Protein 9Q1V (pdb70)

InterPro domains:
  IPR000259 Fimbrial-type adhesion domain [PF00419] (182-300)
  IPR008966 Adhesion domain superfamily [SSF49401] (22-179)
  IPR008966 Adhesion domain superfamily [SSF49401] (181-300)
  IPR015243 FimH, mannose-binding domain [PF09160] (24-168)
  IPR015243 FimH, mannose-binding domain [cd10466] (22-179)
  IPR036937 Fimbrial-type adhesion domain superfamily [G3DSA:2.60.40.1090] (22-180)
  IPR036937 Fimbrial-type adhesion domain superfamily [G3DSA:2.60.40.1090] (181-300)
  IPR050263 Bacterial Fimbrial Adherence [PTHR33420] (1-300)

Foldseek 3Di:
DQVVVLVVLQVLLVVLLVCLVVVVDALVVLVVSLVVSLVSCVVSVHDVVSNVVSNVSSVVSSVVSVVD/DWKAFLVGHTFDDDDAATEFEFAWDWDFDVQKIWTHFQLNTMWDADPCLVPWKKKKKWAAPKAWDFPCHPWWHWKQAPNDIATHSHPHIGGIDIHRGRDIGRGRITDMTGADDAWDWDWAAFFTFTIKIKMKIDIDPDGDMDIHIYGYTYRHTDIHTNHNDDDD/DQVVVLVVLVVLLVVLLVCLVVVVDALVVLVVSLVVSLVSCVVVVHDVVSNVVSNVSSVVSSVVSVVD/DWKAFPVGHTFDDDPAATEFEFAFDWDFDVQKIWTHFQQNTMWDADPCLVPKKKKKKWAAPKAWDFPCHVWWHWKQFPNDIATPNHPGIDGIDIHRGRDIGGRGITGMTGADDAWDWDKAAAFTFTIKIKMKMDIDPDGDMDIHIYGYHYRHIDIGTRHRDDDDD

Secondary structure (DSSP, 8-state):
-HHHHHHHHHHHHHHHHHHHHHTSB-HHHHHHHHHHHHHHHHHHT--HHHHHHHHHHHHHHHHHHHH-/-EEEETTS-EE-BSSSPEEEEE----EEETTEEEEEEGGGTEEEE-S-TTT--EEEEEPTT-EE-GGGTT--EEEEETTEEEEES--SPPPPEEE-SSS-EE--EEEEE---SSS-EEEE-TT-EEEEEEEEEEESS-S--EEEEEEEEESS-EEEE-SS----/-HHHHHHHHHHHHHHHHHHHHHTSB-HHHHHHHHHHHHHHHHHTT--HHHHHHHHHHHHHHHHHHHH-/-EEEETTSPEEPBSSS-EEEEE----EEETTEEEEEEGGGTEEEE-S-TTT--EEEEEPTT-EE-GGGTT--EEEEETTEEEEES-SSPPPPEEE-SSS-EE--EEEEE---SSS-EEEE-TT-EEEEEEEEEEESS-S--EEEEEEEEESS-EEEE-SS-----

B-factor: mean 22.06, std 8.25, range [7.98, 74.86]

Sequence (465 aa):
GMAEKEAALTAAADGTVAALAAGNIGVDYARYRRKALVAYAKKEGLPQAVIDAVTARLDAAIAAAEAAFACKTANGTAIPIGGGSANVYVNLAPAVNVGQNKVVDLSTQIFCHNDYPETITDYVTLQRGSAYGGVLSSFSGTVKYNGSSYPFPTTSETPRVVYNSRTDKPWPVALYLTPVSSAGGVAIKAGSLIAVLILRQTNNYNSDDFQFVWNIYANNDVVVPTGGHHHHGMAEKEAALTAAADGTVAALAAGNIGVDYARYRRKALVAYAKKEGLPQAVIDAVTARLDAAIAAAEAAFACKTANGTAIPIGGGSANVYVNLAPAVNVGQNKVVDLSTQIFCHNDYPETITDYVTLQRGSAYGGVLSSFSGTVKYNGSSYPFPTTSETPRVVYNSRTDKPWPVALYLTPVSSAGGVAIKAGSLIAVLILRQTNNYNSDDFQFVWNIYANNNDVVVPTGGHHHHH

Organism: Escherichia coli (strain K12) (NCBI:txid83333)

Structure (mmCIF, N/CA/C/O backbone):
data_9Q1V
#
_entry.id   9Q1V
#
_cell.length_a   50.967
_cell.length_b   52.387
_cell.length_c   72.865
_cell.angle_alpha   90.000
_cell.angle_beta   101.795
_cell.angle_gamma   90.000
#
_symmetry.space_group_name_H-M   'P 1 21 1'
#
loop_
_entity.id
_entity.type
_entity.pdbx_description
1 polymer 'FimH minibinder F7'
2 polymer 'Type 1 fimbrin D-mannose specific adhesin'
3 water water
#
loop_
_atom_site.group_PDB
_atom_site.id
_atom_site.type_symbol
_atom_site.label_atom_id
_atom_site.label_alt_id
_atom_site.label_comp_id
_atom_site.label_asym_id
_atom_site.label_entity_id
_atom_site.label_seq_id
_atom_site.pdbx_PDB_ins_code
_atom_site.Cartn_x
_atom_site.Cartn_y
_atom_site.Cartn_z
_atom_site.occupancy
_atom_site.B_iso_or_equiv
_atom_site.auth_seq_id
_atom_site.auth_comp_id
_atom_site.auth_asym_id
_atom_site.auth_atom_id
_atom_site.pdbx_PDB_model_num
ATOM 1 N N . GLY A 1 1 ? 36.11676 12.13211 5.12384 1.000 33.41373 1 GLY A N 1
ATOM 2 C CA . GLY A 1 1 ? 37.01466 11.07983 4.68900 1.000 33.83189 1 GLY A CA 1
ATOM 3 C C . GLY A 1 1 ? 36.98895 9.84611 5.56352 1.000 34.94839 1 GLY A C 1
ATOM 4 O O . GLY A 1 1 ? 36.04733 9.62569 6.32822 1.000 38.13619 1 GLY A O 1
ATOM 5 N N . MET A 1 2 ? 38.04059 9.03533 5.45184 1.000 34.43830 2 MET A N 1
ATOM 6 C CA . MET A 1 2 ? 38.10534 7.78428 6.19799 1.000 33.77990 2 MET A CA 1
ATOM 7 C C . MET A 1 2 ? 38.41040 8.03486 7.67134 1.000 36.62357 2 MET A C 1
ATOM 8 O O . MET A 1 2 ? 37.75098 7.47305 8.55050 1.000 33.76504 2 MET A O 1
ATOM 13 N N . ALA A 1 3 ? 39.40252 8.88774 7.95728 1.000 34.23208 3 ALA A N 1
ATOM 14 C CA . ALA A 1 3 ? 39.80772 9.14581 9.33784 1.000 33.93343 3 ALA A CA 1
ATOM 15 C C . ALA A 1 3 ? 38.66085 9.68941 10.18269 1.000 31.27520 3 ALA A C 1
ATOM 16 O O . ALA A 1 3 ? 38.61343 9.44556 11.39437 1.000 27.98118 3 ALA A O 1
ATOM 18 N N . GLU A 1 4 ? 37.73997 10.43674 9.57317 1.000 31.53689 4 GLU A N 1
ATOM 19 C CA . GLU A 1 4 ? 36.57573 10.90514 10.31258 1.000 32.52988 4 GLU A CA 1
ATOM 20 C C . GLU A 1 4 ? 35.67831 9.73604 10.69710 1.000 31.56207 4 GLU A C 1
ATOM 21 O O . GLU A 1 4 ? 35.09936 9.71738 11.78966 1.000 28.77498 4 GLU A O 1
ATOM 27 N N . LYS A 1 5 ? 35.56629 8.74243 9.81450 1.000 28.64583 5 LYS A N 1
ATOM 28 C CA . LYS A 1 5 ? 34.82346 7.53457 10.14590 1.000 26.88048 5 LYS A CA 1
ATOM 29 C C . LYS A 1 5 ? 35.58460 6.66814 11.14317 1.000 24.25568 5 LYS A C 1
ATOM 30 O O . LYS A 1 5 ? 34.96435 5.97540 11.95208 1.000 21.44831 5 LYS A O 1
ATOM 36 N N . GLU A 1 6 ? 36.92069 6.68036 11.09750 1.000 25.04789 6 GLU A N 1
ATOM 37 C CA . GLU A 1 6 ? 37.69107 5.95285 12.09997 1.000 24.61847 6 GLU A CA 1
ATOM 38 C C . GLU A 1 6 ? 37.53400 6.58317 13.47579 1.000 20.89117 6 GLU A C 1
ATOM 39 O O . GLU A 1 6 ? 37.46075 5.87666 14.48759 1.000 19.55755 6 GLU A O 1
ATOM 45 N N . ALA A 1 7 ? 37.50254 7.91155 13.53516 1.000 21.72587 7 ALA A N 1
ATOM 46 C CA . ALA A 1 7 ? 37.31342 8.57489 14.81511 1.000 20.67443 7 ALA A CA 1
ATOM 47 C C . ALA A 1 7 ? 35.92125 8.29463 15.36417 1.000 23.93624 7 ALA A C 1
ATOM 48 O O . ALA A 1 7 ? 35.73857 8.17726 16.58054 1.000 18.31432 7 ALA A O 1
ATOM 50 N N . ALA A 1 8 ? 34.93183 8.15908 14.48039 1.000 18.03825 8 ALA A N 1
ATOM 51 C CA . ALA A 1 8 ? 33.58848 7.82477 14.93501 1.000 18.61314 8 ALA A CA 1
ATOM 52 C C . ALA A 1 8 ? 33.52159 6.38896 15.43582 1.000 17.77789 8 ALA A C 1
ATOM 53 O O . ALA A 1 8 ? 32.83562 6.10346 16.42520 1.000 16.44624 8 ALA A O 1
ATOM 55 N N . LEU A 1 9 ? 34.23320 5.47275 14.77207 1.000 15.44284 9 LEU A N 1
ATOM 56 C CA . LEU A 1 9 ? 34.27352 4.09135 15.23546 1.000 16.34497 9 LEU A CA 1
ATOM 57 C C . LEU A 1 9 ? 34.94039 3.99485 16.60126 1.000 18.57187 9 LEU A C 1
ATOM 58 O O . LEU A 1 9 ? 34.45745 3.28255 17.48926 1.000 15.80116 9 LEU A O 1
ATOM 63 N N . THR A 1 10 ? 36.05114 4.70628 16.78547 1.000 16.79502 10 THR A N 1
ATOM 64 C CA . THR A 1 10 ? 36.76150 4.64462 18.05589 1.000 18.34133 10 THR A CA 1
ATOM 65 C C . THR A 1 10 ? 35.93745 5.26457 19.17508 1.000 18.76967 10 THR A C 1
ATOM 66 O O . THR A 1 10 ? 35.89059 4.72721 20.28663 1.000 18.05908 10 THR A O 1
ATOM 70 N N . ALA A 1 11 ? 35.27269 6.38805 18.89775 1.000 19.19405 11 ALA A N 1
ATOM 71 C CA . ALA A 1 11 ? 34.46259 7.03387 19.92279 1.000 19.47773 11 ALA A CA 1
ATOM 72 C C . ALA A 1 11 ? 33.29914 6.14833 20.34403 1.000 18.96719 11 ALA A C 1
ATOM 73 O O . ALA A 1 11 ? 32.97481 6.06125 21.53375 1.000 20.62310 11 ALA A O 1
ATOM 75 N N . ALA A 1 12 ? 32.65467 5.48560 19.38353 1.000 18.81556 12 ALA A N 1
ATOM 76 C CA . ALA A 1 12 ? 31.53549 4.61421 19.72383 1.000 18.42139 12 ALA A CA 1
ATOM 77 C C . ALA A 1 12 ? 32.01366 3.38564 20.48370 1.000 17.71317 12 ALA A C 1
ATOM 78 O O . ALA A 1 12 ? 31.33303 2.90689 21.40027 1.000 16.31402 12 ALA A O 1
ATOM 80 N N . ALA A 1 13 ? 33.18289 2.86100 20.11924 1.000 15.61836 13 ALA A N 1
ATOM 81 C CA . ALA A 1 13 ? 33.74691 1.74588 20.86703 1.000 16.21191 13 ALA A CA 1
ATOM 82 C C . ALA A 1 13 ? 34.07842 2.16230 22.29838 1.000 16.29647 13 ALA A C 1
ATOM 83 O O . ALA A 1 13 ? 33.77638 1.43704 23.25298 1.000 17.93299 13 ALA A O 1
ATOM 85 N N . ASP A 1 14 ? 34.68504 3.34235 22.46562 1.000 17.11567 14 ASP A N 1
ATOM 86 C CA . ASP A 1 14 ? 35.01571 3.83101 23.80059 1.000 17.18628 14 ASP A CA 1
ATOM 87 C C . ASP A 1 14 ? 33.76178 4.08485 24.62569 1.000 16.29525 14 ASP A C 1
ATOM 88 O O . ASP A 1 14 ? 33.74089 3.82552 25.83375 1.000 16.17679 14 ASP A O 1
ATOM 93 N N . GLY A 1 15 ? 32.71222 4.61513 24.00030 1.000 16.34849 15 GLY A N 1
ATOM 94 C CA . GLY A 1 15 ? 31.47114 4.81793 24.72511 1.000 16.31901 15 GLY A CA 1
ATOM 95 C C . GLY A 1 15 ? 30.81232 3.52091 25.13951 1.000 15.75224 15 GLY A C 1
ATOM 96 O O . GLY A 1 15 ? 30.14384 3.46095 26.17590 1.000 15.50760 15 GLY A O 1
ATOM 97 N N . THR A 1 16 ? 30.97737 2.47175 24.33930 1.000 13.99980 16 THR A N 1
ATOM 98 C CA . THR A 1 16 ? 30.42055 1.17397 24.70298 1.000 14.42611 16 THR A CA 1
ATOM 99 C C . THR A 1 16 ? 31.15689 0.58083 25.89482 1.000 15.67478 16 THR A C 1
ATOM 100 O O . THR A 1 16 ? 30.53121 0.04324 26.81750 1.000 13.38305 16 THR A O 1
ATOM 104 N N . VAL A 1 17 ? 32.48761 0.66033 25.88114 1.000 14.81908 17 VAL A N 1
ATOM 105 C CA . VAL A 1 17 ? 33.28802 0.24540 27.03214 1.000 12.94475 17 VAL A CA 1
ATOM 106 C C . VAL A 1 17 ? 32.90192 1.04441 28.26510 1.000 14.03916 17 VAL A C 1
ATOM 107 O O . VAL A 1 17 ? 32.70727 0.48834 29.35098 1.000 15.23558 17 VAL A O 1
ATOM 111 N N . ALA A 1 18 ? 32.81133 2.36566 28.12132 1.000 13.82187 18 ALA A N 1
ATOM 112 C CA . ALA A 1 18 ? 32.47517 3.21439 29.25732 1.000 14.89218 18 ALA A CA 1
ATOM 113 C C . ALA A 1 18 ? 31.09106 2.87858 29.80416 1.000 17.06862 18 ALA A C 1
ATOM 114 O O . ALA A 1 18 ? 30.90672 2.75653 31.02051 1.000 15.79080 18 ALA A O 1
ATOM 116 N N . ALA A 1 19 ? 30.10517 2.71368 28.91613 1.000 14.50685 19 ALA A N 1
ATOM 117 C CA . ALA A 1 19 ? 28.75325 2.38909 29.36230 1.000 16.48135 19 ALA A CA 1
ATOM 118 C C . ALA A 1 19 ? 28.69667 1.01972 30.01909 1.000 16.32858 19 ALA A C 1
ATOM 119 O O . ALA A 1 19 ? 27.93106 0.81814 30.96839 1.000 17.23321 19 ALA A O 1
ATOM 121 N N . LEU A 1 20 ? 29.48325 0.06596 29.52357 1.000 15.88872 20 LEU A N 1
ATOM 122 C CA . LEU A 1 20 ? 29.49167 -1.26063 30.12718 1.000 16.75407 20 LEU A CA 1
ATOM 123 C C . LEU A 1 20 ? 30.14853 -1.23117 31.50212 1.000 17.08643 20 LEU A C 1
ATOM 124 O O . LEU A 1 20 ? 29.65145 -1.85247 32.44680 1.000 18.61987 20 LEU A O 1
ATOM 129 N N . ALA A 1 21 ? 31.26247 -0.50742 31.63445 1.000 17.04210 21 ALA A N 1
ATOM 130 C CA . ALA A 1 21 ? 31.90564 -0.36083 32.93668 1.000 18.14464 21 ALA A CA 1
ATOM 131 C C . ALA A 1 21 ? 31.01057 0.36458 33.93089 1.000 19.02725 21 ALA A C 1
ATOM 132 O O . ALA A 1 21 ? 31.04197 0.05904 35.12841 1.000 19.94356 21 ALA A O 1
ATOM 134 N N . ALA A 1 22 ? 30.21154 1.32516 33.46593 1.000 18.47264 22 ALA A N 1
ATOM 135 C CA . ALA A 1 22 ? 29.28429 2.01494 34.35357 1.000 19.57348 22 ALA A CA 1
ATOM 136 C C . ALA A 1 22 ? 28.07998 1.16268 34.70942 1.000 20.27023 22 ALA A C 1
ATOM 137 O O . ALA A 1 22 ? 27.37680 1.48145 35.67388 1.000 23.69372 22 ALA A O 1
ATOM 139 N N . GLY A 1 23 ? 27.83864 0.08370 33.97317 1.000 18.48211 23 GLY A N 1
ATOM 140 C CA . GLY A 1 23 ? 26.63812 -0.69578 34.16929 1.000 18.91672 23 GLY A CA 1
ATOM 141 C C . GLY A 1 23 ? 25.41245 -0.14972 33.47668 1.000 18.97419 23 GLY A C 1
ATOM 142 O O . GLY A 1 23 ? 24.29334 -0.51497 33.84691 1.000 16.45822 23 GLY A O 1
ATOM 143 N N . ASN A 1 24 ? 25.58118 0.71421 32.47925 1.000 18.25466 24 ASN A N 1
ATOM 144 C CA . ASN A 1 24 ? 24.45333 1.28348 31.74949 1.000 17.55004 24 ASN A CA 1
ATOM 145 C C . ASN A 1 24 ? 24.08811 0.49853 30.49369 1.000 21.22252 24 ASN A C 1
ATOM 146 O O . ASN A 1 24 ? 23.10441 0.84828 29.82916 1.000 16.68659 24 ASN A O 1
ATOM 151 N N . ILE A 1 25 ? 24.85703 -0.53066 30.13359 1.000 15.49452 25 ILE A N 1
ATOM 152 C CA . ILE A 1 25 ? 24.40598 -1.53510 29.17821 1.000 16.25574 25 ILE A CA 1
ATOM 153 C C . ILE A 1 25 ? 24.76898 -2.90808 29.72436 1.000 16.27389 25 ILE A C 1
ATOM 154 O O . ILE A 1 25 ? 25.68862 -3.05306 30.53435 1.000 16.14626 25 ILE A O 1
ATOM 159 N N . GLY A 1 26 ? 24.03184 -3.92013 29.28415 1.000 16.01117 26 GLY A N 1
ATOM 160 C CA . GLY A 1 26 ? 24.38295 -5.28925 29.59458 1.000 17.81825 26 GLY A CA 1
ATOM 161 C C . GLY A 1 26 ? 25.35398 -5.86395 28.58106 1.000 17.53187 26 GLY A C 1
ATOM 162 O O . GLY A 1 26 ? 25.56872 -5.29861 27.50963 1.000 18.21980 26 GLY A O 1
ATOM 163 N N . VAL A 1 27 ? 25.94979 -7.00790 28.93615 1.000 17.90095 27 VAL A N 1
ATOM 164 C CA . VAL A 1 27 ? 26.93898 -7.62635 28.05282 1.000 18.92913 27 VAL A CA 1
ATOM 165 C C . VAL A 1 27 ? 26.29665 -8.07876 26.74715 1.000 19.40195 27 VAL A C 1
ATOM 166 O O . VAL A 1 27 ? 26.94520 -8.07187 25.69322 1.000 17.32742 27 VAL A O 1
ATOM 170 N N . ASP A 1 28 ? 25.02065 -8.47499 26.78151 1.000 17.23624 28 ASP A N 1
ATOM 171 C CA . ASP A 1 28 ? 24.36950 -8.89884 25.54391 1.000 18.27880 28 ASP A CA 1
ATOM 172 C C . ASP A 1 28 ? 24.21957 -7.73283 24.57068 1.000 16.49422 28 ASP A C 1
ATOM 173 O O . ASP A 1 28 ? 24.38453 -7.90220 23.35455 1.000 17.70190 28 ASP A O 1
ATOM 178 N N . TYR A 1 29 ? 23.93087 -6.53473 25.08484 1.000 15.65673 29 TYR A N 1
ATOM 179 C CA . TYR A 1 29 ? 23.87723 -5.36027 24.22211 1.000 16.08118 29 TYR A CA 1
ATOM 180 C C . TYR A 1 29 ? 25.27340 -4.92921 23.78817 1.000 14.95830 29 TYR A C 1
ATOM 181 O O . TYR A 1 29 ? 25.45249 -4.46481 22.65412 1.000 15.77935 29 TYR A O 1
ATOM 190 N N . ALA A 1 30 ? 26.27221 -5.08074 24.66510 1.000 14.49105 30 ALA A N 1
ATOM 191 C CA . ALA A 1 30 ? 27.64805 -4.80890 24.25993 1.000 15.57694 30 ALA A CA 1
ATOM 192 C C . ALA A 1 30 ? 28.06493 -5.70180 23.09628 1.000 14.72820 30 ALA A C 1
ATOM 193 O O . ALA A 1 30 ? 28.70623 -5.23712 22.15174 1.000 15.74581 30 ALA A O 1
ATOM 195 N N . ARG A 1 31 ? 27.69913 -6.98583 23.14066 1.000 14.14197 31 ARG A N 1
ATOM 196 C CA . ARG A 1 31 ? 28.01680 -7.88572 22.03412 1.000 15.97523 31 ARG A CA 1
ATOM 197 C C . ARG A 1 31 ? 27.25385 -7.51644 20.76665 1.000 15.93930 31 ARG A C 1
ATOM 198 O O . ARG A 1 31 ? 27.77792 -7.65908 19.65329 1.000 14.31662 31 ARG A O 1
ATOM 206 N N . TYR A 1 32 ? 26.00600 -7.07533 20.91194 1.000 13.61033 32 TYR A N 1
ATOM 207 C CA . TYR A 1 32 ? 25.27598 -6.55778 19.76161 1.000 14.86056 32 TYR A CA 1
ATOM 208 C C . TYR A 1 32 ? 25.97879 -5.34327 19.17393 1.000 14.57875 32 TYR A C 1
ATOM 209 O O . TYR A 1 32 ? 26.13248 -5.23735 17.95101 1.000 14.87732 32 TYR A O 1
ATOM 218 N N . ARG A 1 33 ? 26.43081 -4.42360 20.03390 1.000 14.09245 33 ARG A N 1
ATOM 219 C CA . ARG A 1 33 ? 27.10539 -3.22168 19.55666 1.000 14.64291 33 ARG A CA 1
ATOM 220 C C . ARG A 1 33 ? 28.41791 -3.57104 18.86977 1.000 15.19664 33 ARG A C 1
ATOM 221 O O . ARG A 1 33 ? 28.72633 -3.04826 17.79248 1.000 14.67614 33 ARG A O 1
ATOM 229 N N . ARG A 1 34 ? 29.20480 -4.45561 19.48763 1.000 14.20945 34 ARG A N 1
ATOM 230 C CA . ARG A 1 34 ? 30.46095 -4.90258 18.88998 1.000 14.54372 34 ARG A CA 1
ATOM 231 C C . ARG A 1 34 ? 30.23657 -5.48265 17.49803 1.000 15.43529 34 ARG A C 1
ATOM 232 O O . ARG A 1 34 ? 30.97383 -5.17328 16.55472 1.000 16.60522 34 ARG A O 1
ATOM 240 N N . LYS A 1 35 ? 29.21359 -6.32768 17.34852 1.000 13.32748 35 LYS A N 1
ATOM 241 C CA . LYS A 1 35 ? 28.94398 -6.91712 16.04265 1.000 15.81908 35 LYS A CA 1
ATOM 242 C C . LYS A 1 35 ? 28.52350 -5.85081 15.03663 1.000 14.90711 35 LYS A C 1
ATOM 243 O O . LYS A 1 35 ? 28.98480 -5.85271 13.88922 1.000 13.18517 35 LYS A O 1
ATOM 249 N N . ALA A 1 36 ? 27.66958 -4.91557 15.46213 1.000 13.16830 36 ALA A N 1
ATOM 250 C CA . ALA A 1 36 ? 27.21534 -3.84251 14.58516 1.000 13.77076 36 ALA A CA 1
ATOM 251 C C . ALA A 1 36 ? 28.33385 -2.86501 14.24289 1.000 14.80398 36 ALA A C 1
ATOM 252 O O . ALA A 1 36 ? 28.37160 -2.33146 13.12700 1.000 14.23727 36 ALA A O 1
ATOM 254 N N . LEU A 1 37 ? 29.24174 -2.60223 15.18108 1.000 13.78127 37 LEU A N 1
ATOM 255 C CA . LEU A 1 37 ? 30.35412 -1.70802 14.88452 1.000 14.07367 37 LEU A CA 1
ATOM 256 C C . LEU A 1 37 ? 31.34837 -2.35062 13.93083 1.000 12.77441 37 LEU A C 1
ATOM 257 O O . LEU A 1 37 ? 31.97710 -1.65011 13.13204 1.000 13.26574 37 LEU A O 1
ATOM 262 N N . VAL A 1 38 ? 31.51247 -3.67199 14.00486 1.000 12.61509 38 VAL A N 1
ATOM 263 C CA . VAL A 1 38 ? 32.34613 -4.36778 13.03015 1.000 13.91093 38 VAL A CA 1
ATOM 264 C C . VAL A 1 38 ? 31.72020 -4.28363 11.64711 1.000 13.87930 38 VAL A C 1
ATOM 265 O O . VAL A 1 38 ? 32.41849 -4.11466 10.63903 1.000 13.54030 38 VAL A O 1
ATOM 269 N N . ALA A 1 39 ? 30.39495 -4.38906 11.57508 1.000 11.27058 39 ALA A N 1
ATOM 270 C CA . ALA A 1 39 ? 29.72271 -4.27734 10.28464 1.000 14.61068 39 ALA A CA 1
ATOM 271 C C . ALA A 1 39 ? 29.86679 -2.87345 9.72375 1.000 12.07891 39 ALA A C 1
ATOM 272 O O . ALA A 1 39 ? 30.09199 -2.70081 8.51621 1.000 13.86416 39 ALA A O 1
ATOM 274 N N . TYR A 1 40 ? 29.75780 -1.86076 10.59064 1.000 12.18918 40 TYR A N 1
ATOM 275 C CA . TYR A 1 40 ? 29.99120 -0.48197 10.16920 1.000 12.90198 40 TYR A CA 1
ATOM 276 C C . TYR A 1 40 ? 31.39487 -0.31490 9.60737 1.000 14.17337 40 TYR A C 1
ATOM 277 O O . TYR A 1 40 ? 31.58561 0.29795 8.55288 1.000 15.22190 40 TYR A O 1
ATOM 286 N N . ALA A 1 41 ? 32.39590 -0.83413 10.31898 1.000 13.58872 41 ALA A N 1
ATOM 287 C CA . ALA A 1 41 ? 33.77262 -0.67459 9.86535 1.000 14.96904 41 ALA A CA 1
ATOM 288 C C . ALA A 1 41 ? 33.98983 -1.34429 8.51402 1.000 15.07467 41 ALA A C 1
ATOM 289 O O . ALA A 1 41 ? 34.62417 -0.77320 7.61776 1.000 16.86243 41 ALA A O 1
ATOM 291 N N . LYS A 1 42 ? 33.46837 -2.55756 8.34918 1.000 11.94637 42 LYS A N 1
ATOM 292 C CA . LYS A 1 42 ? 33.65662 -3.28226 7.09928 1.000 16.95449 42 LYS A CA 1
ATOM 293 C C . LYS A 1 42 ? 32.93205 -2.60488 5.94385 1.000 15.77657 42 LYS A C 1
ATOM 294 O O . LYS A 1 42 ? 33.47410 -2.50188 4.83491 1.000 14.80225 42 LYS A O 1
ATOM 300 N N . LYS A 1 43 ? 31.70695 -2.14158 6.17758 1.000 13.41707 43 LYS A N 1
ATOM 301 C CA . LYS A 1 43 ? 30.93657 -1.51384 5.11770 1.000 15.91414 43 LYS A CA 1
ATOM 302 C C . LYS A 1 43 ? 31.37889 -0.08829 4.82315 1.000 15.36872 43 LYS A C 1
ATOM 303 O O . LYS A 1 43 ? 30.99727 0.45334 3.78225 1.000 17.01255 43 LYS A O 1
ATOM 309 N N . GLU A 1 44 ? 32.16533 0.52910 5.69893 1.000 15.67489 44 GLU A N 1
ATOM 310 C CA . GLU A 1 44 ? 32.74634 1.83410 5.42215 1.000 18.03291 44 GLU A CA 1
ATOM 311 C C . GLU A 1 44 ? 34.21145 1.75721 5.01833 1.000 19.09069 44 GLU A C 1
ATOM 312 O O . GLU A 1 44 ? 34.82385 2.80108 4.76699 1.000 20.67252 44 GLU A O 1
ATOM 318 N N . GLY A 1 45 ? 34.78761 0.55918 4.95503 1.000 18.03563 45 GLY A N 1
ATOM 319 C CA . GLY A 1 45 ? 36.14003 0.40753 4.44682 1.000 19.78279 45 GLY A CA 1
ATOM 320 C C . GLY A 1 45 ? 37.24476 0.78120 5.40280 1.000 22.19850 45 GLY A C 1
ATOM 321 O O . GLY A 1 45 ? 38.34480 1.12901 4.96237 1.000 22.46776 45 GLY A O 1
ATOM 322 N N . LEU A 1 46 ? 36.99612 0.69355 6.69988 1.000 18.97646 46 LEU A N 1
ATOM 323 C CA . LEU A 1 46 ? 37.97870 1.11709 7.68504 1.000 21.50545 46 LEU A CA 1
ATOM 324 C C . LEU A 1 46 ? 39.12950 0.11530 7.77247 1.000 19.89320 46 LEU A C 1
ATOM 325 O O . LEU A 1 46 ? 38.94627 -1.07817 7.51363 1.000 17.70751 46 LEU A O 1
ATOM 330 N N . PRO A 1 47 ? 40.33067 0.57543 8.14066 1.000 21.48186 47 PRO A N 1
ATOM 331 C CA . PRO A 1 47 ? 41.47762 -0.33772 8.19971 1.000 21.23797 47 PRO A CA 1
ATOM 332 C C . PRO A 1 47 ? 41.24808 -1.45543 9.20327 1.000 22.76976 47 PRO A C 1
ATOM 333 O O . PRO A 1 47 ? 40.73785 -1.23587 10.30508 1.000 24.14627 47 PRO A O 1
ATOM 337 N N . GLN A 1 48 ? 41.64740 -2.66391 8.80363 1.000 22.39125 48 GLN A N 1
ATOM 338 C CA . GLN A 1 48 ? 41.46575 -3.84110 9.64525 1.000 26.07978 48 GLN A CA 1
ATOM 339 C C . GLN A 1 48 ? 42.09511 -3.65739 11.02034 1.000 26.36605 48 GLN A C 1
ATOM 340 O O . GLN A 1 48 ? 41.52748 -4.09098 12.02908 1.000 27.22506 48 GLN A O 1
ATOM 346 N N . ALA A 1 49 ? 43.26915 -3.02094 11.08013 1.000 25.34290 49 ALA A N 1
ATOM 347 C CA . ALA A 1 49 ? 43.97846 -2.88279 12.34972 1.000 25.72798 49 ALA A CA 1
ATOM 348 C C . ALA A 1 49 ? 43.16980 -2.07386 13.35329 1.000 27.02534 49 ALA A C 1
ATOM 349 O O . ALA A 1 49 ? 43.20445 -2.35116 14.55940 1.000 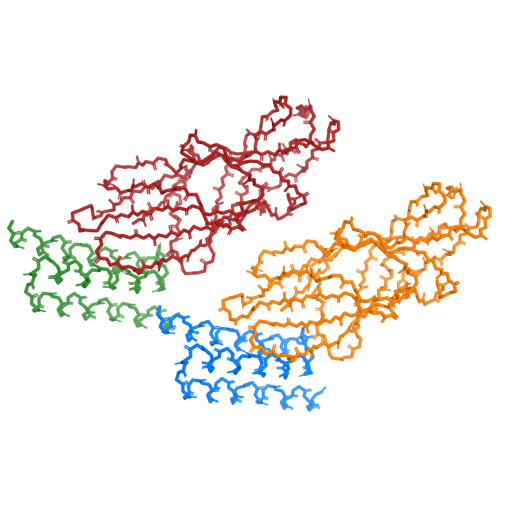25.03930 49 ALA A O 1
ATOM 351 N N . VAL A 1 50 ? 42.43384 -1.06838 12.87729 1.000 27.45026 50 VAL A N 1
ATOM 352 C CA . VAL A 1 50 ? 41.56449 -0.31442 13.77410 1.000 26.87064 50 VAL A CA 1
ATOM 353 C C . VAL A 1 50 ? 40.41596 -1.19083 14.25965 1.000 25.77861 50 VAL A C 1
ATOM 354 O O . VAL A 1 50 ? 40.04548 -1.14789 15.43807 1.000 24.81161 50 VAL A O 1
ATOM 358 N N . ILE A 1 51 ? 39.84282 -2.00627 13.36556 1.000 25.21199 51 ILE A N 1
ATOM 359 C CA . ILE A 1 51 ? 38.80248 -2.94878 13.77248 1.000 26.23975 51 ILE A CA 1
ATOM 360 C C . ILE A 1 51 ? 39.34593 -3.92599 14.80564 1.000 25.43115 51 ILE A C 1
ATOM 361 O O . ILE A 1 51 ? 38.64498 -4.30974 15.75257 1.000 24.82564 51 ILE A O 1
ATOM 366 N N . ASP A 1 52 ? 40.60121 -4.34909 14.63435 1.000 25.79562 52 ASP A N 1
ATOM 367 C CA . ASP A 1 52 ? 41.20271 -5.30629 15.55705 1.000 26.34186 52 ASP A CA 1
ATOM 368 C C . ASP A 1 52 ? 41.39009 -4.69961 16.94053 1.000 25.36416 52 ASP A C 1
ATOM 369 O O . ASP A 1 52 ? 41.08756 -5.34171 17.95511 1.000 24.56407 52 ASP A O 1
ATOM 374 N N . ALA A 1 53 ? 41.89134 -3.46597 17.00819 1.000 23.99329 53 ALA A N 1
ATOM 375 C CA . ALA A 1 53 ? 42.11466 -2.84270 18.30918 1.000 23.09043 53 ALA A CA 1
ATOM 376 C C . ALA A 1 53 ? 40.79571 -2.53505 19.00627 1.000 21.96481 53 ALA A C 1
ATOM 377 O O . ALA A 1 53 ? 40.67135 -2.70923 20.22481 1.000 20.42921 53 ALA A O 1
ATOM 379 N N . VAL A 1 54 ? 39.80885 -2.06092 18.24941 1.000 23.16281 54 VAL A N 1
ATOM 380 C CA . VAL A 1 54 ? 38.48835 -1.78960 18.80764 1.000 21.40828 54 VAL A CA 1
ATOM 381 C C . VAL A 1 54 ? 37.85875 -3.07271 19.33302 1.000 24.89912 54 VAL A C 1
ATOM 382 O O . VAL A 1 54 ? 37.30703 -3.10781 20.44053 1.000 19.99961 54 VAL A O 1
ATOM 386 N N . THR A 1 55 ? 37.94577 -4.14916 18.55245 1.000 21.50321 55 THR A N 1
ATOM 387 C CA . THR A 1 55 ? 37.41145 -5.43598 18.98347 1.000 22.69895 55 THR A CA 1
ATOM 388 C C . THR A 1 55 ? 38.11521 -5.94750 20.23649 1.000 20.95364 55 THR A C 1
ATOM 389 O O . THR A 1 55 ? 37.47436 -6.52954 21.12118 1.000 20.66788 55 THR A O 1
ATOM 393 N N . ALA A 1 56 ? 39.43305 -5.73934 20.33075 1.000 19.82127 56 ALA A N 1
ATOM 394 C CA . ALA A 1 56 ? 40.18903 -6.26689 21.45998 1.000 19.10888 56 ALA A CA 1
ATOM 395 C C . ALA A 1 56 ? 39.83239 -5.54429 22.75064 1.000 17.45466 56 ALA A C 1
ATOM 396 O O . ALA A 1 56 ? 39.71093 -6.17824 23.80347 1.000 17.17699 56 ALA A O 1
ATOM 398 N N . ARG A 1 57 ? 39.66348 -4.21811 22.68817 1.000 16.83739 57 ARG A N 1
ATOM 399 C CA . ARG A 1 57 ? 39.23565 -3.46705 23.86573 1.000 17.71336 57 ARG A CA 1
ATOM 400 C C . ARG A 1 57 ? 37.82075 -3.85037 24.28037 1.000 18.07064 57 ARG A C 1
ATOM 401 O O . ARG A 1 57 ? 37.52092 -3.94198 25.47481 1.000 14.81326 57 ARG A O 1
ATOM 409 N N . LEU A 1 58 ? 36.93078 -4.06071 23.30519 1.000 16.72548 58 LEU A N 1
ATOM 410 C CA . LEU A 1 58 ? 35.54943 -4.41123 23.62520 1.000 16.74672 58 LEU A CA 1
ATOM 411 C C . LEU A 1 58 ? 35.45825 -5.81357 24.20965 1.000 18.38209 58 LEU A C 1
ATOM 412 O O . LEU A 1 58 ? 34.69629 -6.05074 25.15444 1.000 20.67444 58 LEU A O 1
ATOM 417 N N . ASP A 1 59 ? 36.23558 -6.75315 23.66475 1.000 18.40721 59 ASP A N 1
ATOM 418 C CA . ASP A 1 59 ? 36.22508 -8.11840 24.18067 1.000 21.24501 59 ASP A CA 1
ATOM 419 C C . ASP A 1 59 ? 36.74674 -8.17971 25.61285 1.000 20.96805 59 ASP A C 1
ATOM 420 O O . ASP A 1 59 ? 36.24162 -8.95960 26.42772 1.000 26.56059 59 ASP A O 1
ATOM 425 N N . ALA A 1 60 ? 37.76291 -7.37136 25.93657 1.000 20.36445 60 ALA A N 1
ATOM 426 C CA . ALA A 1 60 ? 38.25937 -7.31356 27.31198 1.000 20.43241 60 ALA A CA 1
ATOM 427 C C . ALA A 1 60 ? 37.21702 -6.73677 28.25610 1.000 21.26426 60 ALA A C 1
ATOM 428 O O . ALA A 1 60 ? 37.09857 -7.17589 29.40778 1.000 21.37869 60 ALA A O 1
ATOM 430 N N . ALA A 1 61 ? 36.47470 -5.72772 27.79956 1.000 19.86848 61 ALA A N 1
ATOM 431 C CA . ALA A 1 61 ? 35.42862 -5.14907 28.63393 1.000 19.88200 61 ALA A CA 1
ATOM 432 C C . ALA A 1 61 ? 34.30990 -6.14834 28.87693 1.000 21.49135 61 ALA A C 1
ATOM 433 O O . ALA A 1 61 ? 33.79608 -6.25389 29.99765 1.000 22.11609 61 ALA A O 1
ATOM 435 N N . ILE A 1 62 ? 33.91959 -6.88931 27.83731 1.000 22.07805 62 ILE A N 1
ATOM 436 C CA . ILE A 1 62 ? 32.85807 -7.88266 27.97307 1.000 22.87845 62 ILE A CA 1
ATOM 437 C C . ILE A 1 62 ? 33.28557 -8.98975 28.92639 1.000 25.61975 62 ILE A C 1
ATOM 438 O O . ILE A 1 62 ? 32.48473 -9.47233 29.73670 1.000 25.85151 62 ILE A O 1
ATOM 443 N N . ALA A 1 63 ? 34.56051 -9.39174 28.86565 1.000 24.94251 63 ALA A N 1
ATOM 444 C CA . ALA A 1 63 ? 35.04923 -10.44556 29.75289 1.000 26.35480 63 ALA A CA 1
ATOM 445 C C . ALA A 1 63 ? 34.99874 -10.01551 31.21675 1.000 26.50626 63 ALA A C 1
ATOM 446 O O . ALA A 1 63 ? 34.61080 -10.80272 32.08964 1.000 28.96989 63 ALA A O 1
ATOM 448 N N . ALA A 1 64 ? 35.38557 -8.77224 31.50560 1.000 25.50828 64 ALA A N 1
ATOM 449 C CA . ALA A 1 64 ? 35.35286 -8.28910 32.88098 1.000 25.47368 64 ALA A CA 1
ATOM 450 C C . ALA A 1 64 ? 33.93126 -8.22507 33.41412 1.000 27.25520 64 ALA A C 1
ATOM 451 O O . ALA A 1 64 ? 33.66851 -8.63851 34.54911 1.000 29.06168 64 ALA A O 1
ATOM 453 N N . ALA A 1 65 ? 33.00250 -7.69578 32.61606 1.000 25.71183 65 ALA A N 1
ATOM 454 C CA . ALA A 1 65 ? 31.61993 -7.59520 33.06848 1.000 26.88437 65 ALA A CA 1
ATOM 455 C C . ALA A 1 65 ? 31.01335 -8.97406 33.29952 1.000 30.54804 65 ALA A C 1
ATOM 456 O O . ALA A 1 65 ? 30.23054 -9.16296 34.23655 1.000 33.34358 65 ALA A O 1
ATOM 458 N N . GLU A 1 66 ? 31.36445 -9.94844 32.45732 1.000 29.22519 66 GLU A N 1
ATOM 459 C CA . GLU A 1 66 ? 30.96288 -11.33248 32.69895 1.000 33.06105 66 GLU A CA 1
ATOM 460 C C . GLU A 1 66 ? 31.40528 -11.79949 34.07906 1.000 34.43043 66 GLU A C 1
ATOM 461 O O . GLU A 1 66 ? 30.60872 -12.35270 34.84877 1.000 35.16258 66 GLU A O 1
ATOM 467 N N . ALA A 1 67 ? 32.68526 -11.59278 34.39887 1.000 34.06123 67 ALA A N 1
ATOM 468 C CA . ALA A 1 67 ? 33.23427 -12.04060 35.67441 1.000 35.27031 67 ALA A CA 1
ATOM 469 C C . ALA A 1 67 ? 32.44193 -11.47739 36.84336 1.000 38.48580 67 ALA A C 1
ATOM 470 O O . ALA A 1 67 ? 31.99820 -12.22014 37.72769 1.000 44.09599 67 ALA A O 1
ATOM 472 N N . ALA A 1 68 ? 32.24856 -10.16396 36.85815 1.000 41.03751 68 ALA A N 1
ATOM 473 C CA . ALA A 1 68 ? 31.52434 -9.49971 37.93065 1.000 42.15779 68 ALA A CA 1
ATOM 474 C C . ALA A 1 68 ? 30.02674 -9.75255 37.80350 1.000 43.76399 68 ALA A C 1
ATOM 475 O O . ALA A 1 68 ? 29.21263 -9.14099 38.49743 1.000 45.16604 68 ALA A O 1
ATOM 478 N N . PHE B 2 1 ? 21.79372 3.29336 21.21289 1.000 16.86986 1 PHE B N 1
ATOM 479 C CA . PHE B 2 1 ? 20.51898 3.63970 21.81026 1.000 17.96953 1 PHE B CA 1
ATOM 480 C C . PHE B 2 1 ? 20.70399 3.74609 23.31161 1.000 15.55988 1 PHE B C 1
ATOM 481 O O . PHE B 2 1 ? 21.18375 2.81177 23.94079 1.000 17.63717 1 PHE B O 1
ATOM 489 N N . ALA B 2 2 ? 20.35022 4.90161 23.87080 1.000 16.07337 2 ALA B N 1
ATOM 490 C CA . ALA B 2 2 ? 20.46362 5.15716 25.29917 1.000 17.53919 2 ALA B CA 1
ATOM 491 C C . ALA B 2 2 ? 19.28130 6.00569 25.73305 1.000 17.62394 2 ALA B C 1
ATOM 492 O O . ALA B 2 2 ? 18.81968 6.87309 24.98816 1.000 15.93494 2 ALA B O 1
ATOM 494 N N . CYS B 2 3 ? 18.79664 5.75433 26.94739 1.000 17.91276 3 CYS B N 1
ATOM 495 C CA . CYS B 2 3 ? 17.61213 6.43147 27.45256 1.000 17.85480 3 CYS B CA 1
ATOM 496 C C . CYS B 2 3 ? 17.83325 6.85632 28.89750 1.000 19.05580 3 CYS B C 1
ATOM 497 O O . CYS B 2 3 ? 18.70346 6.32990 29.59989 1.000 19.62682 3 CYS B O 1
ATOM 500 N N . LYS B 2 4 ? 17.02947 7.82867 29.32566 1.000 18.70118 4 LYS B N 1
ATOM 501 C CA . LYS B 2 4 ? 17.05492 8.36116 30.68117 1.000 20.49447 4 LYS B CA 1
ATOM 502 C C . LYS B 2 4 ? 15.63402 8.63589 31.13592 1.000 21.27047 4 LYS B C 1
ATOM 503 O O . LYS B 2 4 ? 14.74929 8.91836 30.32316 1.000 18.49972 4 LYS B O 1
ATOM 509 N N . THR B 2 5 ? 15.42418 8.56692 32.44631 1.000 21.14824 5 THR B N 1
ATOM 510 C CA . THR B 2 5 ? 14.14656 8.94789 33.02307 1.000 22.40681 5 THR B CA 1
ATOM 511 C C . THR B 2 5 ? 14.10644 10.46367 33.20190 1.000 25.37333 5 THR B C 1
ATOM 512 O O . THR B 2 5 ? 15.08165 11.17310 32.93742 1.000 25.78221 5 THR B O 1
ATOM 516 N N . ALA B 2 6 ? 12.96035 10.97392 33.65358 1.000 25.03948 6 ALA B N 1
ATOM 517 C CA . ALA B 2 6 ? 12.79305 12.42006 33.75993 1.000 26.92043 6 ALA B CA 1
ATOM 518 C C . ALA B 2 6 ? 13.71137 13.03142 34.81392 1.000 30.77444 6 ALA B C 1
ATOM 519 O O . ALA B 2 6 ? 14.05605 14.21468 34.71521 1.000 31.10275 6 ALA B O 1
ATOM 521 N N . ASN B 2 7 ? 14.12343 12.25817 35.82052 1.000 30.66561 7 ASN B N 1
ATOM 522 C CA . ASN B 2 7 ? 15.02284 12.75762 36.85484 1.000 34.27506 7 ASN B CA 1
ATOM 523 C C . ASN B 2 7 ? 16.47829 12.37748 36.59251 1.000 48.21404 7 ASN B C 1
ATOM 524 O O . ASN B 2 7 ? 17.27413 12.28303 37.53602 1.000 33.66415 7 ASN B O 1
ATOM 529 N N . GLY B 2 8 ? 16.83493 12.14850 35.32496 1.000 31.30771 8 GLY B N 1
ATOM 530 C CA . GLY B 2 8 ? 18.21054 11.93914 34.92316 1.000 28.24124 8 GLY B CA 1
ATOM 531 C C . GLY B 2 8 ? 18.75027 10.53814 35.10660 1.000 27.55598 8 GLY B C 1
ATOM 532 O O . GLY B 2 8 ? 19.90615 10.28919 34.74117 1.000 26.78880 8 GLY B O 1
ATOM 533 N N . THR B 2 9 ? 17.96537 9.61780 35.65886 1.000 26.26008 9 THR B N 1
ATOM 534 C CA . THR B 2 9 ? 18.45115 8.26680 35.90297 1.000 25.02463 9 THR B CA 1
ATOM 535 C C . THR B 2 9 ? 18.62512 7.52074 34.58713 1.000 23.34343 9 THR B C 1
ATOM 536 O O . THR B 2 9 ? 17.69339 7.43996 33.78144 1.000 22.28010 9 THR B O 1
ATOM 540 N N . ALA B 2 10 ? 19.81719 6.96736 34.37803 1.000 21.79955 10 ALA B N 1
ATOM 541 C CA . ALA B 2 10 ? 20.10010 6.21458 33.16362 1.000 21.48997 10 ALA B CA 1
ATOM 542 C C . ALA B 2 10 ? 19.36907 4.88193 33.19430 1.000 20.37717 10 ALA B C 1
ATOM 543 O O . ALA B 2 10 ? 19.40686 4.16497 34.19859 1.000 21.59425 10 ALA B O 1
ATOM 545 N N . ILE B 2 11 ? 18.69262 4.55240 32.09946 1.000 18.11443 11 ILE B N 1
ATOM 546 C CA . ILE B 2 11 ? 18.00249 3.27322 31.96042 1.000 17.68593 11 ILE B CA 1
ATOM 547 C C . ILE B 2 11 ? 18.99090 2.28092 31.36105 1.000 17.52423 11 ILE B C 1
ATOM 548 O O . ILE B 2 11 ? 19.40862 2.46664 30.20631 1.000 17.19608 11 ILE B O 1
ATOM 553 N N . PRO B 2 12 ? 19.39907 1.24229 32.08810 1.000 18.91768 12 PRO B N 1
ATOM 554 C CA . PRO B 2 12 ? 20.30608 0.25247 31.50491 1.000 18.23070 12 PRO B CA 1
ATOM 555 C C . PRO B 2 12 ? 19.65713 -0.41102 30.30253 1.000 18.83028 12 PRO B C 1
ATOM 556 O O . PRO B 2 12 ? 18.48013 -0.76219 30.33161 1.000 18.73062 12 PRO B O 1
ATOM 560 N N . ILE B 2 13 ? 20.43536 -0.56410 29.23486 1.000 17.27524 13 ILE B N 1
ATOM 561 C CA . ILE B 2 13 ? 19.96690 -1.16410 27.99101 1.000 17.80595 13 ILE B CA 1
ATOM 562 C C . ILE B 2 13 ? 20.48025 -2.59201 27.95151 1.000 17.31138 13 ILE B C 1
ATOM 563 O O . ILE B 2 13 ? 21.68601 -2.82640 27.80082 1.000 17.33107 13 ILE B O 1
ATOM 568 N N . GLY B 2 14 ? 19.57482 -3.54207 28.09295 1.000 17.10326 14 GLY B N 1
ATOM 569 C CA . GLY B 2 14 ? 19.94678 -4.93179 28.02119 1.000 20.39723 14 GLY B CA 1
ATOM 570 C C . GLY B 2 14 ? 20.41107 -5.47475 29.35271 1.000 24.92185 14 GLY B C 1
ATOM 571 O O . GLY B 2 14 ? 20.33879 -4.83059 30.40275 1.000 28.32789 14 GLY B O 1
ATOM 572 N N . GLY B 2 15 ? 20.91643 -6.69414 29.28968 1.000 24.59475 15 GLY B N 1
ATOM 573 C CA . GLY B 2 15 ? 21.27081 -7.42893 30.48969 1.000 28.71038 15 GLY B CA 1
ATOM 574 C C . GLY B 2 15 ? 20.09930 -8.27982 30.91652 1.000 37.65127 15 GLY B C 1
ATOM 575 O O . GLY B 2 15 ? 19.52781 -9.00755 30.10366 1.000 48.46090 15 GLY B O 1
ATOM 576 N N . GLY B 2 16 ? 19.73327 -8.18294 32.18572 1.000 33.67610 16 GLY B N 1
ATOM 577 C CA . GLY B 2 16 ? 18.46122 -8.69897 32.63716 1.000 31.26068 16 GLY B CA 1
ATOM 578 C C . GLY B 2 16 ? 17.37034 -7.71589 32.27304 1.000 34.04359 16 GLY B C 1
ATOM 579 O O . GLY B 2 16 ? 17.52164 -6.88297 31.37640 1.000 39.78772 16 GLY B O 1
ATOM 580 N N . SER B 2 17 ? 16.25320 -7.81105 32.98095 1.000 32.88687 17 SER B N 1
ATOM 581 C CA . SER B 2 17 ? 15.23223 -6.78266 32.85959 1.000 30.19139 17 SER B CA 1
ATOM 582 C C . SER B 2 17 ? 15.74520 -5.48634 33.47032 1.000 34.53205 17 SER B C 1
ATOM 583 O O . SER B 2 17 ? 16.42952 -5.49601 34.49650 1.000 30.32461 17 SER B O 1
ATOM 586 N N . ALA B 2 18 ? 15.42521 -4.36464 32.83599 1.000 24.43859 18 ALA B N 1
ATOM 587 C CA . ALA B 2 18 ? 15.68716 -3.06898 33.44611 1.000 23.12776 18 ALA B CA 1
ATOM 588 C C . ALA B 2 18 ? 14.43563 -2.59556 34.17454 1.000 20.78690 18 ALA B C 1
ATOM 589 O O . ALA B 2 18 ? 13.32034 -2.74843 33.67415 1.000 19.64439 18 ALA B O 1
ATOM 591 N N . ASN B 2 19 ? 14.62256 -2.03143 35.36477 1.000 20.57126 19 ASN B N 1
ATOM 592 C CA . ASN B 2 19 ? 13.52750 -1.46611 36.14275 1.000 20.43003 19 ASN B CA 1
ATOM 593 C C . ASN B 2 19 ? 13.49327 0.04298 35.91825 1.000 20.37866 19 ASN B C 1
ATOM 594 O O . ASN B 2 19 ? 14.44678 0.75086 36.26044 1.000 22.46584 19 ASN B O 1
ATOM 599 N N . VAL B 2 20 ? 12.39030 0.53168 35.36476 1.000 14.56409 20 VAL B N 1
ATOM 600 C CA . VAL B 2 20 ? 12.21531 1.93983 35.01976 1.000 15.76546 20 VAL B CA 1
ATOM 601 C C . VAL B 2 20 ? 11.15908 2.52585 35.94914 1.000 17.16083 20 VAL B C 1
ATOM 602 O O . VAL B 2 20 ? 10.00291 2.09094 35.92467 1.000 16.01471 20 VAL B O 1
ATOM 606 N N . TYR B 2 21 ? 11.54194 3.52268 36.74865 1.000 17.47607 21 TYR B N 1
ATOM 607 C CA . TYR B 2 21 ? 10.65894 4.12066 37.74819 1.000 17.97074 21 TYR B CA 1
ATOM 608 C C . TYR B 2 21 ? 10.08523 5.42818 37.21303 1.000 19.42431 21 TYR B C 1
ATOM 609 O O . TYR B 2 21 ? 10.82734 6.38612 36.97367 1.000 18.72872 21 TYR B O 1
ATOM 618 N N . VAL B 2 22 ? 8.76329 5.46434 37.03695 1.000 16.02122 22 VAL B N 1
ATOM 619 C CA . VAL B 2 22 ? 8.06870 6.57954 36.40732 1.000 15.97765 22 VAL B CA 1
ATOM 620 C C . VAL B 2 22 ? 6.87895 6.97548 37.27098 1.000 19.03131 22 VAL B C 1
ATOM 621 O O . VAL B 2 22 ? 6.36486 6.18453 38.06102 1.000 14.84036 22 VAL B O 1
ATOM 625 N N . ASN B 2 23 ? 6.43555 8.21539 37.10177 1.000 19.54354 23 ASN B N 1
ATOM 626 C CA . ASN B 2 23 ? 5.27171 8.71031 37.82217 1.000 22.17249 23 ASN B CA 1
ATOM 627 C C . ASN B 2 23 ? 4.01108 8.40251 37.02624 1.000 21.32211 23 ASN B C 1
ATOM 628 O O . ASN B 2 23 ? 3.93233 8.70451 35.83011 1.000 18.95898 23 ASN B O 1
ATOM 633 N N . LEU B 2 24 ? 3.03378 7.79466 37.69205 1.000 21.25836 24 LEU B N 1
ATOM 634 C CA . LEU B 2 24 ? 1.73165 7.53802 37.10024 1.000 21.22891 24 LEU B CA 1
ATOM 635 C C . LEU B 2 24 ? 0.81120 8.71534 37.37256 1.000 23.37653 24 LEU B C 1
ATOM 636 O O . LEU B 2 24 ? 0.77870 9.24590 38.48406 1.000 23.50548 24 LEU B O 1
ATOM 641 N N . ALA B 2 25 ? 0.05254 9.11579 36.35845 1.000 20.51996 25 ALA B N 1
ATOM 642 C CA . ALA B 2 25 ? -0.87275 10.24246 36.47612 1.000 20.22480 25 ALA B CA 1
ATOM 643 C C . ALA B 2 25 ? -2.17223 9.88400 35.77720 1.000 20.83614 25 ALA B C 1
ATOM 644 O O . ALA B 2 25 ? -2.45119 10.34915 34.66662 1.000 20.56642 25 ALA B O 1
ATOM 646 N N . PRO B 2 26 ? -3.00120 9.05905 36.40332 1.000 19.26631 26 PRO B N 1
ATOM 647 C CA . PRO B 2 26 ? -4.17994 8.53823 35.70614 1.000 19.31759 26 PRO B CA 1
ATOM 648 C C . PRO B 2 26 ? -5.18170 9.63028 35.37751 1.000 20.63944 26 PRO B C 1
ATOM 649 O O . PRO B 2 26 ? -5.33887 10.60731 36.11399 1.000 21.31185 26 PRO B O 1
ATOM 653 N N . ALA B 2 27 ? -5.87119 9.44105 34.25141 1.000 19.97447 27 ALA B N 1
ATOM 654 C CA . ALA B 2 27 ? -6.93495 10.33352 33.81107 1.000 21.34892 27 ALA B CA 1
ATOM 655 C C . ALA B 2 27 ? -8.12026 9.49119 33.36827 1.000 22.49862 27 ALA B C 1
ATOM 656 O O . ALA B 2 27 ? -7.94257 8.49340 32.66350 1.000 20.08616 27 ALA B O 1
ATOM 658 N N . VAL B 2 28 ? -9.31737 9.87853 33.79930 1.000 24.28148 28 VAL B N 1
ATOM 659 C CA . VAL B 2 28 ? -10.54958 9.19656 33.41664 1.000 24.29938 28 VAL B CA 1
ATOM 660 C C . VAL B 2 28 ? -11.11291 9.86797 32.17318 1.000 24.55615 28 VAL B C 1
ATOM 661 O O . VAL B 2 28 ? -11.27282 11.09346 32.14256 1.000 26.08250 28 VAL B O 1
ATOM 665 N N . ASN B 2 29 ? -11.40014 9.07081 31.14110 1.000 22.10024 29 ASN B N 1
ATOM 666 C CA . ASN B 2 29 ? -12.12932 9.52410 29.95999 1.000 23.38715 29 ASN B CA 1
ATOM 667 C C . ASN B 2 29 ? -13.18281 8.48116 29.60625 1.000 24.10794 29 ASN B C 1
ATOM 668 O O . ASN B 2 29 ? -13.17635 7.36202 30.12379 1.000 21.54427 29 ASN B O 1
ATOM 673 N N . VAL B 2 30 ? -14.08991 8.84777 28.69821 1.000 21.82800 30 VAL B N 1
ATOM 674 C CA . VAL B 2 30 ? -15.19429 7.95661 28.35574 1.000 18.84845 30 VAL B CA 1
ATOM 675 C C . VAL B 2 30 ? -14.64494 6.67907 27.73652 1.000 18.75827 30 VAL B C 1
ATOM 676 O O . VAL B 2 30 ? -13.99977 6.70847 26.68154 1.000 18.41371 30 VAL B O 1
ATOM 680 N N . GLY B 2 31 ? -14.90241 5.54838 28.39023 1.000 17.31269 31 GLY B N 1
ATOM 681 C CA . GLY B 2 31 ? -14.51469 4.25643 27.85795 1.000 17.60210 31 GLY B CA 1
ATOM 682 C C . GLY B 2 31 ? -13.02767 3.98564 27.79918 1.000 18.12019 31 GLY B C 1
ATOM 683 O O . GLY B 2 31 ? -12.62390 2.96156 27.23853 1.000 18.63842 31 GLY B O 1
ATOM 684 N N . GLN B 2 32 ? -12.19348 4.85632 28.36227 1.000 17.51978 32 GLN B N 1
ATOM 685 C CA . GLN B 2 32 ? -10.75037 4.63851 28.31201 1.000 19.19099 32 GLN B CA 1
ATOM 686 C C . GLN B 2 32 ? -10.07087 5.51812 29.34905 1.000 18.42136 32 GLN B C 1
ATOM 687 O O . GLN B 2 32 ? -10.26315 6.73598 29.34749 1.000 18.56187 32 GLN B O 1
ATOM 693 N N . ASN B 2 33 ? -9.26700 4.91039 30.21820 1.000 17.69958 33 ASN B N 1
ATOM 694 C CA . ASN B 2 33 ? -8.56559 5.62357 31.27914 1.000 16.83808 33 ASN B CA 1
ATOM 695 C C . ASN B 2 33 ? -7.07104 5.60618 31.00645 1.000 15.99051 33 ASN B C 1
ATOM 696 O O . ASN B 2 33 ? -6.49392 4.53542 30.80663 1.000 14.59258 33 ASN B O 1
ATOM 701 N N . LYS B 2 34 ? -6.45326 6.78457 30.99906 1.000 16.66191 34 LYS B N 1
ATOM 702 C CA . LYS B 2 34 ? -4.99707 6.86259 30.91573 1.000 17.72255 34 LYS B CA 1
ATOM 703 C C . LYS B 2 34 ? -4.36048 6.38518 32.21296 1.000 17.49963 34 LYS B C 1
ATOM 704 O O . LYS B 2 34 ? -4.79558 6.75106 33.30718 1.000 18.19980 34 LYS B O 1
ATOM 710 N N . VAL B 2 35 ? -3.32251 5.56632 32.08893 1.000 15.79767 35 VAL B N 1
ATOM 711 C CA . VAL B 2 35 ? -2.56041 5.09107 33.23841 1.000 16.01902 35 VAL B CA 1
ATOM 712 C C . VAL B 2 35 ? -1.26230 5.86716 33.40396 1.000 17.76670 35 VAL B C 1
ATOM 713 O O . VAL B 2 35 ? -0.97132 6.37520 34.48640 1.000 18.03238 35 VAL B O 1
ATOM 717 N N . VAL B 2 36 ? -0.47208 5.98259 32.34004 1.000 16.22949 36 VAL B N 1
ATOM 718 C CA . VAL B 2 36 ? 0.80385 6.69033 32.41599 1.000 17.37088 36 VAL B CA 1
ATOM 719 C C . VAL B 2 36 ? 1.22162 7.09344 31.00836 1.000 18.44929 36 VAL B C 1
ATOM 720 O O . VAL B 2 36 ? 1.14241 6.29879 30.06782 1.000 17.60197 36 VAL B O 1
ATOM 724 N N . ASP B 2 37 ? 1.66251 8.34195 30.87250 1.000 19.70965 37 ASP B N 1
ATOM 725 C CA . ASP B 2 37 ? 2.17565 8.88037 29.61496 1.000 21.02836 37 ASP B CA 1
ATOM 726 C C . ASP B 2 37 ? 3.70004 8.89157 29.69513 1.000 19.80282 37 ASP B C 1
ATOM 727 O O . ASP B 2 37 ? 4.29541 9.83122 30.22744 1.000 20.25716 37 ASP B O 1
ATOM 732 N N . LEU B 2 38 ? 4.32880 7.85339 29.13612 1.000 18.96129 38 LEU B N 1
ATOM 733 C CA . LEU B 2 38 ? 5.77530 7.68395 29.24133 1.000 18.83065 38 LEU B CA 1
ATOM 734 C C . LEU B 2 38 ? 6.55784 8.72391 28.45512 1.000 19.81983 38 LEU B C 1
ATOM 735 O O . LEU B 2 38 ? 7.76504 8.85801 28.67202 1.000 19.58786 38 LEU B O 1
ATOM 740 N N . SER B 2 39 ? 5.90707 9.46161 27.55407 1.000 20.29691 39 SER B N 1
ATOM 741 C CA . SER B 2 39 ? 6.61183 10.47187 26.77528 1.000 20.25080 39 SER B CA 1
ATOM 742 C C . SER B 2 39 ? 7.10435 11.62686 27.63438 1.000 21.66044 39 SER B C 1
ATOM 743 O O . SER B 2 39 ? 8.04810 12.31951 27.23687 1.000 21.17070 39 SER B O 1
ATOM 746 N N . THR B 2 40 ? 6.49646 11.85194 28.79373 1.000 21.06582 40 THR B N 1
ATOM 747 C CA . THR B 2 40 ? 7.00405 12.82098 29.75774 1.000 22.68035 40 THR B CA 1
ATOM 748 C C . THR B 2 40 ? 8.01531 12.21422 30.72087 1.000 22.99122 40 THR B C 1
ATOM 749 O O . THR B 2 40 ? 8.63394 12.95339 31.49213 1.000 23.73087 40 THR B O 1
ATOM 753 N N . GLN B 2 41 ? 8.21399 10.89550 30.67383 1.000 21.05161 41 GLN B N 1
ATOM 754 C CA . GLN B 2 41 ? 9.00403 10.16499 31.65783 1.000 20.19860 41 GLN B CA 1
ATOM 755 C C . GLN B 2 41 ? 10.29807 9.58195 31.11361 1.000 19.77134 41 GLN B C 1
ATOM 756 O O . GLN B 2 41 ? 11.25375 9.42109 31.87766 1.000 18.62985 41 GLN B O 1
ATOM 762 N N . ILE B 2 42 ? 10.34706 9.24032 29.82701 1.000 18.73581 42 ILE B N 1
ATOM 763 C CA . ILE B 2 42 ? 11.45726 8.49467 29.24402 1.000 17.50520 42 ILE B CA 1
ATOM 764 C C . ILE B 2 42 ? 11.93672 9.23693 28.00556 1.000 18.97177 42 ILE B C 1
ATOM 765 O O . ILE B 2 42 ? 11.13338 9.56014 27.12747 1.000 18.98640 42 ILE B O 1
ATOM 770 N N . PHE B 2 43 ? 13.23981 9.49181 27.92716 1.000 18.03948 43 PHE B N 1
ATOM 771 C CA . PHE B 2 43 ? 13.83018 10.22785 26.81481 1.000 17.55475 43 PHE B CA 1
ATOM 772 C C . PHE B 2 43 ? 15.00796 9.43979 26.26574 1.000 18.12211 43 PHE B C 1
ATOM 773 O O . PHE B 2 43 ? 15.85366 8.97190 27.03170 1.000 15.43496 43 PHE B O 1
ATOM 781 N N . CYS B 2 44 ? 15.06463 9.29670 24.94229 1.000 15.75011 44 CYS B N 1
ATOM 782 C CA . CYS B 2 44 ? 16.00918 8.39178 24.30994 1.000 17.84450 44 CYS B CA 1
ATOM 783 C C . CYS B 2 44 ? 16.72218 9.09235 23.16428 1.000 18.25934 44 CYS B C 1
ATOM 784 O O . CYS B 2 44 ? 16.21502 10.05445 22.58731 1.000 16.03901 44 CYS B O 1
ATOM 787 N N . HIS B 2 45 ? 17.90158 8.57680 22.82909 1.000 16.59438 45 HIS B N 1
ATOM 788 C CA . HIS B 2 45 ? 18.69407 9.13274 21.74329 1.000 18.70197 45 HIS B CA 1
ATOM 789 C C . HIS B 2 45 ? 19.66938 8.07368 21.25493 1.000 18.36233 45 HIS B C 1
ATOM 790 O O . HIS B 2 45 ? 19.76037 6.97395 21.80776 1.000 16.07911 45 HIS B O 1
ATOM 797 N N . ASN B 2 46 ? 20.38816 8.42269 20.19101 1.000 18.45144 46 ASN B N 1
ATOM 798 C CA . ASN B 2 46 ? 21.48376 7.62280 19.66528 1.000 19.20861 46 ASN B CA 1
ATOM 799 C C . ASN B 2 46 ? 22.77508 8.32480 20.06800 1.000 21.49777 46 ASN B C 1
ATOM 800 O O . ASN B 2 46 ? 23.01146 9.46948 19.67169 1.000 20.80553 46 ASN B O 1
ATOM 805 N N . ASP B 2 47 ? 23.58725 7.65721 20.88949 1.000 21.76059 47 ASP B N 1
ATOM 806 C CA . ASP B 2 47 ? 24.79048 8.29139 21.41296 1.000 24.80370 47 ASP B CA 1
ATOM 807 C C . ASP B 2 47 ? 25.86719 8.45507 20.35357 1.000 26.17833 47 ASP B C 1
ATOM 808 O O . ASP B 2 47 ? 26.72384 9.33463 20.49058 1.000 32.07837 47 ASP B O 1
ATOM 813 N N . TYR B 2 48 ? 25.85251 7.63060 19.30667 1.000 23.53700 48 TYR B N 1
ATOM 814 C CA . TYR B 2 48 ? 26.88678 7.65807 18.27143 1.000 23.92748 48 TYR B CA 1
ATOM 815 C C . TYR B 2 48 ? 26.24274 7.48299 16.90468 1.000 22.67424 48 TYR B C 1
ATOM 816 O O . TYR B 2 48 ? 26.43450 6.46471 16.23405 1.000 20.50208 48 TYR B O 1
ATOM 825 N N . PRO B 2 49 ? 25.48127 8.48576 16.44835 1.000 23.72319 49 PRO B N 1
ATOM 826 C CA . PRO B 2 49 ? 24.74008 8.33246 15.18691 1.000 21.54800 49 PRO B CA 1
ATOM 827 C C . PRO B 2 49 ? 25.63016 8.26938 13.96075 1.000 21.92500 49 PRO B C 1
ATOM 828 O O . PRO B 2 49 ? 25.19504 7.75332 12.92476 1.000 18.20323 49 PRO B O 1
ATOM 832 N N . GLU B 2 50 ? 26.86300 8.76509 14.04175 1.000 22.51719 50 GLU B N 1
ATOM 833 C CA . GLU B 2 50 ? 27.77063 8.67889 12.90888 1.000 21.82054 50 GLU B CA 1
ATOM 834 C C . GLU B 2 50 ? 28.13564 7.24419 12.54548 1.000 21.24222 50 GLU B C 1
ATOM 835 O O . GLU B 2 50 ? 28.67644 7.02499 11.45705 1.000 19.46648 50 GLU B O 1
ATOM 841 N N . THR B 2 51 ? 27.86352 6.26659 13.41086 1.000 17.21562 51 THR B N 1
ATOM 842 C CA . THR B 2 51 ? 28.27310 4.88844 13.15870 1.000 20.01952 51 THR B CA 1
ATOM 843 C C . THR B 2 51 ? 27.11911 3.96935 12.81255 1.000 21.89657 51 THR B C 1
ATOM 844 O O . THR B 2 51 ? 27.29520 3.02308 12.04819 1.000 40.95179 51 THR B O 1
ATOM 848 N N . ILE B 2 52 ? 25.94278 4.20511 13.37381 1.000 21.33782 52 ILE B N 1
ATOM 849 C CA . ILE B 2 52 ? 24.84976 3.26530 13.21184 1.000 20.75486 52 ILE B CA 1
ATOM 850 C C . ILE B 2 52 ? 23.56834 3.98143 13.58548 1.000 20.36043 52 ILE B C 1
ATOM 851 O O . ILE B 2 52 ? 23.54355 4.77480 14.52445 1.000 22.96776 52 ILE B O 1
ATOM 856 N N . THR B 2 53 ? 22.51333 3.71815 12.81684 1.000 17.75129 53 THR B N 1
ATOM 857 C CA . THR B 2 53 ? 21.17919 4.22802 13.09426 1.000 16.27207 53 THR B CA 1
ATOM 858 C C . THR B 2 53 ? 20.40754 3.17141 13.87459 1.000 15.60750 53 THR B C 1
ATOM 859 O O . THR B 2 53 ? 20.39826 1.99961 13.48724 1.000 14.82868 53 THR B O 1
ATOM 863 N N . ASP B 2 54 ? 19.75957 3.57940 14.96852 1.000 12.45540 54 ASP B N 1
ATOM 864 C CA . ASP B 2 54 ? 18.99566 2.65283 15.79369 1.000 14.72528 54 ASP B CA 1
ATOM 865 C C . ASP B 2 54 ? 17.52288 2.71511 15.40912 1.000 13.35554 54 ASP B C 1
ATOM 866 O O . ASP B 2 54 ? 16.94027 3.80165 15.33890 1.000 14.47212 54 ASP B O 1
ATOM 871 N N . TYR B 2 55 ? 16.93018 1.55269 15.15546 1.000 13.91725 55 TYR B N 1
ATOM 872 C CA . TYR B 2 55 ? 15.49303 1.42217 14.95072 1.000 12.86287 55 TYR B CA 1
ATOM 873 C C . TYR B 2 55 ? 14.92474 0.63457 16.11943 1.000 13.32732 55 TYR B C 1
ATOM 874 O O . TYR B 2 55 ? 15.41735 -0.45111 16.42874 1.000 13.29001 55 TYR B O 1
ATOM 883 N N . VAL B 2 56 ? 13.89384 1.17129 16.76700 1.000 13.84702 56 VAL B N 1
ATOM 884 C CA . VAL B 2 56 ? 13.34847 0.57415 17.98078 1.000 11.85503 56 VAL B CA 1
ATOM 885 C C . VAL B 2 56 ? 11.84888 0.37098 17.79192 1.000 13.43166 56 VAL B C 1
ATOM 886 O O . VAL B 2 56 ? 11.15532 1.27633 17.32162 1.000 12.39421 56 VAL B O 1
ATOM 890 N N . THR B 2 57 ? 11.36049 -0.82170 18.13280 1.000 9.66378 57 THR B N 1
ATOM 891 C CA . THR B 2 57 ? 9.93887 -1.13524 18.14376 1.000 14.92764 57 THR B CA 1
ATOM 892 C C . THR B 2 57 ? 9.53301 -1.68921 19.50524 1.000 14.92450 57 THR B C 1
ATOM 893 O O . THR B 2 57 ? 10.35258 -2.21597 20.26029 1.000 13.47213 57 THR B O 1
ATOM 897 N N . LEU B 2 58 ? 8.24273 -1.58376 19.80214 1.000 15.51196 58 LEU B N 1
ATOM 898 C CA . LEU B 2 58 ? 7.64733 -2.28825 20.92662 1.000 15.16629 58 LEU B CA 1
ATOM 899 C C . LEU B 2 58 ? 7.16682 -3.64589 20.43469 1.000 17.32957 58 LEU B C 1
ATOM 900 O O . LEU B 2 58 ? 6.41715 -3.72702 19.45135 1.000 16.95617 58 LEU B O 1
ATOM 905 N N . GLN B 2 59 ? 7.61128 -4.70566 21.09755 1.000 15.81817 59 GLN B N 1
ATOM 906 C CA . GLN B 2 59 ? 7.33835 -6.06317 20.64910 1.000 19.62211 59 GLN B CA 1
ATOM 907 C C . GLN B 2 59 ? 6.00598 -6.57508 21.18671 1.000 20.19226 59 GLN B C 1
ATOM 908 O O . GLN B 2 59 ? 5.45251 -6.05425 22.15809 1.000 16.17292 59 GLN B O 1
ATOM 914 N N . ARG B 2 60 ? 5.49217 -7.61188 20.52958 1.000 20.32343 60 ARG B N 1
ATOM 915 C CA . ARG B 2 60 ? 4.27605 -8.25483 21.00125 1.000 31.94402 60 ARG B CA 1
ATOM 916 C C . ARG B 2 60 ? 4.55072 -8.96964 22.31805 1.000 21.93234 60 ARG B C 1
ATOM 917 O O . ARG B 2 60 ? 5.68111 -9.36712 22.61081 1.000 19.94463 60 ARG B O 1
ATOM 925 N N . GLY B 2 61 ? 3.50449 -9.11505 23.12328 1.000 19.22948 61 GLY B N 1
ATOM 926 C CA . GLY B 2 61 ? 3.66456 -9.64107 24.45958 1.000 20.44600 61 GLY B CA 1
ATOM 927 C C . GLY B 2 61 ? 3.89479 -8.59770 25.52981 1.000 18.81648 61 GLY B C 1
ATOM 928 O O . GLY B 2 61 ? 4.00794 -8.95544 26.70475 1.000 20.21775 61 GLY B O 1
ATOM 929 N N . SER B 2 62 ? 3.98122 -7.32521 25.16454 1.000 17.51134 62 SER B N 1
ATOM 930 C CA . SER B 2 62 ? 4.06007 -6.26941 26.16029 1.000 16.32183 62 SER B CA 1
ATOM 931 C C . SER B 2 62 ? 2.69855 -6.10479 26.82267 1.000 15.89544 62 SER B C 1
ATOM 932 O O . SER B 2 62 ? 1.66551 -6.13881 26.15220 1.000 16.00453 62 SER B O 1
ATOM 935 N N . ALA B 2 63 ? 2.68633 -5.95215 28.14667 1.000 15.72487 63 ALA B N 1
ATOM 936 C CA . ALA B 2 63 ? 1.41253 -6.00638 28.85562 1.000 17.34059 63 ALA B CA 1
ATOM 937 C C . ALA B 2 63 ? 1.54426 -5.36777 30.23268 1.000 17.69220 63 ALA B C 1
ATOM 938 O O . ALA B 2 63 ? 2.64030 -5.05995 30.70052 1.000 12.60098 63 ALA B O 1
ATOM 940 N N . TYR B 2 64 ? 0.40112 -5.16284 30.87848 1.000 14.31894 64 TYR B N 1
ATOM 941 C CA . TYR B 2 64 ? 0.45799 -4.75670 32.27214 1.000 15.72275 64 TYR B CA 1
ATOM 942 C C . TYR B 2 64 ? 0.97940 -5.90462 33.12996 1.000 18.06342 64 TYR B C 1
ATOM 943 O O . TYR B 2 64 ? 0.93626 -7.07559 32.74903 1.000 19.50343 64 TYR B O 1
ATOM 952 N N . GLY B 2 65 ? 1.49123 -5.54937 34.30290 1.000 18.45709 65 GLY B N 1
ATOM 953 C CA . GLY B 2 65 ? 2.00052 -6.52305 35.24539 1.000 26.67240 65 GLY B CA 1
ATOM 954 C C . GLY B 2 65 ? 1.61521 -6.12706 36.65618 1.000 20.46168 65 GLY B C 1
ATOM 955 O O . GLY B 2 65 ? 0.85412 -5.18324 36.86034 1.000 19.54517 65 GLY B O 1
ATOM 956 N N . GLY B 2 66 ? 2.15264 -6.85972 37.62527 1.000 21.34551 66 GLY B N 1
ATOM 957 C CA . GLY B 2 66 ? 1.90476 -6.49964 39.01064 1.000 22.06926 66 GLY B CA 1
ATOM 958 C C . GLY B 2 66 ? 0.43762 -6.64125 39.35471 1.000 22.44496 66 GLY B C 1
ATOM 959 O O . GLY B 2 66 ? -0.20651 -7.63875 39.01937 1.000 25.94455 66 GLY B O 1
ATOM 960 N N . VAL B 2 67 ? -0.11979 -5.62494 40.02244 1.000 21.27873 67 VAL B N 1
ATOM 961 C CA . VAL B 2 67 ? -1.53872 -5.66154 40.37276 1.000 22.95858 67 VAL B CA 1
ATOM 962 C C . VAL B 2 67 ? -2.43595 -5.29584 39.20399 1.000 26.45317 67 VAL B C 1
ATOM 963 O O . VAL B 2 67 ? -3.66466 -5.34702 39.33879 1.000 21.34959 67 VAL B O 1
ATOM 967 N N . LEU B 2 68 ? -1.86145 -4.92387 38.06179 1.000 21.78642 68 LEU B N 1
ATOM 968 C CA . LEU B 2 68 ? -2.62019 -4.61480 36.85968 1.000 21.14226 68 LEU B CA 1
ATOM 969 C C . LEU B 2 68 ? -2.60572 -5.76294 35.85996 1.000 21.89643 68 LEU B C 1
ATOM 970 O O . LEU B 2 68 ? -2.99614 -5.56996 34.70641 1.000 20.96925 68 LEU B O 1
ATOM 975 N N . SER B 2 69 ? -2.20407 -6.96101 36.29490 1.000 20.64347 69 SER B N 1
ATOM 976 C CA . SER B 2 69 ? -1.91073 -8.05036 35.36758 1.000 24.42833 69 SER B CA 1
ATOM 977 C C . SER B 2 69 ? -3.12305 -8.44672 34.53914 1.000 25.36157 69 SER B C 1
ATOM 978 O O . SER B 2 69 ? -2.99158 -8.77817 33.35492 1.000 24.73785 69 SER B O 1
ATOM 981 N N . SER B 2 70 ? -4.30261 -8.44982 35.14872 1.000 25.99551 70 SER B N 1
ATOM 982 C CA . SER B 2 70 ? -5.50280 -8.99011 34.53095 1.000 32.66783 70 SER B CA 1
ATOM 983 C C . SER B 2 70 ? -6.27460 -7.94869 33.73136 1.000 25.47574 70 SER B C 1
ATOM 984 O O . SER B 2 70 ? -7.35879 -8.25270 33.22518 1.000 26.33035 70 SER B O 1
ATOM 987 N N . PHE B 2 71 ? -5.74290 -6.73674 33.60598 1.000 23.58498 71 PHE B N 1
ATOM 988 C CA . PHE B 2 71 ? -6.38985 -5.66263 32.87255 1.000 20.78292 71 PHE B CA 1
ATOM 989 C C . PHE B 2 71 ? -5.79412 -5.53589 31.47933 1.000 20.88160 71 PHE B C 1
ATOM 990 O O . PHE B 2 71 ? -4.60821 -5.79347 31.26692 1.000 18.40525 71 PHE B O 1
ATOM 998 N N . SER B 2 72 ? -6.63497 -5.14161 30.52918 1.000 17.75876 72 SER B N 1
ATOM 999 C CA . SER B 2 72 ? -6.21273 -4.83325 29.17301 1.000 17.48771 72 SER B CA 1
ATOM 1000 C C . SER B 2 72 ? -6.55397 -3.38003 28.85926 1.000 17.24016 72 SER B C 1
ATOM 1001 O O . SER B 2 72 ? -7.09839 -2.64926 29.69139 1.000 19.24137 72 SER B O 1
ATOM 1004 N N . GLY B 2 73 ? -6.22988 -2.96859 27.63836 1.000 16.04935 73 GLY B N 1
ATOM 1005 C CA . GLY B 2 73 ? -6.47111 -1.61007 27.20120 1.000 16.24055 73 GLY B CA 1
ATOM 1006 C C . GLY B 2 73 ? -5.81863 -1.28239 25.87677 1.000 17.05547 73 GLY B C 1
ATOM 1007 O O . GLY B 2 73 ? -5.87557 -2.07209 24.92710 1.000 16.52050 73 GLY B O 1
ATOM 1008 N N . THR B 2 74 ? -5.17262 -0.12006 25.81662 1.000 16.69445 74 THR B N 1
ATOM 1009 C CA . THR B 2 74 ? -4.58879 0.40755 24.59373 1.000 16.21254 74 THR B CA 1
ATOM 1010 C C . THR B 2 74 ? -3.22993 1.01950 24.90046 1.000 16.53239 74 THR B C 1
ATOM 1011 O O . THR B 2 74 ? -3.03287 1.61707 25.96024 1.000 15.26537 74 THR B O 1
ATOM 1015 N N . VAL B 2 75 ? -2.28716 0.86617 23.97659 1.000 16.48599 75 VAL B N 1
ATOM 1016 C CA . VAL B 2 75 ? -1.02050 1.58686 24.02747 1.000 17.13945 75 VAL B CA 1
ATOM 1017 C C . VAL B 2 75 ? -1.00007 2.55201 22.85220 1.000 19.06841 75 VAL B C 1
ATOM 1018 O O . VAL B 2 75 ? -1.30999 2.16511 21.72131 1.000 19.04158 75 VAL B O 1
ATOM 1022 N N . LYS B 2 76 ? -0.68205 3.81169 23.12317 1.000 19.56059 76 LYS B N 1
ATOM 1023 C CA . LYS B 2 76 ? -0.50164 4.80807 22.07753 1.000 23.11979 76 LYS B CA 1
ATOM 1024 C C . LYS B 2 76 ? 0.98307 4.89574 21.76003 1.000 24.12125 76 LYS B C 1
ATOM 1025 O O . LYS B 2 76 ? 1.78948 5.24628 22.62929 1.000 21.57187 76 LYS B O 1
ATOM 1031 N N . TYR B 2 77 ? 1.33518 4.57929 20.51694 1.000 24.53281 77 TYR B N 1
ATOM 1032 C CA . TYR B 2 77 ? 2.72041 4.47540 20.07139 1.000 24.95948 77 TYR B CA 1
ATOM 1033 C C . TYR B 2 77 ? 2.87948 5.33579 18.82652 1.000 27.33182 77 TYR B C 1
ATOM 1034 O O . TYR B 2 77 ? 2.31004 5.01659 17.77760 1.000 26.19040 77 TYR B O 1
ATOM 1043 N N . ASN B 2 78 ? 3.63689 6.42599 18.94603 1.000 27.98661 78 ASN B N 1
ATOM 1044 C CA . ASN B 2 78 ? 3.91247 7.32767 17.82572 1.000 30.09179 78 ASN B CA 1
ATOM 1045 C C . ASN B 2 78 ? 2.63079 7.76036 17.11321 1.000 34.24060 78 ASN B C 1
ATOM 1046 O O . ASN B 2 78 ? 2.51792 7.70794 15.88752 1.000 32.85369 78 ASN B O 1
ATOM 1051 N N . GLY B 2 79 ? 1.64934 8.18848 17.89734 1.000 32.43560 79 GLY B N 1
ATOM 1052 C CA . GLY B 2 79 ? 0.44986 8.75800 17.32355 1.000 30.88848 79 GLY B CA 1
ATOM 1053 C C . GLY B 2 79 ? -0.58080 7.77006 16.83282 1.000 29.34495 79 GLY B C 1
ATOM 1054 O O . GLY B 2 79 ? -1.57596 8.19090 16.23664 1.000 29.43180 79 GLY B O 1
ATOM 1055 N N . SER B 2 80 ? -0.38859 6.47424 17.05843 1.000 28.03605 80 SER B N 1
ATOM 1056 C CA . SER B 2 80 ? -1.38760 5.48253 16.68813 1.000 26.74936 80 SER B CA 1
ATOM 1057 C C . SER B 2 80 ? -1.71736 4.61715 17.89408 1.000 25.54614 80 SER B C 1
ATOM 1058 O O . SER B 2 80 ? -0.90088 4.45351 18.80188 1.000 24.85904 80 SER B O 1
ATOM 1061 N N . SER B 2 81 ? -2.91769 4.05205 17.88771 1.000 23.82516 81 SER B N 1
ATOM 1062 C CA . SER B 2 81 ? -3.37827 3.20057 18.97282 1.000 22.49615 81 SER B CA 1
ATOM 1063 C C . SER B 2 81 ? -3.28171 1.73605 18.57216 1.000 22.04933 81 SER B C 1
ATOM 1064 O O . SER B 2 81 ? -3.48471 1.38212 17.40687 1.000 19.69900 81 SER B O 1
ATOM 1067 N N . TYR B 2 82 ? -2.96964 0.88985 19.54785 1.000 18.87353 82 TYR B N 1
ATOM 1068 C CA . TYR B 2 82 ? -2.81903 -0.54158 19.34847 1.000 19.42248 82 TYR B CA 1
ATOM 1069 C C . TYR B 2 82 ? -3.36371 -1.27311 20.56469 1.000 18.03793 82 TYR B C 1
ATOM 1070 O O . TYR B 2 82 ? -3.27704 -0.76308 21.68773 1.000 17.40117 82 TYR B O 1
ATOM 1079 N N . PRO B 2 83 ? -3.91577 -2.46830 20.36889 1.000 17.22552 83 PRO B N 1
ATOM 1080 C CA . PRO B 2 83 ? -4.33012 -3.27840 21.51680 1.000 17.30140 83 PRO B CA 1
ATOM 1081 C C . PRO B 2 83 ? -3.16957 -3.50057 22.47538 1.000 16.78709 83 PRO B C 1
ATOM 1082 O O . PRO B 2 83 ? -2.01403 -3.62882 22.06424 1.000 14.79680 83 PRO B O 1
ATOM 1086 N N . PHE B 2 84 ? -3.49580 -3.52162 23.76704 1.000 16.30207 84 PHE B N 1
ATOM 1087 C CA . PHE B 2 84 ? -2.57231 -3.77081 24.87237 1.000 16.03690 84 PHE B CA 1
ATOM 1088 C C . PHE B 2 84 ? -3.24407 -4.76540 25.81940 1.000 17.43718 84 PHE B C 1
ATOM 1089 O O . PHE B 2 84 ? -4.30422 -4.45401 26.37505 1.000 20.94533 84 PHE B O 1
ATOM 1097 N N . PRO B 2 85 ? -2.69063 -5.97296 26.03096 1.000 17.41177 85 PRO B N 1
ATOM 1098 C CA . PRO B 2 85 ? -1.39738 -6.51457 25.57106 1.000 17.05456 85 PRO B CA 1
ATOM 1099 C C . PRO B 2 85 ? -1.18225 -6.47681 24.06421 1.000 17.18218 85 PRO B C 1
ATOM 1100 O O . PRO B 2 85 ? -2.11265 -6.68948 23.28990 1.000 16.75531 85 PRO B O 1
ATOM 1104 N N . THR B 2 86 ? 0.04265 -6.20744 23.61528 1.000 16.45062 86 THR B N 1
ATOM 1105 C CA . THR B 2 86 ? 0.28231 -6.09709 22.18437 1.000 16.55884 86 THR B CA 1
ATOM 1106 C C . THR B 2 86 ? 0.22765 -7.46974 21.52781 1.000 16.29868 86 THR B C 1
ATOM 1107 O O . THR B 2 86 ? 0.73413 -8.45767 22.06356 1.000 14.82456 86 THR B O 1
ATOM 1111 N N . THR B 2 87 ? -0.42290 -7.52891 20.36378 1.000 15.14374 87 THR B N 1
ATOM 1112 C CA . THR B 2 87 ? -0.53840 -8.75457 19.59427 1.000 17.03546 87 THR B CA 1
ATOM 1113 C C . THR B 2 87 ? 0.20461 -8.68733 18.26756 1.000 20.92318 87 THR B C 1
ATOM 1114 O O . THR B 2 87 ? 0.30251 -9.70815 17.57790 1.000 20.73613 87 THR B O 1
A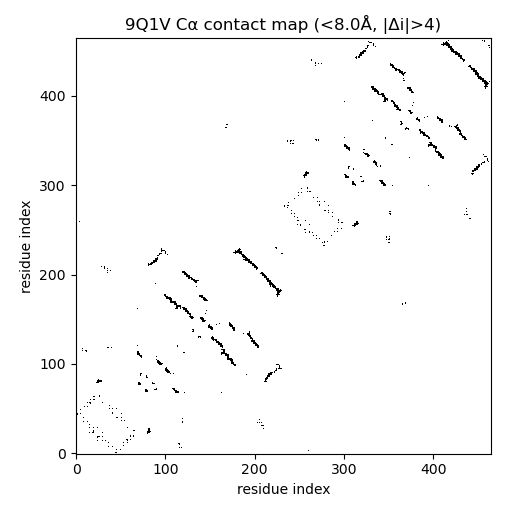TOM 1118 N N . SER B 2 88 ? 0.71962 -7.51662 17.89702 1.000 18.83527 88 SER B N 1
ATOM 1119 C CA . SER B 2 88 ? 1.62026 -7.36613 16.76259 1.000 22.19482 88 SER B CA 1
ATOM 1120 C C . SER B 2 88 ? 2.77066 -6.45162 17.16571 1.000 21.16716 88 SER B C 1
ATOM 1121 O O . SER B 2 88 ? 2.74184 -5.80330 18.21300 1.000 19.15401 88 SER B O 1
ATOM 1124 N N . GLU B 2 89 ? 3.80172 -6.40670 16.32657 1.000 21.93050 89 GLU B N 1
ATOM 1125 C CA . GLU B 2 89 ? 4.92391 -5.51236 16.56548 1.000 19.95844 89 GLU B CA 1
ATOM 1126 C C . GLU B 2 89 ? 4.58942 -4.11600 16.05388 1.000 19.33111 89 GLU B C 1
ATOM 1127 O O . GLU B 2 89 ? 4.02972 -3.96103 14.96781 1.000 19.47151 89 GLU B O 1
ATOM 1133 N N . THR B 2 90 ? 4.92545 -3.09536 16.84646 1.000 16.99580 90 THR B N 1
ATOM 1134 C CA . THR B 2 90 ? 4.61383 -1.71968 16.48311 1.000 17.25913 90 THR B CA 1
ATOM 1135 C C . THR B 2 90 ? 5.54229 -1.25765 15.36581 1.000 17.20320 90 THR B C 1
ATOM 1136 O O . THR B 2 90 ? 6.55324 -1.90110 15.08560 1.000 16.35464 90 THR B O 1
ATOM 1140 N N . PRO B 2 91 ? 5.22620 -0.13856 14.70956 1.000 16.37277 91 PRO B N 1
ATOM 1141 C CA . PRO B 2 91 ? 6.18342 0.45669 13.76989 1.000 17.76443 91 PRO B CA 1
ATOM 1142 C C . PRO B 2 91 ? 7.45233 0.87060 14.49674 1.000 17.33748 91 PRO B C 1
ATOM 1143 O O . PRO B 2 91 ? 7.51065 0.93202 15.72255 1.000 17.57369 91 PRO B O 1
ATOM 1147 N N . ARG B 2 92 ? 8.48718 1.16446 13.72981 1.000 16.61158 92 ARG B N 1
ATOM 1148 C CA . ARG B 2 92 ? 9.74369 1.52029 14.36608 1.000 16.52665 92 ARG B CA 1
ATOM 1149 C C . ARG B 2 92 ? 9.85311 3.02644 14.54674 1.000 17.26655 92 ARG B C 1
ATOM 1150 O O . ARG B 2 92 ? 9.22515 3.80870 13.82804 1.000 17.10501 92 ARG B O 1
ATOM 1158 N N . VAL B 2 93 ? 10.62578 3.41807 15.55657 1.000 14.79078 93 VAL B N 1
ATOM 1159 C CA . VAL B 2 93 ? 11.08042 4.78862 15.74964 1.000 16.02427 93 VAL B CA 1
ATOM 1160 C C . VAL B 2 93 ? 12.55557 4.81963 15.38125 1.000 14.87772 93 VAL B C 1
ATOM 1161 O O . VAL B 2 93 ? 13.28812 3.86922 15.67882 1.000 13.09724 93 VAL B O 1
ATOM 1165 N N . VAL B 2 94 ? 12.98891 5.89956 14.72898 1.000 15.78959 94 VAL B N 1
ATOM 1166 C CA . VAL B 2 94 ? 14.37109 6.04754 14.27269 1.000 14.05301 94 VAL B CA 1
ATOM 1167 C C . VAL B 2 94 ? 15.12101 6.95103 15.24316 1.000 16.12492 94 VAL B C 1
ATOM 1168 O O . VAL B 2 94 ? 14.66109 8.05545 15.55675 1.000 16.58092 94 VAL B O 1
ATOM 1172 N N . TYR B 2 95 ? 16.27462 6.48593 15.72099 1.000 13.03805 95 TYR B N 1
ATOM 1173 C CA . TYR B 2 95 ? 17.20489 7.30786 16.49102 1.000 15.93637 95 TYR B CA 1
ATOM 1174 C C . TYR B 2 95 ? 18.47567 7.47964 15.66083 1.000 16.18287 95 TYR B C 1
ATOM 1175 O O . TYR B 2 95 ? 19.23210 6.52375 15.46437 1.000 15.72345 95 TYR B O 1
ATOM 1184 N N . ASN B 2 96 ? 18.68718 8.69569 15.14597 1.000 18.27642 96 ASN B N 1
ATOM 1185 C CA . ASN B 2 96 ? 19.83330 9.01154 14.29871 1.000 20.07749 96 ASN B CA 1
ATOM 1186 C C . ASN B 2 96 ? 20.49260 10.30971 14.74305 1.000 21.92576 96 ASN B C 1
ATOM 1187 O O . ASN B 2 96 ? 21.08953 11.02375 13.93242 1.000 22.09014 96 ASN B O 1
ATOM 1192 N N . SER B 2 97 ? 20.39275 10.62790 16.02871 1.000 22.16835 97 SER B N 1
ATOM 1193 C CA . SER B 2 97 ? 20.84323 11.91759 16.52337 1.000 22.76892 97 SER B CA 1
ATOM 1194 C C . SER B 2 97 ? 21.05349 11.81905 18.02580 1.000 22.56391 97 SER B C 1
ATOM 1195 O O . SER B 2 97 ? 20.43277 10.99289 18.69755 1.000 21.44684 97 SER B O 1
ATOM 1198 N N . ARG B 2 98 ? 21.94538 12.66449 18.54367 1.000 23.66371 98 ARG B N 1
ATOM 1199 C CA . ARG B 2 98 ? 22.12535 12.76217 19.98642 1.000 25.03834 98 ARG B CA 1
ATOM 1200 C C . ARG B 2 98 ? 21.00017 13.52066 20.66207 1.000 23.19045 98 ARG B C 1
ATOM 1201 O O . ARG B 2 98 ? 20.97801 13.58221 21.89384 1.000 23.14512 98 ARG B O 1
ATOM 1209 N N . THR B 2 99 ? 20.09596 14.12104 19.89267 1.000 22.85638 99 THR B N 1
ATOM 1210 C CA . THR B 2 99 ? 18.95322 14.81388 20.46707 1.000 23.15916 99 THR B CA 1
ATOM 1211 C C . THR B 2 99 ? 18.11389 13.83341 21.26724 1.000 22.94737 99 THR B C 1
ATOM 1212 O O . THR B 2 99 ? 17.64540 12.82464 20.72985 1.000 22.48001 99 THR B O 1
ATOM 1216 N N . ASP B 2 100 ? 17.93515 14.12097 22.55021 1.000 21.68122 100 ASP B N 1
ATOM 1217 C CA . ASP B 2 100 ? 16.97294 13.37020 23.34559 1.000 22.85810 100 ASP B CA 1
ATOM 1218 C C . ASP B 2 100 ? 15.57740 13.53382 22.76266 1.000 21.16470 100 ASP B C 1
ATOM 1219 O O . ASP B 2 100 ? 15.14140 14.64915 22.47062 1.000 21.20590 100 ASP B O 1
ATOM 1224 N N . LYS B 2 101 ? 14.87533 12.41935 22.59390 1.000 19.61909 101 LYS B N 1
ATOM 1225 C CA . LYS B 2 101 ? 13.50380 12.47869 22.13371 1.000 20.88432 101 LYS B CA 1
ATOM 1226 C C . LYS B 2 101 ? 12.59151 11.80059 23.14537 1.000 19.69109 101 LYS B C 1
ATOM 1227 O O . LYS B 2 101 ? 12.96483 10.76942 23.71347 1.000 19.70250 101 LYS B O 1
ATOM 1233 N N . PRO B 2 102 ? 11.41431 12.36641 23.41409 1.000 19.92466 102 PRO B N 1
ATOM 1234 C CA . PRO B 2 102 ? 10.43882 11.67416 24.26470 1.000 19.11795 102 PRO B CA 1
ATOM 1235 C C . PRO B 2 102 ? 10.09836 10.31172 23.68622 1.000 18.80252 102 PRO B C 1
ATOM 1236 O O . PRO B 2 102 ? 9.95599 10.15454 22.47233 1.000 20.51226 102 PRO B O 1
ATOM 1240 N N . TRP B 2 103 ? 9.98804 9.31282 24.56241 1.000 18.68052 103 TRP B N 1
ATOM 1241 C CA . TRP B 2 103 ? 9.57307 8.01227 24.05652 1.000 19.05856 103 TRP B CA 1
ATOM 1242 C C . TRP B 2 103 ? 8.06300 8.05932 23.84909 1.000 24.58839 103 TRP B C 1
ATOM 1243 O O . TRP B 2 103 ? 7.30808 8.17593 24.82125 1.000 18.36396 103 TRP B O 1
ATOM 1254 N N . PRO B 2 104 ? 7.58176 7.97808 22.60843 1.000 19.74692 104 PRO B N 1
ATOM 1255 C CA . PRO B 2 104 ? 6.16139 8.27924 22.32742 1.000 19.60143 104 PRO B CA 1
ATOM 1256 C C . PRO B 2 104 ? 5.22829 7.12637 22.68219 1.000 19.63140 104 PRO B C 1
ATOM 1257 O O . PRO B 2 104 ? 4.59627 6.49934 21.83751 1.000 20.42417 104 PRO B O 1
ATOM 1261 N N . VAL B 2 105 ? 5.13538 6.81688 23.97462 1.000 18.57464 105 VAL B N 1
ATOM 1262 C CA . VAL B 2 105 ? 4.35008 5.68595 24.45512 1.000 18.20736 105 VAL B CA 1
ATOM 1263 C C . VAL B 2 105 ? 3.50154 6.15443 25.62773 1.000 17.56696 105 VAL B C 1
ATOM 1264 O O . VAL B 2 105 ? 3.99778 6.85484 26.51512 1.000 18.33904 105 VAL B O 1
ATOM 1268 N N . ALA B 2 106 ? 2.22256 5.78128 25.62317 1.000 17.83057 106 ALA B N 1
ATOM 1269 C CA . ALA B 2 106 ? 1.34655 5.97000 26.77123 1.000 16.61660 106 ALA B CA 1
ATOM 1270 C C . ALA B 2 106 ? 0.43139 4.76380 26.87907 1.000 15.88578 106 ALA B C 1
ATOM 1271 O O . ALA B 2 106 ? 0.04861 4.16824 25.86745 1.000 16.89120 106 ALA B O 1
ATOM 1273 N N . LEU B 2 107 ? 0.07167 4.41106 28.10702 1.000 15.95020 107 LEU B N 1
ATOM 1274 C CA . LEU B 2 107 ? -0.70814 3.21131 28.38161 1.000 14.50362 107 LEU B CA 1
ATOM 1275 C C . LEU B 2 107 ? -2.08826 3.59285 28.89429 1.000 14.40352 107 LEU B C 1
ATOM 1276 O O . LEU B 2 107 ? -2.21146 4.44677 29.77739 1.000 13.75632 107 LEU B O 1
ATOM 1281 N N . TYR B 2 108 ? -3.11582 2.95582 28.34004 1.000 13.30986 108 TYR B N 1
ATOM 1282 C CA . TYR B 2 108 ? -4.49441 3.19254 28.72531 1.000 13.88990 108 TYR B CA 1
ATOM 1283 C C . TYR B 2 108 ? -5.11715 1.88314 29.17254 1.000 14.17478 108 TYR B C 1
ATOM 1284 O O . TYR B 2 108 ? -4.69022 0.79870 28.77141 1.000 11.81779 108 TYR B O 1
ATOM 1293 N N . LEU B 2 109 ? -6.14595 2.00375 30.00442 1.000 12.03507 109 LEU B N 1
ATOM 1294 C CA . LEU B 2 109 ? -6.82264 0.87157 30.60507 1.000 12.97415 109 LEU B CA 1
ATOM 1295 C C . LEU B 2 109 ? -8.30616 0.94497 30.26177 1.000 14.22364 109 LEU B C 1
ATOM 1296 O O . LEU B 2 109 ? -8.91984 2.01267 30.35139 1.000 13.78501 109 LEU B O 1
ATOM 1301 N N . THR B 2 110 ? -8.86582 -0.18875 29.84718 1.000 13.29015 110 THR B N 1
ATOM 1302 C CA . THR B 2 110 ? -10.27770 -0.25676 29.48455 1.000 15.62440 110 THR B CA 1
ATOM 1303 C C . THR B 2 110 ? -11.12951 -0.37635 30.73999 1.000 16.33466 110 THR B C 1
ATOM 1304 O O . THR B 2 110 ? -10.92622 -1.31178 31.52465 1.000 14.90875 110 THR B O 1
ATOM 1308 N N . PRO B 2 111 ? -12.09146 0.52298 30.96430 1.000 17.50797 111 PRO B N 1
ATOM 1309 C CA . PRO B 2 111 ? -12.92274 0.43516 32.17115 1.000 17.58617 111 PRO B CA 1
ATOM 1310 C C . PRO B 2 111 ? -13.68660 -0.87616 32.21241 1.000 18.78202 111 PRO B C 1
ATOM 1311 O O . PRO B 2 111 ? -14.23985 -1.32647 31.20688 1.000 17.75956 111 PRO B O 1
ATOM 1315 N N . VAL B 2 112 ? -13.71215 -1.48711 33.39251 1.000 18.66416 112 VAL B N 1
ATOM 1316 C CA . VAL B 2 112 ? -14.34330 -2.78711 33.58556 1.000 18.78811 112 VAL B CA 1
ATOM 1317 C C . VAL B 2 112 ? -15.15217 -2.77644 34.87805 1.000 18.88095 112 VAL B C 1
ATOM 1318 O O . VAL B 2 112 ? -15.55633 -3.82973 35.38233 1.000 18.23750 112 VAL B O 1
ATOM 1322 N N . SER B 2 113 ? -15.38403 -1.58780 35.42543 1.000 18.91097 113 SER B N 1
ATOM 1323 C CA . SER B 2 113 ? -16.17098 -1.43490 36.64070 1.000 20.80847 113 SER B CA 1
ATOM 1324 C C . SER B 2 113 ? -16.82963 -0.06584 36.60035 1.000 21.12138 113 SER B C 1
ATOM 1325 O O . SER B 2 113 ? -16.51265 0.77081 35.75235 1.000 18.99649 113 SER B O 1
ATOM 1328 N N . SER B 2 114 ? -17.74817 0.16834 37.53885 1.000 20.56284 114 SER B N 1
ATOM 1329 C CA . SER B 2 114 ? -18.45634 1.44129 37.53218 1.000 20.85013 114 SER B CA 1
ATOM 1330 C C . SER B 2 114 ? -17.64742 2.53170 38.21179 1.000 23.03710 114 SER B C 1
ATOM 1331 O O . SER B 2 114 ? -17.59581 3.66675 37.72824 1.000 23.31545 114 SER B O 1
ATOM 1334 N N . ALA B 2 115 ? -17.00840 2.21043 39.32303 1.000 22.50203 115 ALA B N 1
ATOM 1335 C CA . ALA B 2 115 ? -16.30760 3.24431 40.07099 1.000 23.97475 115 ALA B CA 1
ATOM 1336 C C . ALA B 2 115 ? -15.02304 2.74032 40.71267 1.000 25.86354 115 ALA B C 1
ATOM 1337 O O . ALA B 2 115 ? -14.44190 3.46774 41.52796 1.000 25.10206 115 ALA B O 1
ATOM 1339 N N . GLY B 2 116 ? -14.56351 1.54161 40.38185 1.000 22.79854 116 GLY B N 1
ATOM 1340 C CA . GLY B 2 116 ? -13.43317 0.96389 41.06552 1.000 23.56134 116 GLY B CA 1
ATOM 1341 C C . GLY B 2 116 ? -12.11273 1.59703 40.67650 1.000 23.05895 116 GLY B C 1
ATOM 1342 O O . GLY B 2 116 ? -12.00274 2.45463 39.79738 1.000 21.84630 116 GLY B O 1
ATOM 1343 N N . GLY B 2 117 ? -11.08004 1.15108 41.37860 1.000 22.82306 117 GLY B N 1
ATOM 1344 C CA . GLY B 2 117 ? -9.72367 1.57895 41.12948 1.000 22.43265 117 GLY B CA 1
ATOM 1345 C C . GLY B 2 117 ? -8.78177 0.69728 41.91382 1.000 21.85507 117 GLY B C 1
ATOM 1346 O O . GLY B 2 117 ? -9.18368 0.12058 42.92684 1.000 21.20715 117 GLY B O 1
ATOM 1347 N N . VAL B 2 118 ? -7.54545 0.55190 41.45270 1.000 20.63318 118 VAL B N 1
ATOM 1348 C CA . VAL B 2 118 ? -6.55426 -0.28046 42.12030 1.000 21.20043 118 VAL B CA 1
ATOM 1349 C C . VAL B 2 118 ? -5.52388 0.63086 42.77103 1.000 20.88889 118 VAL B C 1
ATOM 1350 O O . VAL B 2 118 ? -5.03228 1.58084 42.14557 1.000 19.23341 118 VAL B O 1
ATOM 1354 N N . ALA B 2 119 ? -5.21591 0.35348 44.03300 1.000 19.12876 119 ALA B N 1
ATOM 1355 C CA . ALA B 2 119 ? -4.21292 1.12119 44.75112 1.000 21.15693 119 ALA B CA 1
ATOM 1356 C C . ALA B 2 119 ? -2.83041 0.71288 44.27293 1.000 19.80894 119 ALA B C 1
ATOM 1357 O O . ALA B 2 119 ? -2.49459 -0.47567 44.25694 1.000 18.60010 119 ALA B O 1
ATOM 1359 N N . ILE B 2 120 ? -2.03397 1.69640 43.87782 1.000 19.66920 120 ILE B N 1
ATOM 1360 C CA . ILE B 2 120 ? -0.67190 1.46692 43.41499 1.000 20.18479 120 ILE B CA 1
ATOM 1361 C C . ILE B 2 120 ? 0.27828 2.03105 44.45874 1.000 19.91460 120 ILE B C 1
ATOM 1362 O O . ILE B 2 120 ? 0.25841 3.23557 44.73624 1.000 20.21312 120 ILE B O 1
ATOM 1367 N N . LYS B 2 121 ? 1.10308 1.16795 45.04047 1.000 19.17649 121 LYS B N 1
ATOM 1368 C CA . LYS B 2 121 ? 2.16566 1.63437 45.91478 1.000 21.39853 121 LYS B CA 1
ATOM 1369 C C . LYS B 2 121 ? 3.39235 1.99582 45.09062 1.000 19.47291 121 LYS B C 1
ATOM 1370 O O . LYS B 2 121 ? 3.65834 1.39333 44.05115 1.000 20.47620 121 LYS B O 1
ATOM 1376 N N . ALA B 2 122 ? 4.14377 2.99173 45.55912 1.000 19.41139 122 ALA B N 1
ATOM 1377 C CA . ALA B 2 122 ? 5.46412 3.22663 44.98836 1.000 19.13537 122 ALA B CA 1
ATOM 1378 C C . ALA B 2 122 ? 6.28371 1.94884 45.07080 1.000 18.42289 122 ALA B C 1
ATOM 1379 O O . ALA B 2 122 ? 6.23003 1.21998 46.06655 1.000 17.21845 122 ALA B O 1
ATOM 1381 N N . GLY B 2 123 ? 7.02647 1.66795 44.00606 1.000 16.49654 123 GLY B N 1
ATOM 1382 C CA . GLY B 2 123 ? 7.72994 0.41266 43.91166 1.000 19.26116 123 GLY B CA 1
ATOM 1383 C C . GLY B 2 123 ? 6.90709 -0.73920 43.38658 1.000 18.85897 123 GLY B C 1
ATOM 1384 O O . GLY B 2 123 ? 7.39192 -1.87548 43.38722 1.000 19.82584 123 GLY B O 1
ATOM 1385 N N . SER B 2 124 ? 5.67079 -0.49943 42.96516 1.000 18.15857 124 SER B N 1
ATOM 1386 C CA . SER B 2 124 ? 4.86102 -1.56510 42.39762 1.000 17.43198 124 SER B CA 1
ATOM 1387 C C . SER B 2 124 ? 5.17240 -1.71760 40.91713 1.000 15.92859 124 SER B C 1
ATOM 1388 O O . SER B 2 124 ? 5.35264 -0.72741 40.20258 1.000 12.94417 124 SER B O 1
ATOM 1391 N N . LEU B 2 125 ? 5.23554 -2.96702 40.46568 1.000 15.57669 125 LEU B N 1
ATOM 1392 C CA . LEU B 2 125 ? 5.33810 -3.25059 39.04230 1.000 16.78199 125 LEU B CA 1
ATOM 1393 C C . LEU B 2 125 ? 4.00579 -2.94790 38.37021 1.000 16.57418 125 LEU B C 1
ATOM 1394 O O . LEU B 2 125 ? 2.94830 -3.35883 38.85796 1.000 17.85542 125 LEU B O 1
ATOM 1399 N N . ILE B 2 126 ? 4.05323 -2.21595 37.25344 1.000 17.23329 126 ILE B N 1
ATOM 1400 C CA . ILE B 2 126 ? 2.85916 -1.75989 36.55163 1.000 15.49912 126 ILE B CA 1
ATOM 1401 C C . ILE B 2 126 ? 2.74177 -2.38071 35.16637 1.000 17.15688 126 ILE B C 1
ATOM 1402 O O . ILE B 2 126 ? 1.63066 -2.67135 34.70015 1.000 14.59658 126 ILE B O 1
ATOM 1407 N N . ALA B 2 127 ? 3.86784 -2.59024 34.49007 1.000 14.76248 127 ALA B N 1
ATOM 1408 C CA . ALA B 2 127 ? 3.84313 -3.04524 33.10998 1.000 14.99838 127 ALA B CA 1
ATOM 1409 C C . ALA B 2 127 ? 5.19525 -3.64863 32.76175 1.000 14.96300 127 ALA B C 1
ATOM 1410 O O . ALA B 2 127 ? 6.21633 -3.28841 33.34813 1.000 13.37562 127 ALA B O 1
ATOM 1412 N N . VAL B 2 128 ? 5.18217 -4.58149 31.81386 1.000 12.46420 128 VAL B N 1
ATOM 1413 C CA . VAL B 2 128 ? 6.38345 -5.25157 31.33581 1.000 13.88247 128 VAL B CA 1
ATOM 1414 C C . VAL B 2 128 ? 6.43346 -5.02431 29.83461 1.000 17.18314 128 VAL B C 1
ATOM 1415 O O . VAL B 2 128 ? 5.66169 -5.63208 29.07920 1.000 14.52698 128 VAL B O 1
ATOM 1419 N N . LEU B 2 129 ? 7.32374 -4.14012 29.40631 1.000 14.83387 129 LEU B N 1
ATOM 1420 C CA . LEU B 2 129 ? 7.42817 -3.73605 28.01446 1.000 13.07882 129 LEU B CA 1
ATOM 1421 C C . LEU B 2 129 ? 8.58831 -4.48190 27.37276 1.000 14.07832 129 LEU B C 1
ATOM 1422 O O . LEU B 2 129 ? 9.65879 -4.59907 27.97121 1.000 14.20365 129 LEU B O 1
ATOM 1427 N N . ILE B 2 130 ? 8.36432 -5.01028 26.17706 1.000 12.69295 130 ILE B N 1
ATOM 1428 C CA . ILE B 2 130 ? 9.37985 -5.74788 25.43971 1.000 15.44989 130 ILE B CA 1
ATOM 1429 C C . ILE B 2 130 ? 9.74273 -4.90509 24.22871 1.000 14.10111 130 ILE B C 1
ATOM 1430 O O . ILE B 2 130 ? 8.86499 -4.51854 23.45451 1.000 13.88012 130 ILE B O 1
ATOM 1435 N N . LEU B 2 131 ? 11.02518 -4.59233 24.08161 1.000 13.62430 131 LEU B N 1
ATOM 1436 C CA . LEU B 2 131 ? 11.50098 -3.71124 23.02873 1.000 14.46132 131 LEU B CA 1
ATOM 1437 C C . LEU B 2 131 ? 12.43833 -4.47651 22.10704 1.000 13.28638 131 LEU B C 1
ATOM 1438 O O . LEU B 2 131 ? 13.01439 -5.49774 22.48655 1.000 13.36163 131 LEU B O 1
ATOM 1443 N N . ARG B 2 132 ? 12.59338 -3.97539 20.88557 1.000 12.72031 132 ARG B N 1
ATOM 1444 C CA . ARG B 2 132 ? 13.52174 -4.60083 19.95463 1.000 14.52735 132 ARG B CA 1
ATOM 1445 C C . ARG B 2 132 ? 14.25479 -3.53136 19.16667 1.000 12.91428 132 ARG B C 1
ATOM 1446 O O . ARG B 2 132 ? 13.63426 -2.59713 18.65283 1.000 10.68373 132 ARG B O 1
ATOM 1454 N N . GLN B 2 133 ? 15.57305 -3.68229 19.07828 1.000 13.54177 133 GLN B N 1
ATOM 1455 C CA . GLN B 2 133 ? 16.43595 -2.79852 18.31393 1.000 14.20896 133 GLN B CA 1
ATOM 1456 C C . GLN B 2 133 ? 16.90634 -3.50070 17.05114 1.000 13.28071 133 GLN B C 1
ATOM 1457 O O . GLN B 2 133 ? 17.24789 -4.68363 17.08445 1.000 13.45987 133 GLN B O 1
ATOM 1463 N N . THR B 2 134 ? 16.93442 -2.75801 15.94717 1.000 14.48488 134 THR B N 1
ATOM 1464 C CA . THR B 2 134 ? 17.58518 -3.17613 14.71038 1.000 13.76440 134 THR B CA 1
ATOM 1465 C C . THR B 2 134 ? 18.41470 -2.00514 14.21351 1.000 13.97959 134 THR B C 1
ATOM 1466 O O . THR B 2 134 ? 18.40393 -0.92641 14.80705 1.000 13.77724 134 THR B O 1
ATOM 1470 N N . ASN B 2 135 ? 19.12299 -2.20107 13.10130 1.000 13.71894 135 ASN B N 1
ATOM 1471 C CA . ASN B 2 135 ? 20.03032 -1.16575 12.62329 1.000 14.68372 135 ASN B CA 1
ATOM 1472 C C . ASN B 2 135 ? 20.15151 -1.24655 11.10655 1.000 15.06920 135 ASN B C 1
ATOM 1473 O O . ASN B 2 135 ? 19.57235 -2.12028 10.45990 1.000 14.28385 135 ASN B O 1
ATOM 1478 N N . ASN B 2 136 ? 20.93141 -0.32520 10.54633 1.000 17.47297 136 ASN B N 1
ATOM 1479 C CA . ASN B 2 136 ? 21.07315 -0.17765 9.10394 1.000 15.31965 136 ASN B CA 1
ATOM 1480 C C . ASN B 2 136 ? 22.39246 -0.72904 8.57141 1.000 16.32046 136 ASN B C 1
ATOM 1481 O O . ASN B 2 136 ? 22.76836 -0.42310 7.43233 1.000 14.94913 136 ASN B O 1
ATOM 1486 N N . TYR B 2 137 ? 23.11084 -1.52823 9.36297 1.000 16.39094 137 TYR B N 1
ATOM 1487 C CA . TYR B 2 137 ? 24.34115 -2.14178 8.88961 1.000 14.78059 137 TYR B CA 1
ATOM 1488 C C . TYR B 2 137 ? 24.32153 -3.66015 8.88562 1.000 15.15713 137 TYR B C 1
ATOM 1489 O O . TYR B 2 137 ? 25.10557 -4.25932 8.14579 1.000 13.64769 137 TYR B O 1
ATOM 1498 N N . ASN B 2 138 ? 23.47523 -4.30243 9.68729 1.000 13.28941 138 ASN B N 1
ATOM 1499 C CA . ASN B 2 138 ? 23.27580 -5.73812 9.56390 1.000 15.86684 138 ASN B CA 1
ATOM 1500 C C . ASN B 2 138 ? 21.81313 -6.05076 9.83619 1.000 15.28969 138 ASN B C 1
ATOM 1501 O O . ASN B 2 138 ? 20.99449 -5.15177 10.05648 1.000 15.54643 138 ASN B O 1
ATOM 1506 N N . SER B 2 139 ? 21.48450 -7.33991 9.78075 1.000 16.21974 139 SER B N 1
ATOM 1507 C CA . SER B 2 139 ? 20.13311 -7.83763 9.99742 1.000 17.59162 139 SER B CA 1
ATOM 1508 C C . SER B 2 139 ? 19.91308 -8.29761 11.42962 1.000 16.14775 139 SER B C 1
ATOM 1509 O O . SER B 2 139 ? 18.84605 -8.83353 11.75054 1.000 13.89369 139 SER B O 1
ATOM 1512 N N . ASP B 2 140 ? 20.90436 -8.11185 12.28841 1.000 15.70758 140 ASP B N 1
ATOM 1513 C CA . ASP B 2 140 ? 20.81407 -8.53642 13.67394 1.000 16.45863 140 ASP B CA 1
ATOM 1514 C C . ASP B 2 140 ? 19.75277 -7.72768 14.40922 1.000 16.20097 140 ASP B C 1
ATOM 1515 O O . ASP B 2 140 ? 19.41323 -6.60705 14.02028 1.000 14.52314 140 ASP B O 1
ATOM 1520 N N . ASP B 2 141 ? 19.20678 -8.30883 15.47402 1.000 16.58232 141 ASP B N 1
ATOM 1521 C CA . ASP B 2 141 ? 18.31853 -7.55895 16.34942 1.000 15.69010 141 ASP B CA 1
ATOM 1522 C C . ASP B 2 141 ? 18.72713 -7.78643 17.79642 1.000 16.00870 141 ASP B C 1
ATOM 1523 O O . ASP B 2 141 ? 19.50212 -8.69183 18.11392 1.000 15.39416 141 ASP B O 1
ATOM 1528 N N . PHE B 2 142 ? 18.20819 -6.93406 18.67691 1.000 14.05945 142 PHE B N 1
ATOM 1529 C CA . PHE B 2 142 ? 18.48388 -7.04500 20.10604 1.000 14.40914 142 PHE B CA 1
ATOM 1530 C C . PHE B 2 142 ? 17.19616 -6.77468 20.87241 1.000 13.44847 142 PHE B C 1
ATOM 1531 O O . PHE B 2 142 ? 16.68794 -5.65079 20.85819 1.000 12.46201 142 PHE B O 1
ATOM 1539 N N . GLN B 2 143 ? 16.68546 -7.78758 21.55534 1.000 13.35168 143 GLN B N 1
ATOM 1540 C CA . GLN B 2 143 ? 15.44400 -7.65912 22.30560 1.000 15.62817 143 GLN B CA 1
ATOM 1541 C C . GLN B 2 143 ? 15.74033 -7.49459 23.78965 1.000 15.94828 143 GLN B C 1
ATOM 1542 O O . GLN B 2 143 ? 16.58579 -8.20058 24.34478 1.000 16.21683 143 GLN B O 1
ATOM 1548 N N . PHE B 2 144 ? 15.03665 -6.56083 24.43141 1.000 15.36970 144 PHE B N 1
ATOM 1549 C CA . PHE B 2 144 ? 15.26071 -6.27169 25.84334 1.000 15.56098 144 PHE B CA 1
ATOM 1550 C C . PHE B 2 144 ? 13.94158 -5.86670 26.49638 1.000 15.42121 144 PHE B C 1
ATOM 1551 O O . PHE B 2 144 ? 12.98758 -5.47150 25.82465 1.000 13.55612 144 PHE B O 1
ATOM 1559 N N . VAL B 2 145 ? 13.90111 -5.96884 27.82253 1.000 14.71858 145 VAL B N 1
ATOM 1560 C CA . VAL B 2 145 ? 12.67076 -5.82901 28.59973 1.000 14.75334 145 VAL B CA 1
ATOM 1561 C C . VAL B 2 145 ? 12.81682 -4.65774 29.56376 1.000 15.98022 145 VAL B C 1
ATOM 1562 O O . VAL B 2 145 ? 13.85859 -4.50998 30.21513 1.000 14.89728 145 VAL B O 1
ATOM 1566 N N . TRP B 2 146 ? 11.77926 -3.82646 29.64505 1.000 12.68481 146 TRP B N 1
ATOM 1567 C CA . TRP B 2 146 ? 11.67605 -2.75015 30.62710 1.000 14.74042 146 TRP B CA 1
ATOM 1568 C C . TRP B 2 146 ? 10.52007 -3.07583 31.56351 1.000 15.12177 146 TRP B C 1
ATOM 1569 O O . TRP B 2 146 ? 9.35817 -3.07432 31.14297 1.000 12.48190 146 TRP B O 1
ATOM 1580 N N . ASN B 2 147 ? 10.83995 -3.36123 32.82169 1.000 15.48838 147 ASN B N 1
ATOM 1581 C CA . ASN B 2 147 ? 9.84260 -3.39140 33.88086 1.000 15.69323 147 ASN B CA 1
ATOM 1582 C C . ASN B 2 147 ? 9.50455 -1.96075 34.26939 1.000 14.96667 147 ASN B C 1
ATOM 1583 O O . ASN B 2 147 ? 10.37490 -1.21561 34.71540 1.000 13.49621 147 ASN B O 1
ATOM 1588 N N . ILE B 2 148 ? 8.24517 -1.57824 34.10698 1.000 13.14553 148 ILE B N 1
ATOM 1589 C CA . ILE B 2 148 ? 7.79573 -0.23653 34.44784 1.000 12.15882 148 ILE B CA 1
ATOM 1590 C C . ILE B 2 148 ? 7.30044 -0.27643 35.88315 1.000 14.83334 148 ILE B C 1
ATOM 1591 O O . ILE B 2 148 ? 6.38935 -1.04384 36.21002 1.000 12.81891 148 ILE B O 1
ATOM 1596 N N . TYR B 2 149 ? 7.91452 0.52768 36.74176 1.000 12.85120 149 TYR B N 1
ATOM 1597 C CA . TYR B 2 149 ? 7.58094 0.58341 38.15796 1.000 14.58875 149 TYR B CA 1
ATOM 1598 C C . TYR B 2 149 ? 6.97955 1.93648 38.49670 1.000 13.12309 149 TYR B C 1
ATOM 1599 O O . TYR B 2 149 ? 7.40543 2.96401 37.96413 1.000 13.62167 149 TYR B O 1
ATOM 1608 N N . ALA B 2 150 ? 5.98926 1.94045 39.38644 1.000 14.16592 150 ALA B N 1
ATOM 1609 C CA . ALA B 2 150 ? 5.41401 3.19970 39.82602 1.000 16.46491 150 ALA B CA 1
ATOM 1610 C C . ALA B 2 150 ? 6.32610 3.85906 40.84535 1.000 17.55596 150 ALA B C 1
ATOM 1611 O O . ALA B 2 150 ? 6.81969 3.20696 41.76609 1.000 16.04201 150 ALA B O 1
ATOM 1613 N N . ASN B 2 151 ? 6.55451 5.15247 40.66502 1.000 17.72951 151 ASN B N 1
ATOM 1614 C CA . ASN B 2 151 ? 7.37924 5.95747 41.54893 1.000 21.08671 151 ASN B CA 1
ATOM 1615 C C . ASN B 2 151 ? 6.56475 6.64715 42.63714 1.000 21.64226 151 ASN B C 1
ATOM 1616 O O . ASN B 2 151 ? 7.14767 7.25615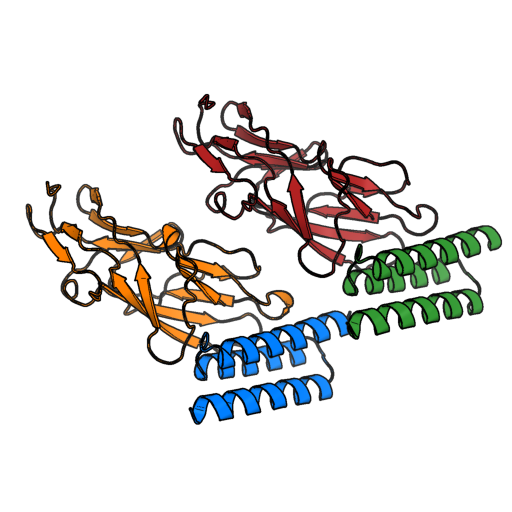 43.53968 1.000 22.38350 151 ASN B O 1
ATOM 1621 N N . ASN B 2 152 ? 5.23644 6.54914 42.57865 1.000 20.00824 152 ASN B N 1
ATOM 1622 C CA . ASN B 2 152 ? 4.34411 7.27046 43.47431 1.000 21.70260 152 ASN B CA 1
ATOM 1623 C C . ASN B 2 152 ? 3.20063 6.36586 43.91441 1.000 20.39830 152 ASN B C 1
ATOM 1624 O O . ASN B 2 152 ? 2.86898 5.38175 43.24855 1.000 19.20505 152 ASN B O 1
ATOM 1629 N N . ASP B 2 153 ? 2.61420 6.71037 45.06676 1.000 20.09454 153 ASP B N 1
ATOM 1630 C CA . ASP B 2 153 ? 1.33601 6.15374 45.49701 1.000 21.39732 153 ASP B CA 1
ATOM 1631 C C . ASP B 2 153 ? 0.20812 6.82233 44.71806 1.000 21.32488 153 ASP B C 1
ATOM 1632 O O . ASP B 2 153 ? 0.09312 8.05188 44.71344 1.000 20.54759 153 ASP B O 1
ATOM 1637 N N . VAL B 2 154 ? -0.63976 6.02181 44.07538 1.000 19.42694 154 VAL B N 1
ATOM 1638 C CA . VAL B 2 154 ? -1.74127 6.56774 43.28709 1.000 21.15578 154 VAL B CA 1
ATOM 1639 C C . VAL B 2 154 ? -2.78682 5.48226 43.10037 1.000 20.83073 154 VAL B C 1
ATOM 1640 O O . VAL B 2 154 ? -2.49115 4.29076 43.18652 1.000 21.68950 154 VAL B O 1
ATOM 1644 N N . VAL B 2 155 ? -4.02656 5.89984 42.86448 1.000 20.12680 155 VAL B N 1
ATOM 1645 C CA . VAL B 2 155 ? -5.11955 4.99965 42.52379 1.000 20.45464 155 VAL B CA 1
ATOM 1646 C C . VAL B 2 155 ? -5.31578 5.04391 41.01699 1.000 18.68175 155 VAL B C 1
ATOM 1647 O O . VAL B 2 155 ? -5.45837 6.12740 40.43212 1.000 18.04058 155 VAL B O 1
ATOM 1651 N N . VAL B 2 156 ? -5.31570 3.87857 40.38330 1.000 18.28234 156 VAL B N 1
ATOM 1652 C CA . VAL B 2 156 ? -5.57957 3.76698 38.95036 1.000 17.38655 156 VAL B CA 1
ATOM 1653 C C . VAL B 2 156 ? -7.06803 3.47310 38.78038 1.000 18.70774 156 VAL B C 1
ATOM 1654 O O . VAL B 2 156 ? -7.51668 2.38636 39.17730 1.000 18.36363 156 VAL B O 1
ATOM 1658 N N . PRO B 2 157 ? -7.84816 4.38077 38.20337 1.000 18.78625 157 PRO B N 1
ATOM 1659 C CA . PRO B 2 157 ? -9.28161 4.12504 38.06770 1.000 19.19250 157 PRO B CA 1
ATOM 1660 C C . PRO B 2 157 ? -9.53299 3.03568 37.04386 1.000 19.68140 157 PRO B C 1
ATOM 1661 O O . PRO B 2 157 ? -8.92243 3.00715 35.97139 1.000 19.26387 157 PRO B O 1
ATOM 1665 N N . THR B 2 158 ? -10.43466 2.12160 37.39157 1.000 19.81376 158 THR B N 1
ATOM 1666 C CA . THR B 2 158 ? -10.89521 1.09802 36.46558 1.000 19.68342 158 THR B CA 1
ATOM 1667 C C . THR B 2 158 ? -12.32198 1.35334 35.99466 1.000 22.45917 158 THR B C 1
ATOM 1668 O O . THR B 2 158 ? -12.92046 0.48397 35.35312 1.000 19.46197 158 THR B O 1
ATOM 1672 N N . GLY B 2 159 ? -12.87872 2.52272 36.29841 1.000 20.14260 159 GLY B N 1
ATOM 1673 C CA . GLY B 2 159 ? -14.23572 2.84036 35.89982 1.000 21.51829 159 GLY B CA 1
ATOM 1674 C C . GLY B 2 159 ? -14.39533 4.25090 35.37337 1.000 22.33366 159 GLY B C 1
ATOM 1675 O O . GLY B 2 159 ? -13.41825 4.88481 34.96276 1.000 21.63661 159 GLY B O 1
ATOM 1676 N N . GLY B 2 160 ? -15.62652 4.75701 35.38608 1.000 23.14050 160 GLY B N 1
ATOM 1677 C CA . GLY B 2 160 ? -15.89104 6.08092 34.86098 1.000 25.37872 160 GLY B CA 1
ATOM 1678 C C . GLY B 2 160 ? -15.92775 7.19107 35.89107 1.000 28.97440 160 GLY B C 1
ATOM 1679 O O . GLY B 2 160 ? -16.55776 8.22711 35.65469 1.000 34.81566 160 GLY B O 1
ATOM 1680 N N . HIS B 2 161 ? -15.24568 7.00972 37.02639 1.000 27.75396 161 HIS B N 1
ATOM 1681 C CA . HIS B 2 161 ? -15.32351 7.96217 38.12584 1.000 31.58706 161 HIS B CA 1
ATOM 1682 C C . HIS B 2 161 ? -13.94327 8.43357 38.55529 1.000 32.99646 161 HIS B C 1
ATOM 1683 O O . HIS B 2 161 ? -12.99993 7.64083 38.64101 1.000 32.13981 161 HIS B O 1
ATOM 1690 N N . HIS B 2 162 ? -13.83915 9.73958 38.80295 1.000 37.10580 162 HIS B N 1
ATOM 1691 C CA . HIS B 2 162 ? -12.69048 10.30152 39.49989 1.000 39.37900 162 HIS B CA 1
ATOM 1692 C C . HIS B 2 162 ? -12.75666 9.92428 40.97266 1.000 39.57580 162 HIS B C 1
ATOM 1693 O O . HIS B 2 162 ? -13.83949 9.85939 41.55882 1.000 37.35670 162 HIS B O 1
ATOM 1700 N N . HIS B 2 163 ? -11.59088 9.68976 41.57135 1.000 40.16314 163 HIS B N 1
ATOM 1701 C CA . HIS B 2 163 ? -11.48034 9.33152 42.97931 1.000 42.39997 163 HIS B CA 1
ATOM 1702 C C . HIS B 2 163 ? -10.96185 10.52876 43.76807 1.000 52.63988 163 HIS B C 1
ATOM 1703 O O . HIS B 2 163 ? -9.84204 10.99654 43.53393 1.000 47.28972 163 HIS B O 1
ATOM 1710 N N . HIS B 2 164 ? -11.77941 11.01352 44.69805 1.000 42.68378 164 HIS B N 1
ATOM 1711 C CA . HIS B 2 164 ? -11.45109 12.15966 45.53945 1.000 45.29451 164 HIS B CA 1
ATOM 1712 C C . HIS B 2 164 ? -11.17050 11.71370 46.96951 1.000 45.67896 164 HIS B C 1
ATOM 1713 O O . HIS B 2 164 ? -12.09686 11.51357 47.75780 1.000 40.91490 164 HIS B O 1
ATOM 1720 N N . GLY C 1 1 ? 47.52309 37.13867 -10.41748 1.000 48.69765 1 GLY C N 1
ATOM 1721 C CA . GLY C 1 1 ? 48.81788 36.48882 -10.49687 1.000 50.68764 1 GLY C CA 1
ATOM 1722 C C . GLY C 1 1 ? 49.13559 35.55962 -9.34017 1.000 51.63205 1 GLY C C 1
ATOM 1723 O O . GLY C 1 1 ? 48.41104 35.52948 -8.34091 1.000 46.18831 1 GLY C O 1
ATOM 1724 N N . MET C 1 2 ? 50.24443 34.82013 -9.46726 1.000 48.75752 2 MET C N 1
ATOM 1725 C CA . MET C 1 2 ? 50.53165 33.71109 -8.55736 1.000 46.30778 2 MET C CA 1
ATOM 1726 C C . MET C 1 2 ? 50.92042 34.19286 -7.16537 1.000 43.78061 2 MET C C 1
ATOM 1727 O O . MET C 1 2 ? 50.54127 33.57443 -6.16740 1.000 42.74833 2 MET C O 1
ATOM 1732 N N . ALA C 1 3 ? 51.68475 35.28232 -7.07482 1.000 44.71877 3 ALA C N 1
ATOM 1733 C CA . ALA C 1 3 ? 52.13920 35.74960 -5.76911 1.000 43.41178 3 ALA C CA 1
ATOM 1734 C C . ALA C 1 3 ? 50.96329 36.10294 -4.86561 1.000 41.76918 3 ALA C C 1
ATOM 1735 O O . ALA C 1 3 ? 50.96134 35.77270 -3.67347 1.000 39.30338 3 ALA C O 1
ATOM 1737 N N . GLU C 1 4 ? 49.94983 36.76593 -5.41343 1.000 42.24402 4 GLU C N 1
ATOM 1738 C CA . GLU C 1 4 ? 48.79878 37.13496 -4.59895 1.000 46.68863 4 GLU C CA 1
ATOM 1739 C C . GLU C 1 4 ? 48.00615 35.90229 -4.18372 1.000 37.08279 4 GLU C C 1
ATOM 1740 O O . GLU C 1 4 ? 47.51523 35.82186 -3.05295 1.000 33.27767 4 GLU C O 1
ATOM 1746 N N . LYS C 1 5 ? 47.89768 34.91556 -5.07411 1.000 36.78676 5 LYS C N 1
ATOM 1747 C CA . LYS C 1 5 ? 47.21131 33.68089 -4.71517 1.000 33.97822 5 LYS C CA 1
ATOM 1748 C C . LYS C 1 5 ? 48.01351 32.85781 -3.70999 1.000 32.05997 5 LYS C C 1
ATOM 1749 O O . LYS C 1 5 ? 47.42514 32.21026 -2.83844 1.000 26.95335 5 LYS C O 1
ATOM 1755 N N . GLU C 1 6 ? 49.34784 32.87192 -3.80429 1.000 32.30240 6 GLU C N 1
ATOM 1756 C CA . GLU C 1 6 ? 50.16360 32.19074 -2.80204 1.000 32.17983 6 GLU C CA 1
ATOM 1757 C C . GLU C 1 6 ? 49.98544 32.82126 -1.42854 1.000 28.46154 6 GLU C C 1
ATOM 1758 O O . GLU C 1 6 ? 49.90607 32.11446 -0.41881 1.000 25.20312 6 GLU C O 1
ATOM 1764 N N . ALA C 1 7 ? 49.92990 34.15339 -1.37080 1.000 29.59271 7 ALA C N 1
ATOM 1765 C CA . ALA C 1 7 ? 49.71258 34.83201 -0.09729 1.000 27.61489 7 ALA C CA 1
ATOM 1766 C C . ALA C 1 7 ? 48.32811 34.52899 0.46001 1.000 26.27349 7 ALA C C 1
ATOM 1767 O O . ALA C 1 7 ? 48.14806 34.42965 1.68032 1.000 23.39144 7 ALA C O 1
ATOM 1769 N N . ALA C 1 8 ? 47.33562 34.38265 -0.41781 1.000 24.87495 8 ALA C N 1
ATOM 1770 C CA . ALA C 1 8 ? 45.99971 34.03678 0.04435 1.000 24.34401 8 ALA C CA 1
ATOM 1771 C C . ALA C 1 8 ? 45.95923 32.61747 0.59510 1.000 21.95891 8 ALA C C 1
ATOM 1772 O O . ALA C 1 8 ? 45.29246 32.35694 1.60355 1.000 20.82979 8 ALA C O 1
ATOM 1774 N N . LEU C 1 9 ? 46.67772 31.68968 -0.04231 1.000 22.63690 9 LEU C N 1
ATOM 1775 C CA . LEU C 1 9 ? 46.69344 30.31025 0.43274 1.000 21.86611 9 LEU C CA 1
ATOM 1776 C C . LEU C 1 9 ? 47.35872 30.21747 1.79919 1.000 22.50502 9 LEU C C 1
ATOM 1777 O O . LEU C 1 9 ? 46.82029 29.60009 2.72597 1.000 20.74193 9 LEU C O 1
ATOM 1782 N N . THR C 1 10 ? 48.53025 30.83858 1.94312 1.000 22.52877 10 THR C N 1
ATOM 1783 C CA . THR C 1 10 ? 49.23493 30.78736 3.21818 1.000 22.26406 10 THR C CA 1
ATOM 1784 C C . THR C 1 10 ? 48.42973 31.45428 4.32534 1.000 22.93986 10 THR C C 1
ATOM 1785 O O . THR C 1 10 ? 48.37322 30.94536 5.44681 1.000 21.72317 10 THR C O 1
ATOM 1789 N N . ALA C 1 11 ? 47.77846 32.57644 4.02602 1.000 22.85177 11 ALA C N 1
ATOM 1790 C CA . ALA C 1 11 ? 47.00106 33.25774 5.05249 1.000 22.05516 11 ALA C CA 1
ATOM 1791 C C . ALA C 1 11 ? 45.77326 32.44909 5.45970 1.000 21.48735 11 ALA C C 1
ATOM 1792 O O . ALA C 1 11 ? 45.39342 32.45413 6.63527 1.000 20.13637 11 ALA C O 1
ATOM 1794 N N . ALA C 1 12 ? 45.15005 31.74580 4.51235 1.000 20.26656 12 ALA C N 1
ATOM 1795 C CA . ALA C 1 12 ? 44.02642 30.87601 4.84246 1.000 21.83264 12 ALA C CA 1
ATOM 1796 C C . ALA C 1 12 ? 44.49419 29.65615 5.62122 1.000 20.79995 12 ALA C C 1
ATOM 1797 O O . ALA C 1 12 ? 43.79922 29.17815 6.52597 1.000 19.42816 12 ALA C O 1
ATOM 1799 N N . ALA C 1 13 ? 45.67171 29.13793 5.28286 1.000 18.59275 13 ALA C N 1
ATOM 1800 C CA . ALA C 1 13 ? 46.24903 28.05147 6.06232 1.000 19.84497 13 ALA C CA 1
ATOM 1801 C C . ALA C 1 13 ? 46.53790 28.49881 7.48540 1.000 18.08419 13 ALA C C 1
ATOM 1802 O O . ALA C 1 13 ? 46.14460 27.82545 8.44722 1.000 17.25894 13 ALA C O 1
ATOM 1804 N N . ASP C 1 14 ? 47.22311 29.64143 7.63823 1.000 18.91569 14 ASP C N 1
ATOM 1805 C CA . ASP C 1 14 ? 47.55535 30.15411 8.96767 1.000 18.25069 14 ASP C CA 1
ATOM 1806 C C . ASP C 1 14 ? 46.30431 30.32936 9.81889 1.000 17.94422 14 ASP C C 1
ATOM 1807 O O . ASP C 1 14 ? 46.32414 30.07268 11.03014 1.000 14.85109 14 ASP C O 1
ATOM 1812 N N . GLY C 1 15 ? 45.20418 30.76224 9.20302 1.000 15.89297 15 GLY C N 1
ATOM 1813 C CA . GLY C 1 15 ? 43.97841 30.96025 9.95637 1.000 18.75459 15 GLY C CA 1
ATOM 1814 C C . GLY C 1 15 ? 43.27885 29.67827 10.34062 1.000 15.77756 15 GLY C C 1
ATOM 1815 O O . GLY C 1 15 ? 42.60528 29.62624 11.37609 1.000 16.83969 15 GLY C O 1
ATOM 1816 N N . THR C 1 16 ? 43.38982 28.64288 9.50641 1.000 15.53260 16 THR C N 1
ATOM 1817 C CA . THR C 1 16 ? 42.82783 27.34870 9.87216 1.000 14.16130 16 THR C CA 1
ATOM 1818 C C . THR C 1 16 ? 43.64074 26.70672 10.98716 1.000 16.53507 16 THR C C 1
ATOM 1819 O O . THR C 1 16 ? 43.08939 26.03071 11.86289 1.000 14.99438 16 THR C O 1
ATOM 1823 N N . VAL C 1 17 ? 44.95602 26.91452 10.97611 1.000 13.71806 17 VAL C N 1
ATOM 1824 C CA . VAL C 1 17 ? 45.78401 26.46756 12.08923 1.000 13.27348 17 VAL C CA 1
ATOM 1825 C C . VAL C 1 17 ? 45.40596 27.21292 13.36216 1.000 13.80019 17 VAL C C 1
ATOM 1826 O O . VAL C 1 17 ? 45.20509 26.60782 14.42053 1.000 13.83462 17 VAL C O 1
ATOM 1830 N N . ALA C 1 18 ? 45.30575 28.54001 13.27607 1.000 13.57185 18 ALA C N 1
ATOM 1831 C CA . ALA C 1 18 ? 44.98811 29.34791 14.45031 1.000 11.14524 18 ALA C CA 1
ATOM 1832 C C . ALA C 1 18 ? 43.64045 28.95461 15.04391 1.000 14.21531 18 ALA C C 1
ATOM 1833 O O . ALA C 1 18 ? 43.52134 28.74020 16.25803 1.000 13.03797 18 ALA C O 1
ATOM 1835 N N . ALA C 1 19 ? 42.61095 28.85248 14.19704 1.000 12.85749 19 ALA C N 1
ATOM 1836 C CA . ALA C 1 19 ? 41.27127 28.53574 14.68746 1.000 13.07512 19 ALA C CA 1
ATOM 1837 C C . ALA C 1 19 ? 41.23048 27.15595 15.31693 1.000 15.04326 19 ALA C C 1
ATOM 1838 O O . ALA C 1 19 ? 40.54251 26.94521 16.32122 1.000 13.27017 19 ALA C O 1
ATOM 1840 N N . LEU C 1 20 ? 41.95449 26.19840 14.73433 1.000 14.29529 20 LEU C N 1
ATOM 1841 C CA . LEU C 1 20 ? 42.02451 24.87090 15.33401 1.000 15.70542 20 LEU C CA 1
ATOM 1842 C C . LEU C 1 20 ? 42.72456 24.91776 16.68609 1.000 15.35282 20 LEU C C 1
ATOM 1843 O O . LEU C 1 20 ? 42.31008 24.23669 17.63106 1.000 15.06325 20 LEU C O 1
ATOM 1848 N N . ALA C 1 21 ? 43.78858 25.71611 16.80061 1.000 15.20212 21 ALA C N 1
ATOM 1849 C CA . ALA C 1 21 ? 44.48310 25.84015 18.07919 1.000 15.40941 21 ALA C CA 1
ATOM 1850 C C . ALA C 1 21 ? 43.58200 26.46859 19.13662 1.000 17.45827 21 ALA C C 1
ATOM 1851 O O . ALA C 1 21 ? 43.63289 26.08966 20.31033 1.000 17.76072 21 ALA C O 1
ATOM 1853 N N . ALA C 1 22 ? 42.73412 27.41232 18.73725 1.000 15.42906 22 ALA C N 1
ATOM 1854 C CA . ALA C 1 22 ? 41.85443 28.09813 19.67528 1.000 16.55852 22 ALA C CA 1
ATOM 1855 C C . ALA C 1 22 ? 40.56893 27.32931 19.95876 1.000 17.51629 22 ALA C C 1
ATOM 1856 O O . ALA C 1 22 ? 39.78796 27.75163 20.82295 1.000 16.98416 22 ALA C O 1
ATOM 1858 N N . GLY C 1 23 ? 40.33599 26.21200 19.27186 1.000 16.28207 23 GLY C N 1
ATOM 1859 C CA . GLY C 1 23 ? 39.13618 25.42963 19.48118 1.000 17.81949 23 GLY C CA 1
ATOM 1860 C C . GLY C 1 23 ? 37.92207 25.91603 18.72740 1.000 18.17625 23 GLY C C 1
ATOM 1861 O O . GLY C 1 23 ? 36.82424 25.38855 18.94220 1.000 17.36920 23 GLY C O 1
ATOM 1862 N N . ASN C 1 24 ? 38.07981 26.91086 17.85989 1.000 17.01334 24 ASN C N 1
ATOM 1863 C CA . ASN C 1 24 ? 36.96585 27.46114 17.09717 1.000 17.55908 24 ASN C CA 1
ATOM 1864 C C . ASN C 1 24 ? 36.59268 26.62181 15.88319 1.000 17.22525 24 ASN C C 1
ATOM 1865 O O . ASN C 1 24 ? 35.56292 26.89522 15.25952 1.000 15.79635 24 ASN C O 1
ATOM 1870 N N . ILE C 1 25 ? 37.40134 25.63145 15.51196 1.000 15.43859 25 ILE C N 1
ATOM 1871 C CA . ILE C 1 25 ? 36.98927 24.64314 14.52387 1.000 14.93141 25 ILE C CA 1
ATOM 1872 C C . ILE C 1 25 ? 37.37207 23.27130 15.05244 1.000 16.03193 25 ILE C C 1
ATOM 1873 O O . ILE C 1 25 ? 38.35508 23.11910 15.78570 1.000 14.07303 25 ILE C O 1
ATOM 1878 N N . GLY C 1 26 ? 36.58549 22.27134 14.67989 1.000 15.46924 26 GLY C N 1
ATOM 1879 C CA . GLY C 1 26 ? 36.91338 20.91030 15.02703 1.000 15.76139 26 GLY C CA 1
ATOM 1880 C C . GLY C 1 26 ? 37.94439 20.32382 14.08478 1.000 17.92408 26 GLY C C 1
ATOM 1881 O O . GLY C 1 26 ? 38.19154 20.84787 13.00212 1.000 16.15051 26 GLY C O 1
ATOM 1882 N N . VAL C 1 27 ? 38.56087 19.22147 14.51928 1.000 17.18590 27 VAL C N 1
ATOM 1883 C CA . VAL C 1 27 ? 39.55402 18.56146 13.68099 1.000 19.33550 27 VAL C CA 1
ATOM 1884 C C . VAL C 1 27 ? 38.91491 18.05247 12.39297 1.000 19.70818 27 VAL C C 1
ATOM 1885 O O . VAL C 1 27 ? 39.54788 18.07051 11.33051 1.000 15.82070 27 VAL C O 1
ATOM 1889 N N . ASP C 1 28 ? 37.64442 17.63275 12.44984 1.000 17.96961 28 ASP C N 1
ATOM 1890 C CA . ASP C 1 28 ? 36.97487 17.14653 11.24378 1.000 18.73339 28 ASP C CA 1
ATOM 1891 C C . ASP C 1 28 ? 36.76222 18.26205 10.23371 1.000 17.54519 28 ASP C C 1
ATOM 1892 O O . ASP C 1 28 ? 36.80481 18.01933 9.02276 1.000 18.30867 28 ASP C O 1
ATOM 1897 N N . TYR C 1 29 ? 36.53967 19.48731 10.70746 1.000 16.08258 29 TYR C N 1
ATOM 1898 C CA . TYR C 1 29 ? 36.43103 20.61981 9.79968 1.000 17.41896 29 TYR C CA 1
ATOM 1899 C C . TYR C 1 29 ? 37.79548 21.03593 9.26351 1.000 16.25110 29 TYR C C 1
ATOM 1900 O O . TYR C 1 29 ? 37.91774 21.39791 8.08881 1.000 17.03293 29 TYR C O 1
ATOM 1909 N N . ALA C 1 30 ? 38.83089 21.00674 10.10843 1.000 15.16687 30 ALA C N 1
ATOM 1910 C CA . ALA C 1 30 ? 40.17341 21.33139 9.62380 1.000 15.91050 30 ALA C CA 1
ATOM 1911 C C . ALA C 1 30 ? 40.58880 20.40681 8.48617 1.000 15.53889 30 ALA C C 1
ATOM 1912 O O . ALA C 1 30 ? 41.27872 20.83229 7.55304 1.000 16.04265 30 ALA C O 1
ATOM 1914 N N . ARG C 1 31 ? 40.18625 19.13540 8.54887 1.000 15.01410 31 ARG C N 1
ATOM 1915 C CA . ARG C 1 31 ? 40.44803 18.21942 7.44172 1.000 16.71491 31 ARG C CA 1
ATOM 1916 C C . ARG C 1 31 ? 39.73271 18.66698 6.17028 1.000 17.10705 31 ARG C C 1
ATOM 1917 O O . ARG C 1 31 ? 40.31698 18.64016 5.08404 1.000 16.61016 31 ARG C O 1
ATOM 1925 N N . TYR C 1 32 ? 38.45894 19.05897 6.28776 1.000 17.18236 32 TYR C N 1
ATOM 1926 C CA . TYR C 1 32 ? 37.71442 19.59634 5.14875 1.000 17.93548 32 TYR C CA 1
ATOM 1927 C C . TYR C 1 32 ? 38.41806 20.81149 4.55829 1.000 17.25626 32 TYR C C 1
ATOM 1928 O O . TYR C 1 32 ? 38.55838 20.93006 3.33514 1.000 17.75026 32 TYR C O 1
ATOM 1937 N N . ARG C 1 33 ? 38.88054 21.72266 5.42192 1.000 17.08442 33 ARG C N 1
ATOM 1938 C CA . ARG C 1 33 ? 39.59340 22.90657 4.95666 1.000 19.85518 33 ARG C CA 1
ATOM 1939 C C . ARG C 1 33 ? 40.90400 22.52842 4.28137 1.000 18.82890 33 ARG C C 1
ATOM 1940 O O . ARG C 1 33 ? 41.26625 23.10067 3.24678 1.000 18.46138 33 ARG C O 1
ATOM 1948 N N . ARG C 1 34 ? 41.62671 21.56539 4.85499 1.000 18.56468 34 ARG C N 1
ATOM 1949 C CA . ARG C 1 34 ? 42.87250 21.09630 4.25282 1.000 19.12507 34 ARG C CA 1
ATOM 1950 C C . ARG C 1 34 ? 42.63053 20.56713 2.84448 1.000 18.85815 34 ARG C C 1
ATOM 1951 O O . ARG C 1 34 ? 43.34117 20.92401 1.89881 1.000 20.23335 34 ARG C O 1
ATOM 1959 N N . LYS C 1 35 ? 41.61465 19.71960 2.69173 1.000 18.96161 35 LYS C N 1
ATOM 1960 C CA . LYS C 1 35 ? 41.28777 19.16156 1.38465 1.000 20.18734 35 LYS C CA 1
ATOM 1961 C C . LYS C 1 35 ? 40.89911 20.25478 0.39697 1.000 19.31125 35 LYS C C 1
ATOM 1962 O O . LYS C 1 35 ? 41.32016 20.22814 -0.76609 1.000 18.32439 35 LYS C O 1
ATOM 1968 N N . ALA C 1 36 ? 40.10496 21.23231 0.84376 1.000 18.63074 36 ALA C N 1
ATOM 1969 C CA . ALA C 1 36 ? 39.68538 22.31131 -0.04478 1.000 17.63973 36 ALA C CA 1
ATOM 1970 C C . ALA C 1 36 ? 40.84279 23.23073 -0.41548 1.000 18.98758 36 ALA C C 1
ATOM 1971 O O . ALA C 1 36 ? 40.87458 23.76583 -1.53136 1.000 17.48228 36 ALA C O 1
ATOM 1973 N N . LEU C 1 37 ? 41.78903 23.44733 0.50258 1.000 16.98553 37 LEU C N 1
ATOM 1974 C CA . LEU C 1 37 ? 42.90295 24.33587 0.20050 1.000 18.39501 37 LEU C CA 1
ATOM 1975 C C . LEU C 1 37 ? 43.89510 23.67427 -0.74576 1.000 16.83667 37 LEU C C 1
ATOM 1976 O O . LEU C 1 37 ? 44.55611 24.36448 -1.52707 1.000 18.48872 37 LEU C O 1
ATOM 1981 N N . VAL C 1 38 ? 44.01261 22.34532 -0.69025 1.000 16.30123 38 VAL C N 1
ATOM 1982 C CA . VAL C 1 38 ? 44.81299 21.62875 -1.67975 1.000 17.54030 38 VAL C CA 1
ATOM 1983 C C . VAL C 1 38 ? 44.14037 21.69382 -3.04389 1.000 17.04836 38 VAL C C 1
ATOM 1984 O O . VAL C 1 38 ? 44.81000 21.78258 -4.08223 1.000 17.81872 38 VAL C O 1
ATOM 1988 N N . ALA C 1 39 ? 42.80482 21.64683 -3.06522 1.000 17.05689 39 ALA C N 1
ATOM 1989 C CA . ALA C 1 39 ? 42.09339 21.78229 -4.32837 1.000 17.32735 39 ALA C CA 1
ATOM 1990 C C . ALA C 1 39 ? 42.26789 23.17851 -4.90470 1.000 16.87352 39 ALA C C 1
ATOM 1991 O O . ALA C 1 39 ? 42.53549 23.33194 -6.10234 1.000 18.97040 39 ALA C O 1
ATOM 1993 N N . TYR C 1 40 ? 42.13025 24.20937 -4.06872 1.000 14.70973 40 TYR C N 1
ATOM 1994 C CA . TYR C 1 40 ? 42.38036 25.57234 -4.52781 1.000 16.47225 40 TYR C CA 1
ATOM 1995 C C . TYR C 1 40 ? 43.79090 25.70514 -5.07609 1.000 19.62927 40 TYR C C 1
ATOM 1996 O O . TYR C 1 40 ? 44.00520 26.27419 -6.15354 1.000 17.67389 40 TYR C O 1
ATOM 2005 N N . ALA C 1 41 ? 44.76787 25.16502 -4.35125 1.000 17.51217 41 ALA C N 1
ATOM 2006 C CA . ALA C 1 41 ? 46.15705 25.28437 -4.78184 1.000 21.33036 41 ALA C CA 1
ATOM 2007 C C . ALA C 1 41 ? 46.38723 24.59488 -6.12113 1.000 20.56971 41 ALA C C 1
ATOM 2008 O O . ALA C 1 41 ? 47.16003 25.08649 -6.94895 1.000 22.40443 41 ALA C O 1
ATOM 2010 N N . LYS C 1 42 ? 45.73122 23.45613 -6.35527 1.000 18.27557 42 LYS C N 1
ATOM 2011 C CA . LYS C 1 42 ? 45.92665 22.74821 -7.61931 1.000 21.56005 42 LYS C CA 1
ATOM 2012 C C . LYS C 1 42 ? 45.23766 23.46791 -8.76822 1.000 21.29895 42 LYS C C 1
ATOM 2013 O O . LYS C 1 42 ? 45.84790 23.71789 -9.81496 1.000 20.89442 42 LYS C O 1
ATOM 2019 N N . LYS C 1 43 ? 43.95666 23.79342 -8.59493 1.000 19.49050 43 LYS C N 1
ATOM 2020 C CA . LYS C 1 43 ? 43.17976 24.38546 -9.67164 1.000 19.63926 43 LYS C CA 1
ATOM 2021 C C . LYS C 1 43 ? 43.61144 25.80834 -9.97909 1.000 19.95973 43 LYS C C 1
ATOM 2022 O O . LYS C 1 43 ? 43.25177 26.33543 -11.03571 1.000 19.20386 43 LYS C O 1
ATOM 2028 N N . GLU C 1 44 ? 44.35807 26.44827 -9.08311 1.000 19.72743 44 GLU C N 1
ATOM 2029 C CA . GLU C 1 44 ? 44.92944 27.75067 -9.37909 1.000 22.38094 44 GLU C CA 1
ATOM 2030 C C . GLU C 1 44 ? 46.39580 27.66549 -9.77504 1.000 21.29129 44 GLU C C 1
ATOM 2031 O O . GLU C 1 44 ? 46.99283 28.69386 -10.08996 1.000 23.37440 44 GLU C O 1
ATOM 2037 N N . GLY C 1 45 ? 46.98041 26.47230 -9.76544 1.000 19.74303 45 GLY C N 1
ATOM 2038 C CA . GLY C 1 45 ? 48.33294 26.27514 -10.26508 1.000 22.26421 45 GLY C CA 1
ATOM 2039 C C . GLY C 1 45 ? 49.43452 26.80996 -9.37817 1.000 23.99909 45 GLY C C 1
ATOM 2040 O O . GLY C 1 45 ? 50.43066 27.33701 -9.88611 1.000 22.73775 45 GLY C O 1
ATOM 2041 N N . LEU C 1 46 ? 49.28678 26.67858 -8.06603 1.000 23.18661 46 LEU C N 1
ATOM 2042 C CA . LEU C 1 46 ? 50.29090 27.18286 -7.14413 1.000 25.25470 46 LEU C CA 1
ATOM 2043 C C . LEU C 1 46 ? 51.50134 26.25250 -7.09328 1.000 25.42738 46 LEU C C 1
ATOM 2044 O O . LEU C 1 46 ? 51.39169 25.05853 -7.38274 1.000 24.78162 46 LEU C O 1
ATOM 2049 N N . PRO C 1 47 ? 52.66674 26.77731 -6.72792 1.000 26.17704 47 PRO C N 1
ATOM 2050 C CA . PRO C 1 47 ? 53.85868 25.92594 -6.64914 1.000 26.01445 47 PRO C CA 1
ATOM 2051 C C . PRO C 1 47 ? 53.66769 24.79303 -5.64949 1.000 26.70308 47 PRO C C 1
ATOM 2052 O O . PRO C 1 47 ? 53.08241 24.97158 -4.57850 1.000 25.77630 47 PRO C O 1
ATOM 2056 N N . GLN C 1 48 ? 54.15617 23.60810 -6.02582 1.000 26.48923 48 GLN C N 1
ATOM 2057 C CA . GLN C 1 48 ? 54.01307 22.43662 -5.16904 1.000 28.46014 48 GLN C CA 1
ATOM 2058 C C . GLN C 1 48 ? 54.73579 22.61799 -3.84138 1.000 28.72834 48 GLN C C 1
ATOM 2059 O O . GLN C 1 48 ? 54.29342 22.09002 -2.81459 1.000 28.93304 48 GLN C O 1
ATOM 2065 N N . ALA C 1 49 ? 55.83859 23.36599 -3.83843 1.000 27.11259 49 ALA C N 1
ATOM 2066 C CA . ALA C 1 49 ? 56.55839 23.61051 -2.59333 1.000 32.45754 49 ALA C CA 1
ATOM 2067 C C . ALA C 1 49 ? 55.71103 24.39887 -1.61289 1.000 32.91500 49 ALA C C 1
ATOM 2068 O O . ALA C 1 49 ? 55.79882 24.17916 -0.40060 1.000 27.30302 49 ALA C O 1
ATOM 2070 N N . VAL C 1 50 ? 54.87860 25.31208 -2.11424 1.000 28.75419 50 VAL C N 1
ATOM 2071 C CA . VAL C 1 50 ? 54.02587 26.08353 -1.21926 1.000 27.96496 50 VAL C CA 1
ATOM 2072 C C . VAL C 1 50 ? 52.90314 25.20588 -0.67957 1.000 29.11441 50 VAL C C 1
ATOM 2073 O O . VAL C 1 50 ? 52.54596 25.28332 0.50349 1.000 27.31425 50 VAL C O 1
ATOM 2077 N N . ILE C 1 51 ? 52.35200 24.33743 -1.53156 1.000 27.78466 51 ILE C N 1
ATOM 2078 C CA . ILE C 1 51 ? 51.35080 23.37088 -1.09276 1.000 27.55471 51 ILE C CA 1
ATOM 2079 C C . ILE C 1 51 ? 51.93145 22.45193 -0.02775 1.000 28.18330 51 ILE C C 1
ATOM 2080 O O . ILE C 1 51 ? 51.29968 22.19282 0.99974 1.000 26.61430 51 ILE C O 1
ATOM 2085 N N . ASP C 1 52 ? 53.14502 21.94875 -0.25440 1.000 28.31231 52 ASP C N 1
ATOM 2086 C CA . ASP C 1 52 ? 53.74632 21.00126 0.67875 1.000 27.95491 52 ASP C CA 1
ATOM 2087 C C . ASP C 1 52 ? 53.94715 21.62286 2.05730 1.000 26.16500 52 ASP C C 1
ATOM 2088 O O . ASP C 1 52 ? 53.69757 20.97386 3.08002 1.000 25.26931 52 ASP C O 1
ATOM 2093 N N . ALA C 1 53 ? 54.41423 22.87319 2.10560 1.000 25.76448 53 ALA C N 1
ATOM 2094 C CA . ALA C 1 53 ? 54.64269 23.52729 3.39108 1.000 24.44144 53 ALA C CA 1
ATOM 2095 C C . ALA C 1 53 ? 53.32970 23.83431 4.09399 1.000 29.12759 53 ALA C C 1
ATOM 2096 O O . ALA C 1 53 ? 53.21886 23.66966 5.31607 1.000 22.95851 53 ALA C O 1
ATOM 2098 N N . VAL C 1 54 ? 52.33375 24.30668 3.33973 1.000 25.46976 54 VAL C N 1
ATOM 2099 C CA . VAL C 1 54 ? 50.99429 24.48287 3.88643 1.000 26.62229 54 VAL C CA 1
ATOM 2100 C C . VAL C 1 54 ? 50.46522 23.15863 4.41113 1.000 24.80746 54 VAL C C 1
ATOM 2101 O O . VAL C 1 54 ? 49.93815 23.07972 5.52501 1.000 22.57869 54 VAL C O 1
ATOM 2105 N N . THR C 1 55 ? 50.63419 22.09267 3.63120 1.000 25.15336 55 THR C N 1
ATOM 2106 C CA . THR C 1 55 ? 50.10979 20.78521 4.00944 1.000 26.10441 55 THR C CA 1
ATOM 2107 C C . THR C 1 55 ? 50.79936 20.24394 5.25598 1.000 25.01292 55 THR C C 1
ATOM 2108 O O . THR C 1 55 ? 50.14680 19.67113 6.13502 1.000 24.09848 55 THR C O 1
ATOM 2112 N N . ALA C 1 56 ? 52.11739 20.40258 5.34822 1.000 24.50790 56 ALA C N 1
ATOM 2113 C CA . ALA C 1 56 ? 52.82089 19.89322 6.51751 1.000 22.80596 56 ALA C CA 1
ATOM 2114 C C . ALA C 1 56 ? 52.32367 20.56360 7.79063 1.000 21.42997 56 ALA C C 1
ATOM 2115 O O . ALA C 1 56 ? 52.11660 19.89749 8.81059 1.000 20.62093 56 ALA C O 1
ATOM 2117 N N . ARG C 1 57 ? 52.11484 21.88074 7.75039 1.000 19.65878 57 ARG C N 1
ATOM 2118 C CA . ARG C 1 57 ? 51.66528 22.58408 8.94829 1.000 20.08749 57 ARG C CA 1
ATOM 2119 C C . ARG C 1 57 ? 50.25667 22.15756 9.34603 1.000 19.45968 57 ARG C C 1
ATOM 2120 O O . ARG C 1 57 ? 49.98686 21.91519 10.52714 1.000 15.92044 57 ARG C O 1
ATOM 2128 N N . LEU C 1 58 ? 49.34356 22.05952 8.37082 1.000 19.72104 58 LEU C N 1
ATOM 2129 C CA . LEU C 1 58 ? 47.98603 21.61514 8.67090 1.000 19.43528 58 LEU C CA 1
ATOM 2130 C C . LEU C 1 58 ? 47.98562 20.20029 9.22838 1.000 19.29582 58 LEU C C 1
ATOM 2131 O O . LEU C 1 58 ? 47.19289 19.87663 10.12024 1.000 18.48534 58 LEU C O 1
ATOM 2136 N N . ASP C 1 59 ? 48.89142 19.35216 8.73531 1.000 20.92500 59 ASP C N 1
ATOM 2137 C CA . ASP C 1 59 ? 48.98962 17.98632 9.24026 1.000 23.06126 59 ASP C CA 1
ATOM 2138 C C . ASP C 1 59 ? 49.48061 17.95536 10.68077 1.000 21.04062 59 ASP C C 1
ATOM 2139 O O . ASP C 1 59 ? 48.95954 17.19496 11.50318 1.000 20.95298 59 ASP C O 1
ATOM 2144 N N . ALA C 1 60 ? 50.50653 18.74353 10.99888 1.000 20.70812 60 ALA C N 1
ATOM 2145 C CA . ALA C 1 60 ? 50.96103 18.82561 12.38260 1.000 19.52990 60 ALA C CA 1
ATOM 2146 C C . ALA C 1 60 ? 49.83964 19.31800 13.28597 1.000 19.50627 60 ALA C C 1
ATOM 2147 O O . ALA C 1 60 ? 49.58907 18.75323 14.35970 1.000 18.79782 60 ALA C O 1
ATOM 2149 N N . ALA C 1 61 ? 49.14195 20.36884 12.85206 1.000 17.09095 61 ALA C N 1
ATOM 2150 C CA . ALA C 1 61 ? 48.05658 20.92711 13.64604 1.000 18.96511 61 ALA C CA 1
ATOM 2151 C C . ALA C 1 61 ? 46.95735 19.89916 13.86786 1.000 19.18292 61 ALA C C 1
ATOM 2152 O O . ALA C 1 61 ? 46.48202 19.71773 14.99590 1.000 18.65582 61 ALA C O 1
ATOM 2154 N N . ILE C 1 62 ? 46.55271 19.20209 12.80301 1.000 18.72344 62 ILE C N 1
ATOM 2155 C CA . ILE C 1 62 ? 45.52931 18.16645 12.93185 1.000 20.53655 62 ILE C CA 1
ATOM 2156 C C . ILE C 1 62 ? 46.01592 17.04922 13.85114 1.000 22.36991 62 ILE C C 1
ATOM 2157 O O . ILE C 1 62 ? 45.27685 16.57903 14.72355 1.000 24.38990 62 ILE C O 1
ATOM 2162 N N . ALA C 1 63 ? 47.27774 16.63698 13.70142 1.000 21.59756 63 ALA C N 1
ATOM 2163 C CA . ALA C 1 63 ? 47.81163 15.55423 14.52666 1.000 23.97285 63 ALA C CA 1
ATOM 2164 C C . ALA C 1 63 ? 47.80905 15.91200 16.01059 1.000 23.72427 63 ALA C C 1
ATOM 2165 O O . ALA C 1 63 ? 47.48838 15.06907 16.85599 1.000 27.96630 63 ALA C O 1
ATOM 2167 N N . ALA C 1 64 ? 48.18348 17.14944 16.35006 1.000 21.67152 64 ALA C N 1
ATOM 2168 C CA . ALA C 1 64 ? 48.21010 17.55629 17.75051 1.000 23.62537 64 ALA C CA 1
ATOM 2169 C C . ALA C 1 64 ? 46.80863 17.67756 18.32510 1.000 26.15657 64 ALA C C 1
ATOM 2170 O O . ALA C 1 64 ? 46.61308 17.46549 19.52642 1.000 27.64954 64 ALA C O 1
ATOM 2172 N N . ALA C 1 65 ? 45.83381 18.03995 17.48989 1.000 23.95566 65 ALA C N 1
ATOM 2173 C CA . ALA C 1 65 ? 44.45583 18.12218 17.95704 1.000 26.74697 65 ALA C CA 1
ATOM 2174 C C . ALA C 1 65 ? 43.93998 16.75600 18.38121 1.000 31.14567 65 ALA C C 1
ATOM 2175 O O . ALA C 1 65 ? 43.18115 16.64544 19.34863 1.000 33.96012 65 ALA C O 1
ATOM 2177 N N . GLU C 1 66 ? 44.34480 15.70206 17.67134 1.000 31.72878 66 GLU C N 1
ATOM 2178 C CA . GLU C 1 66 ? 43.93372 14.35614 18.05366 1.000 36.24500 66 GLU C CA 1
ATOM 2179 C C . GLU C 1 66 ? 44.59879 13.92019 19.34780 1.000 39.19205 66 GLU C C 1
ATOM 2180 O O . GLU C 1 66 ? 43.99331 13.19862 20.14821 1.000 43.67897 66 GLU C O 1
ATOM 2186 N N . ALA C 1 67 ? 45.85806 14.31927 19.55055 1.000 46.84631 67 ALA C N 1
ATOM 2187 C CA . ALA C 1 67 ? 46.55783 13.98895 20.78594 1.000 44.05626 67 ALA C CA 1
ATOM 2188 C C . ALA C 1 67 ? 45.74898 14.41796 22.00132 1.000 46.47188 67 ALA C C 1
ATOM 2189 O O . ALA C 1 67 ? 45.64032 13.67285 22.98186 1.000 55.44874 67 ALA C O 1
ATOM 2191 N N . ALA C 1 68 ? 45.15660 15.60634 21.94426 1.000 42.48734 68 ALA C N 1
ATOM 2192 C CA . ALA C 1 68 ? 44.26475 16.07220 22.99621 1.000 50.06285 68 ALA C CA 1
ATOM 2193 C C . ALA C 1 68 ? 42.81651 15.73208 22.65352 1.000 44.69186 68 ALA C C 1
ATOM 2194 O O . ALA C 1 68 ? 42.53465 14.72193 22.00695 1.000 42.48968 68 ALA C O 1
ATOM 2197 N N . PHE D 2 1 ? 34.15557 29.72481 6.56681 1.000 24.80377 1 PHE D N 1
ATOM 2198 C CA . PHE D 2 1 ? 32.86889 29.90813 7.22808 1.000 17.14585 1 PHE D CA 1
ATOM 2199 C C . PHE D 2 1 ? 33.07762 29.96245 8.73095 1.000 20.04853 1 PHE D C 1
ATOM 2200 O O . PHE D 2 1 ? 33.51855 28.98804 9.33666 1.000 20.64242 1 PHE D O 1
ATOM 2208 N N . ALA D 2 2 ? 32.77272 31.11211 9.32702 1.000 18.13386 2 ALA D N 1
ATOM 2209 C CA . ALA D 2 2 ? 32.95700 31.33737 10.75663 1.000 18.49331 2 ALA D CA 1
ATOM 2210 C C . ALA D 2 2 ? 31.82114 32.21457 11.25038 1.000 17.84301 2 ALA D C 1
ATOM 2211 O O . ALA D 2 2 ? 31.43426 33.16206 10.56664 1.000 18.58203 2 ALA D O 1
ATOM 2213 N N . CYS D 2 3 ? 31.30113 31.91535 12.43942 1.000 15.75901 3 CYS D N 1
ATOM 2214 C CA . CYS D 2 3 ? 30.10973 32.59247 12.92831 1.000 17.10535 3 CYS D CA 1
ATOM 2215 C C . CYS D 2 3 ? 30.28701 33.01066 14.37636 1.000 17.82432 3 CYS D C 1
ATOM 2216 O O . CYS D 2 3 ? 31.12293 32.47339 15.10902 1.000 16.43791 3 CYS D O 1
ATOM 2219 N N . LYS D 2 4 ? 29.47047 33.98041 14.77770 1.000 16.83096 4 LYS D N 1
ATOM 2220 C CA . LYS D 2 4 ? 29.42973 34.46805 16.14580 1.000 19.07970 4 LYS D CA 1
ATOM 2221 C C . LYS D 2 4 ? 27.98647 34.76078 16.52289 1.000 19.79743 4 LYS D C 1
ATOM 2222 O O . LYS D 2 4 ? 27.17164 35.13189 15.67473 1.000 18.26756 4 LYS D O 1
ATOM 2228 N N . THR D 2 5 ? 27.68147 34.60615 17.80655 1.000 19.99865 5 THR D N 1
ATOM 2229 C CA . THR D 2 5 ? 26.37181 34.98752 18.30413 1.000 21.16582 5 THR D CA 1
ATOM 2230 C C . THR D 2 5 ? 26.38623 36.45759 18.71897 1.000 24.20412 5 THR D C 1
ATOM 2231 O O . THR D 2 5 ? 27.43444 37.09713 18.79613 1.000 25.16849 5 THR D O 1
ATOM 2235 N N . ALA D 2 6 ? 25.19490 36.99919 18.97753 1.000 24.01772 6 ALA D N 1
ATOM 2236 C CA . ALA D 2 6 ? 25.09108 38.40708 19.35128 1.000 24.74380 6 ALA D CA 1
ATOM 2237 C C . ALA D 2 6 ? 25.89985 38.73228 20.60604 1.000 29.50692 6 ALA D C 1
ATOM 2238 O O . ALA D 2 6 ? 26.38225 39.85984 20.75412 1.000 31.15023 6 ALA D O 1
ATOM 2240 N N . ASN D 2 7 ? 26.07049 37.77146 21.51482 1.000 29.26582 7 ASN D N 1
ATOM 2241 C CA . ASN D 2 7 ? 26.85101 38.00459 22.72549 1.000 33.84014 7 ASN D CA 1
ATOM 2242 C C . ASN D 2 7 ? 28.34722 37.76973 22.52837 1.000 38.06278 7 ASN D C 1
ATOM 2243 O O . ASN D 2 7 ? 29.06929 37.55611 23.50992 1.000 35.36303 7 ASN D O 1
ATOM 2248 N N . GLY D 2 8 ? 28.83211 37.82873 21.29095 1.000 33.61142 8 GLY D N 1
ATOM 2249 C CA . GLY D 2 8 ? 30.25735 37.78014 21.02109 1.000 37.22187 8 GLY D CA 1
ATOM 2250 C C . GLY D 2 8 ? 30.87772 36.39978 21.00337 1.000 34.07066 8 GLY D C 1
ATOM 2251 O O . GLY D 2 8 ? 32.03968 36.26729 20.59338 1.000 35.84332 8 GLY D O 1
ATOM 2252 N N . THR D 2 9 ? 30.15167 35.37308 21.43499 1.000 28.98352 9 THR D N 1
ATOM 2253 C CA . THR D 2 9 ? 30.68274 34.01742 21.45185 1.000 27.10978 9 THR D CA 1
ATOM 2254 C C . THR D 2 9 ? 30.95596 33.52652 20.03313 1.000 24.66598 9 THR D C 1
ATOM 2255 O O . THR D 2 9 ? 30.13989 33.71095 19.13331 1.000 21.87068 9 THR D O 1
ATOM 2259 N N . ALA D 2 10 ? 32.10773 32.89080 19.83567 1.000 22.90999 10 ALA D N 1
ATOM 2260 C CA . ALA D 2 10 ? 32.40692 32.25780 18.55868 1.000 19.68276 10 ALA D CA 1
ATOM 2261 C C . ALA D 2 10 ? 31.73798 30.89216 18.49697 1.000 19.91661 10 ALA D C 1
ATOM 2262 O O . ALA D 2 10 ? 31.88089 30.08443 19.41933 1.000 18.78341 10 ALA D O 1
ATOM 2264 N N . ILE D 2 11 ? 31.01013 30.62716 17.41507 1.000 14.12229 11 ILE D N 1
ATOM 2265 C CA . ILE D 2 11 ? 30.37781 29.32142 17.27660 1.000 16.77564 11 ILE D CA 1
ATOM 2266 C C . ILE D 2 11 ? 31.41548 28.36489 16.70869 1.000 17.91052 11 ILE D C 1
ATOM 2267 O O . ILE D 2 11 ? 31.88366 28.57506 15.58209 1.000 17.68778 11 ILE D O 1
ATOM 2272 N N . PRO D 2 12 ? 31.82061 27.32443 17.43711 1.000 21.28975 12 PRO D N 1
ATOM 2273 C CA . PRO D 2 12 ? 32.78491 26.37064 16.86987 1.000 18.18701 12 PRO D CA 1
ATOM 2274 C C . PRO D 2 12 ? 32.16536 25.62573 15.69716 1.000 18.22806 12 PRO D C 1
ATOM 2275 O O . PRO D 2 12 ? 31.02382 25.16996 15.77157 1.000 18.28506 12 PRO D O 1
ATOM 2279 N N . ILE D 2 13 ? 32.91145 25.53163 14.59953 1.000 17.09880 13 ILE D N 1
ATOM 2280 C CA . ILE D 2 13 ? 32.44843 24.84772 13.39631 1.000 16.41707 13 ILE D CA 1
ATOM 2281 C C . ILE D 2 13 ? 33.04373 23.44870 13.39313 1.000 17.06107 13 ILE D C 1
ATOM 2282 O O . ILE D 2 13 ? 34.27110 23.28633 13.34355 1.000 17.30049 13 ILE D O 1
ATOM 2287 N N . GLY D 2 14 ? 32.18424 22.43988 13.44302 1.000 17.88950 14 GLY D N 1
ATOM 2288 C CA . GLY D 2 14 ? 32.63805 21.07056 13.56055 1.000 19.01211 14 GLY D CA 1
ATOM 2289 C C . GLY D 2 14 ? 33.13276 20.76863 14.96197 1.000 21.53277 14 GLY D C 1
ATOM 2290 O O . GLY D 2 14 ? 33.07566 21.59525 15.87525 1.000 21.12215 14 GLY D O 1
ATOM 2291 N N . GLY D 2 15 ? 33.63826 19.55039 15.12614 1.000 20.86476 15 GLY D N 1
ATOM 2292 C CA . GLY D 2 15 ? 34.14826 19.10912 16.41454 1.000 23.45411 15 GLY D CA 1
ATOM 2293 C C . GLY D 2 15 ? 33.07395 18.63874 17.37067 1.000 26.42279 15 GLY D C 1
ATOM 2294 O O . GLY D 2 15 ? 33.18235 18.87111 18.58499 1.000 27.13534 15 GLY D O 1
ATOM 2295 N N . GLY D 2 16 ? 32.04106 17.96933 16.86016 1.000 23.61173 16 GLY D N 1
ATOM 2296 C CA . GLY D 2 16 ? 30.86944 17.65625 17.65160 1.000 24.52947 16 GLY D CA 1
ATOM 2297 C C . GLY D 2 16 ? 29.82313 18.73591 17.49995 1.000 30.44162 16 GLY D C 1
ATOM 2298 O O . GLY D 2 16 ? 30.00126 19.72751 16.78924 1.000 22.91450 16 GLY D O 1
ATOM 2299 N N . SER D 2 17 ? 28.69932 18.54279 18.18415 1.000 24.65093 17 SER D N 1
ATOM 2300 C CA . SER D 2 17 ? 27.63054 19.52882 18.12408 1.000 22.09132 17 SER D CA 1
ATOM 2301 C C . SER D 2 17 ? 28.06024 20.81759 18.81343 1.000 20.70575 17 SER D C 1
ATOM 2302 O O . SER D 2 17 ? 28.69705 20.79424 19.86969 1.000 22.02098 17 SER D O 1
ATOM 2305 N N . ALA D 2 18 ? 27.71442 21.94745 18.20714 1.000 16.56001 18 ALA D N 1
ATOM 2306 C CA . ALA D 2 18 ? 27.96255 23.24877 18.80912 1.000 18.50099 18 ALA D CA 1
ATOM 2307 C C . ALA D 2 18 ? 26.77386 23.66076 19.66672 1.000 18.90326 18 ALA D C 1
ATOM 2308 O O . ALA D 2 18 ? 25.62809 23.34258 19.35440 1.000 16.76703 18 ALA D O 1
ATOM 2310 N N . ASN D 2 19 ? 27.05621 24.37787 20.75455 1.000 16.99039 19 ASN D N 1
ATOM 2311 C CA . ASN D 2 19 ? 26.02839 24.87895 21.66110 1.000 18.12001 19 ASN D CA 1
ATOM 2312 C C . ASN D 2 19 ? 25.87096 26.37424 21.42304 1.000 16.54149 19 ASN D C 1
ATOM 2313 O O . ASN D 2 19 ? 26.74092 27.16583 21.80032 1.000 16.80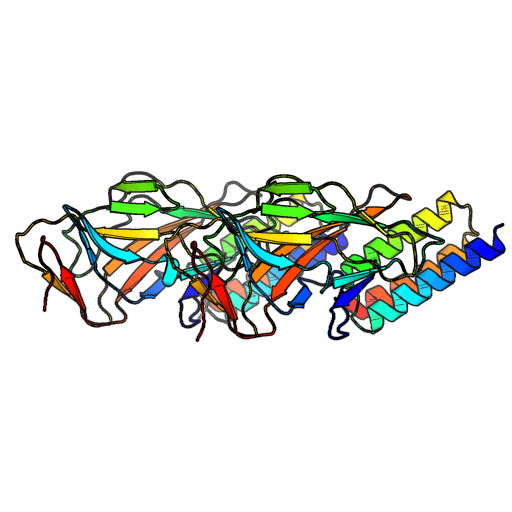011 19 ASN D O 1
ATOM 2318 N N . VAL D 2 20 ? 24.74757 26.75346 20.81991 1.000 13.80036 20 VAL D N 1
ATOM 2319 C CA . VAL D 2 20 ? 24.51877 28.10155 20.31145 1.000 14.92878 20 VAL D CA 1
ATOM 2320 C C . VAL D 2 20 ? 23.42371 28.73935 21.15661 1.000 15.54222 20 VAL D C 1
ATOM 2321 O O . VAL D 2 20 ? 22.26146 28.32547 21.09533 1.000 13.31776 20 VAL D O 1
ATOM 2325 N N . TYR D 2 21 ? 23.78648 29.75467 21.93509 1.000 15.04914 21 TYR D N 1
ATOM 2326 C CA . TYR D 2 21 ? 22.90875 30.33161 22.94684 1.000 14.15410 21 TYR D CA 1
ATOM 2327 C C . TYR D 2 21 ? 22.33692 31.64844 22.44054 1.000 17.93185 21 TYR D C 1
ATOM 2328 O O . TYR D 2 21 ? 23.08394 32.59801 22.19892 1.000 14.99261 21 TYR D O 1
ATOM 2337 N N . VAL D 2 22 ? 21.01033 31.71503 22.30428 1.000 16.21225 22 VAL D N 1
ATOM 2338 C CA . VAL D 2 22 ? 20.34280 32.86185 21.70078 1.000 18.36961 22 VAL D CA 1
ATOM 2339 C C . VAL D 2 22 ? 19.21792 33.34085 22.60924 1.000 20.67681 22 VAL D C 1
ATOM 2340 O O . VAL D 2 22 ? 18.62975 32.56644 23.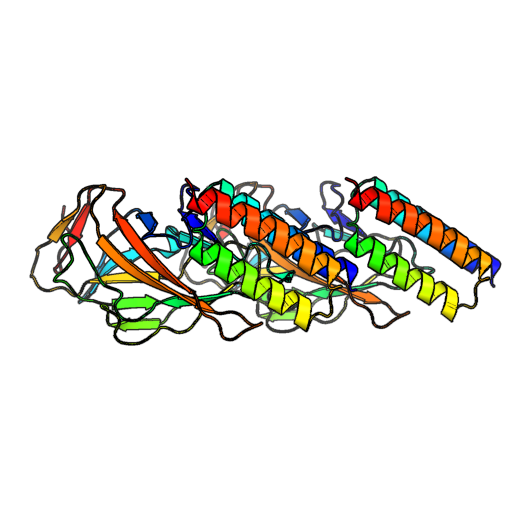37208 1.000 16.93914 22 VAL D O 1
ATOM 2344 N N . ASN D 2 23 ? 18.92216 34.63378 22.51704 1.000 21.52174 23 ASN D N 1
ATOM 2345 C CA . ASN D 2 23 ? 17.75419 35.20161 23.17226 1.000 24.35920 23 ASN D CA 1
ATOM 2346 C C . ASN D 2 23 ? 16.49959 34.88701 22.36908 1.000 24.37408 23 ASN D C 1
ATOM 2347 O O . ASN D 2 23 ? 16.47965 35.03909 21.14534 1.000 22.55264 23 ASN D O 1
ATOM 2352 N N . LEU D 2 24 ? 15.45156 34.44790 23.06257 1.000 24.44846 24 LEU D N 1
ATOM 2353 C CA . LEU D 2 24 ? 14.14208 34.25139 22.45427 1.000 24.86282 24 LEU D CA 1
ATOM 2354 C C . LEU D 2 24 ? 13.26151 35.46316 22.71596 1.000 25.59486 24 LEU D C 1
ATOM 2355 O O . LEU D 2 24 ? 13.24316 36.00482 23.82446 1.000 25.96287 24 LEU D O 1
ATOM 2360 N N . ALA D 2 25 ? 12.51409 35.86806 21.69378 1.000 28.57343 25 ALA D N 1
ATOM 2361 C CA . ALA D 2 25 ? 11.50402 36.91849 21.81402 1.000 25.97373 25 ALA D CA 1
ATOM 2362 C C . ALA D 2 25 ? 10.28457 36.49595 21.00623 1.000 26.64989 25 ALA D C 1
ATOM 2363 O O . ALA D 2 25 ? 10.00856 37.03876 19.93008 1.000 23.99760 25 ALA D O 1
ATOM 2365 N N . PRO D 2 26 ? 9.52862 35.51543 21.50005 1.000 21.73688 26 PRO D N 1
ATOM 2366 C CA . PRO D 2 26 ? 8.44418 34.94343 20.69736 1.000 19.91101 26 PRO D CA 1
ATOM 2367 C C . PRO D 2 26 ? 7.32089 35.93474 20.45197 1.000 20.80583 26 PRO D C 1
ATOM 2368 O O . PRO D 2 26 ? 7.09292 36.85635 21.23900 1.000 21.21680 26 PRO D O 1
ATOM 2372 N N . ALA D 2 27 ? 6.60011 35.71115 19.34866 1.000 18.94980 27 ALA D N 1
ATOM 2373 C CA . ALA D 2 27 ? 5.52404 36.58904 18.89706 1.000 20.50851 27 ALA D CA 1
ATOM 2374 C C . ALA D 2 27 ? 4.34610 35.75022 18.42265 1.000 18.83184 27 ALA D C 1
ATOM 2375 O O . ALA D 2 27 ? 4.53128 34.80142 17.65487 1.000 18.32872 27 ALA D O 1
ATOM 2377 N N . VAL D 2 28 ? 3.14187 36.10095 18.86600 1.000 19.88645 28 VAL D N 1
ATOM 2378 C CA . VAL D 2 28 ? 1.93259 35.38284 18.47112 1.000 19.06671 28 VAL D CA 1
ATOM 2379 C C . VAL D 2 28 ? 1.34692 36.01589 17.21466 1.000 19.54948 28 VAL D C 1
ATOM 2380 O O . VAL D 2 28 ? 1.14753 37.23427 17.15445 1.000 21.72679 28 VAL D O 1
ATOM 2384 N N . ASN D 2 29 ? 1.05725 35.18651 16.21386 1.000 18.53369 29 ASN D N 1
ATOM 2385 C CA . ASN D 2 29 ? 0.32930 35.61583 15.02683 1.000 20.91392 29 ASN D CA 1
ATOM 2386 C C . ASN D 2 29 ? -0.68025 34.53632 14.65959 1.000 18.33449 29 ASN D C 1
ATOM 2387 O O . ASN D 2 29 ? -0.60526 33.40319 15.14194 1.000 16.41405 29 ASN D O 1
ATOM 2392 N N . VAL D 2 30 ? -1.62397 34.88842 13.77709 1.000 20.24907 30 VAL D N 1
ATOM 2393 C CA . VAL D 2 30 ? -2.71214 33.97619 13.43639 1.000 18.79953 30 VAL D CA 1
ATOM 2394 C C . VAL D 2 30 ? -2.15232 32.71949 12.78414 1.000 17.98048 30 VAL D C 1
ATOM 2395 O O . VAL D 2 30 ? -1.45666 32.78271 11.76307 1.000 19.54479 30 VAL D O 1
ATOM 2399 N N . GLY D 2 31 ? -2.44492 31.56525 13.38306 1.000 13.08355 31 GLY D N 1
ATOM 2400 C CA . GLY D 2 31 ? -2.00487 30.28512 12.86121 1.000 16.83650 31 GLY D CA 1
ATOM 2401 C C . GLY D 2 31 ? -0.50028 30.06577 12.78887 1.000 17.93478 31 GLY D C 1
ATOM 2402 O O . GLY D 2 31 ? -0.05605 29.07189 12.21113 1.000 17.31402 31 GLY D O 1
ATOM 2403 N N . GLN D 2 32 ? 0.29393 30.95588 13.38730 1.000 17.39957 32 GLN D N 1
ATOM 2404 C CA . GLN D 2 32 ? 1.74598 30.84275 13.30305 1.000 18.30313 32 GLN D CA 1
ATOM 2405 C C . GLN D 2 32 ? 2.44026 31.71129 14.34191 1.000 18.35620 32 GLN D C 1
ATOM 2406 O O . GLN D 2 32 ? 2.30113 32.93606 14.31636 1.000 22.24409 32 GLN D O 1
ATOM 2412 N N . ASN D 2 33 ? 3.20157 31.09629 15.24580 1.000 15.84432 33 ASN D N 1
ATOM 2413 C CA . ASN D 2 33 ? 3.92375 31.80911 16.29207 1.000 16.36140 33 ASN D CA 1
ATOM 2414 C C . ASN D 2 33 ? 5.40851 31.81601 15.96372 1.000 15.38813 33 ASN D C 1
ATOM 2415 O O . ASN D 2 33 ? 5.97042 30.77210 15.63007 1.000 15.80646 33 ASN D O 1
ATOM 2420 N N . LYS D 2 34 ? 6.04220 32.97990 16.06229 1.000 16.20807 34 LYS D N 1
ATOM 2421 C CA . LYS D 2 34 ? 7.48855 33.03998 15.89970 1.000 15.04008 34 LYS D CA 1
ATOM 2422 C C . LYS D 2 34 ? 8.15108 32.63187 17.20607 1.000 15.72851 34 LYS D C 1
ATOM 2423 O O . LYS D 2 34 ? 7.83308 33.17539 18.26776 1.000 16.27224 34 LYS D O 1
ATOM 2429 N N . VAL D 2 35 ? 9.04472 31.64973 17.13146 1.000 13.83139 35 VAL D N 1
ATOM 2430 C CA . VAL D 2 35 ? 9.82247 31.22731 18.28919 1.000 14.98385 35 VAL D CA 1
ATOM 2431 C C . VAL D 2 35 ? 11.07001 32.07661 18.43989 1.000 15.51900 35 VAL D C 1
ATOM 2432 O O . VAL D 2 35 ? 11.30722 32.66741 19.49690 1.000 15.75825 35 VAL D O 1
ATOM 2436 N N . VAL D 2 36 ? 11.85194 32.18892 17.36659 1.000 13.98835 36 VAL D N 1
ATOM 2437 C CA . VAL D 2 36 ? 13.10653 32.92926 17.40926 1.000 15.44873 36 VAL D CA 1
ATOM 2438 C C . VAL D 2 36 ? 13.53061 33.33448 16.00348 1.000 15.87381 36 VAL D C 1
ATOM 2439 O O . VAL D 2 36 ? 13.49131 32.52312 15.07254 1.000 15.62732 36 VAL D O 1
ATOM 2443 N N . ASP D 2 37 ? 13.94171 34.59408 15.84999 1.000 16.04297 37 ASP D N 1
ATOM 2444 C CA . ASP D 2 37 ? 14.60070 35.08624 14.64078 1.000 17.62486 37 ASP D CA 1
ATOM 2445 C C . ASP D 2 37 ? 16.11194 34.98801 14.84428 1.000 18.68316 37 ASP D C 1
ATOM 2446 O O . ASP D 2 37 ? 16.71026 35.79399 15.56197 1.000 19.05495 37 ASP D O 1
ATOM 2451 N N . LEU D 2 38 ? 16.73700 33.99289 14.21866 1.000 16.80798 38 LEU D N 1
ATOM 2452 C CA . LEU D 2 38 ? 18.17630 33.81159 14.35908 1.000 18.25859 38 LEU D CA 1
ATOM 2453 C C . LEU D 2 38 ? 18.98458 34.78483 13.51150 1.000 20.99405 38 LEU D C 1
ATOM 2454 O O . LEU D 2 38 ? 20.19310 34.91707 13.73922 1.000 20.99819 38 LEU D O 1
ATOM 2459 N N . SER D 2 39 ? 18.35482 35.47542 12.56057 1.000 18.83480 39 SER D N 1
ATOM 2460 C CA . SER D 2 39 ? 19.08719 36.37349 11.67798 1.000 21.23713 39 SER D CA 1
ATOM 2461 C C . SER D 2 39 ? 19.61471 37.59185 12.41395 1.000 23.08145 39 SER D C 1
ATOM 2462 O O . SER D 2 39 ? 20.55781 38.22912 11.93367 1.000 24.63939 39 SER D O 1
ATOM 2465 N N . THR D 2 40 ? 19.04504 37.91930 13.57169 1.000 21.41192 40 THR D N 1
ATOM 2466 C CA . THR D 2 40 ? 19.57596 38.96396 14.43515 1.000 22.57184 40 THR D CA 1
ATOM 2467 C C . THR D 2 40 ? 20.41698 38.40494 15.57681 1.000 22.05170 40 THR D C 1
ATOM 2468 O O . THR D 2 40 ? 20.78454 39.15374 16.48616 1.000 23.69289 40 THR D O 1
ATOM 2472 N N . GLN D 2 41 ? 20.73693 37.11143 15.54861 1.000 21.17439 41 GLN D N 1
ATOM 2473 C CA . GLN D 2 41 ? 21.44185 36.46046 16.65044 1.000 21.50472 41 GLN D CA 1
ATOM 2474 C C . GLN D 2 41 ? 22.70089 35.71292 16.23489 1.000 20.84267 41 GLN D C 1
ATOM 2475 O O . GLN D 2 41 ? 23.57026 35.49515 17.08707 1.000 19.37152 41 GLN D O 1
ATOM 2481 N N . ILE D 2 42 ? 22.82871 35.31508 14.97259 1.000 19.27756 42 ILE D N 1
ATOM 2482 C CA . ILE D 2 42 ? 23.97231 34.56453 14.47378 1.000 18.33881 42 ILE D CA 1
ATOM 2483 C C . ILE D 2 42 ? 24.47664 35.27735 13.23080 1.000 18.88120 42 ILE D C 1
ATOM 2484 O O . ILE D 2 42 ? 23.71166 35.49856 12.28875 1.000 19.90433 42 ILE D O 1
ATOM 2489 N N . PHE D 2 43 ? 25.75436 35.65094 13.22978 1.000 18.45587 43 PHE D N 1
ATOM 2490 C CA . PHE D 2 43 ? 26.34360 36.36932 12.10701 1.000 19.58462 43 PHE D CA 1
ATOM 2491 C C . PHE D 2 43 ? 27.56119 35.60211 11.61983 1.000 19.05182 43 PHE D C 1
ATOM 2492 O O . PHE D 2 43 ? 28.41987 35.23133 12.42312 1.000 18.45582 43 PHE D O 1
ATOM 2500 N N . CYS D 2 44 ? 27.63684 35.36534 10.31183 1.000 17.75807 44 CYS D N 1
ATOM 2501 C CA . CYS D 2 44 ? 28.70509 34.55779 9.74494 1.000 19.26238 44 CYS D CA 1
ATOM 2502 C C . CYS D 2 44 ? 29.44376 35.34033 8.66914 1.000 18.99104 44 CYS D C 1
ATOM 2503 O O . CYS D 2 44 ? 28.93988 36.33083 8.13285 1.000 19.24939 44 CYS D O 1
ATOM 2506 N N . HIS D 2 45 ? 30.64864 34.87818 8.35121 1.000 17.77239 45 HIS D N 1
ATOM 2507 C CA . HIS D 2 45 ? 31.42773 35.48155 7.27740 1.000 19.58850 45 HIS D CA 1
ATOM 2508 C C . HIS D 2 45 ? 32.40019 34.44484 6.73189 1.000 19.52462 45 HIS D C 1
ATOM 2509 O O . HIS D 2 45 ? 32.53613 33.34196 7.26751 1.000 17.19376 45 HIS D O 1
ATOM 2516 N N . ASN D 2 46 ? 33.07344 34.82008 5.64817 1.000 18.38211 46 ASN D N 1
ATOM 2517 C CA . ASN D 2 46 ? 34.13999 34.04763 5.02491 1.000 21.74073 46 ASN D CA 1
ATOM 2518 C C . ASN D 2 46 ? 35.42631 34.82471 5.28123 1.000 22.16440 46 ASN D C 1
ATOM 2519 O O . ASN D 2 46 ? 35.59159 35.93954 4.77633 1.000 22.27269 46 ASN D O 1
ATOM 2524 N N . ASP D 2 47 ? 36.31762 34.25618 6.09477 1.000 22.79293 47 ASP D N 1
ATOM 2525 C CA . ASP D 2 47 ? 37.54761 34.95489 6.45397 1.000 25.82292 47 ASP D CA 1
ATOM 2526 C C . ASP D 2 47 ? 38.51429 35.05868 5.28952 1.000 26.16824 47 ASP D C 1
ATOM 2527 O O . ASP D 2 47 ?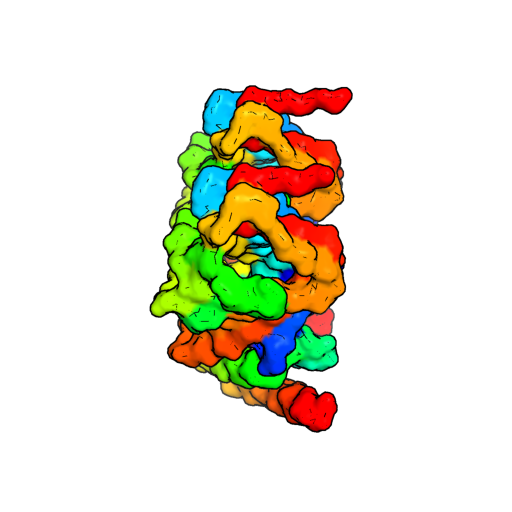 39.35657 35.96137 5.27785 1.000 25.73928 47 ASP D O 1
ATOM 2532 N N . TYR D 2 48 ? 38.41792 34.16157 4.31322 1.000 26.11819 48 TYR D N 1
ATOM 2533 C CA . TYR D 2 48 ? 39.37344 34.09078 3.20993 1.000 26.67098 48 TYR D CA 1
ATOM 2534 C C . TYR D 2 48 ? 38.61442 34.00858 1.89051 1.000 27.26394 48 TYR D C 1
ATOM 2535 O O . TYR D 2 48 ? 38.66111 32.99015 1.19239 1.000 26.81337 48 TYR D O 1
ATOM 2544 N N . PRO D 2 49 ? 37.91010 35.08240 1.51461 1.000 28.06941 49 PRO D N 1
ATOM 2545 C CA . PRO D 2 49 ? 37.10943 35.04573 0.27632 1.000 27.40473 49 PRO D CA 1
ATOM 2546 C C . PRO D 2 49 ? 37.93299 34.82697 -0.97388 1.000 29.91879 49 PRO D C 1
ATOM 2547 O O . PRO D 2 49 ? 37.38724 34.35593 -1.98072 1.000 30.93006 49 PRO D O 1
ATOM 2551 N N . GLU D 2 50 ? 39.22702 35.15620 -0.94360 1.000 30.69273 50 GLU D N 1
ATOM 2552 C CA . GLU D 2 50 ? 40.09934 35.02556 -2.10450 1.000 33.51109 50 GLU D CA 1
ATOM 2553 C C . GLU D 2 50 ? 40.43562 33.58450 -2.44315 1.000 31.54738 50 GLU D C 1
ATOM 2554 O O . GLU D 2 50 ? 40.95728 33.32533 -3.53525 1.000 28.15594 50 GLU D O 1
ATOM 2560 N N . THR D 2 51 ? 40.19938 32.65363 -1.52725 1.000 28.38895 51 THR D N 1
ATOM 2561 C CA . THR D 2 51 ? 40.47664 31.25906 -1.81890 1.000 26.40464 51 THR D CA 1
ATOM 2562 C C . THR D 2 51 ? 39.18014 30.56353 -2.19935 1.000 27.33261 51 THR D C 1
ATOM 2563 O O . THR D 2 51 ? 38.81118 30.51788 -3.37781 1.000 29.08138 51 THR D O 1
ATOM 2567 N N . ILE D 2 52 ? 38.45907 30.06796 -1.20836 1.000 25.65649 52 ILE D N 1
ATOM 2568 C CA . ILE D 2 52 ? 37.29441 29.22369 -1.42248 1.000 23.97628 52 ILE D CA 1
ATOM 2569 C C . ILE D 2 52 ? 36.03294 30.01232 -1.09088 1.000 23.66307 52 ILE D C 1
ATOM 2570 O O . ILE D 2 52 ? 36.03490 30.84965 -0.18053 1.000 22.58148 52 ILE D O 1
ATOM 2575 N N . THR D 2 53 ? 34.96471 29.76961 -1.85594 1.000 20.12872 53 THR D N 1
ATOM 2576 C CA . THR D 2 53 ? 33.63979 30.29580 -1.53988 1.000 19.41940 53 THR D CA 1
ATOM 2577 C C . THR D 2 53 ? 32.83920 29.24251 -0.77982 1.000 17.85166 53 THR D C 1
ATOM 2578 O O . THR D 2 53 ? 32.78872 28.07848 -1.19112 1.000 16.67625 53 THR D O 1
ATOM 2582 N N . ASP D 2 54 ? 32.20824 29.65806 0.32099 1.000 17.56787 54 ASP D N 1
ATOM 2583 C CA . ASP D 2 54 ? 31.44112 28.76874 1.18504 1.000 16.01646 54 ASP D CA 1
ATOM 2584 C C . ASP D 2 54 ? 29.96869 28.81765 0.79573 1.000 13.11507 54 ASP D C 1
ATOM 2585 O O . ASP D 2 54 ? 29.40477 29.90315 0.63139 1.000 12.07319 54 ASP D O 1
ATOM 2590 N N . TYR D 2 55 ? 29.34850 27.64534 0.68461 1.000 10.88779 55 TYR D N 1
ATOM 2591 C CA . TYR D 2 55 ? 27.91665 27.50476 0.44585 1.000 14.13250 55 TYR D CA 1
ATOM 2592 C C . TYR D 2 55 ? 27.31134 26.72311 1.60426 1.000 13.41146 55 TYR D C 1
ATOM 2593 O O . TYR D 2 55 ? 27.77278 25.62164 1.91412 1.000 15.35897 55 TYR D O 1
ATOM 2602 N N . VAL D 2 56 ? 26.27266 27.27133 2.24050 1.000 13.95053 56 VAL D N 1
ATOM 2603 C CA . VAL D 2 56 ? 25.73412 26.67334 3.45479 1.000 13.21183 56 VAL D CA 1
ATOM 2604 C C . VAL D 2 56 ? 24.23392 26.46270 3.31488 1.000 13.65244 56 VAL D C 1
ATOM 2605 O O . VAL D 2 56 ? 23.49742 27.40126 2.99968 1.000 13.96532 56 VAL D O 1
ATOM 2609 N N . THR D 2 57 ? 23.78457 25.24445 3.59574 1.000 12.45436 57 THR D N 1
ATOM 2610 C CA . THR D 2 57 ? 22.37517 24.88733 3.56200 1.000 14.21264 57 THR D CA 1
ATOM 2611 C C . THR D 2 57 ? 21.94633 24.33906 4.91701 1.000 16.43250 57 THR D C 1
ATOM 2612 O O . THR D 2 57 ? 22.76558 23.87947 5.71888 1.000 13.26944 57 THR D O 1
ATOM 2616 N N . LEU D 2 58 ? 20.63857 24.38335 5.16003 1.000 14.72342 58 LEU D N 1
ATOM 2617 C CA . LEU D 2 58 ? 20.03113 23.66591 6.27125 1.000 16.61711 58 LEU D CA 1
ATOM 2618 C C . LEU D 2 58 ? 19.59457 22.30113 5.75299 1.000 17.01225 58 LEU D C 1
ATOM 2619 O O . LEU D 2 58 ? 18.87279 22.21182 4.75375 1.000 15.79912 58 LEU D O 1
ATOM 2624 N N . GLN D 2 59 ? 20.05838 21.24720 6.40600 1.000 16.51789 59 GLN D N 1
ATOM 2625 C CA . GLN D 2 59 ? 19.80313 19.88423 5.97543 1.000 18.59565 59 GLN D CA 1
ATOM 2626 C C . GLN D 2 59 ? 18.47894 19.37815 6.53055 1.000 18.99138 59 GLN D C 1
ATOM 2627 O O . GLN D 2 59 ? 17.94181 19.90453 7.50900 1.000 16.69902 59 GLN D O 1
ATOM 2633 N N . ARG D 2 60 ? 17.95695 18.33579 5.88912 1.000 19.41402 60 ARG D N 1
ATOM 2634 C CA . ARG D 2 60 ? 16.72981 17.71654 6.36485 1.000 18.67950 60 ARG D CA 1
ATOM 2635 C C . ARG D 2 60 ? 16.96671 17.07958 7.73004 1.000 18.00926 60 ARG D C 1
ATOM 2636 O O . ARG D 2 60 ? 18.08738 16.70783 8.08355 1.000 16.01850 60 ARG D O 1
ATOM 2644 N N . GLY D 2 61 ? 15.89842 16.96343 8.50796 1.000 15.84260 61 GLY D N 1
ATOM 2645 C CA . GLY D 2 61 ? 16.02423 16.44427 9.84554 1.000 15.60498 61 GLY D CA 1
ATOM 2646 C C . GLY D 2 61 ? 16.36125 17.47952 10.89484 1.000 14.03276 61 GLY D C 1
ATOM 2647 O O . GLY D 2 61 ? 16.49697 17.12118 12.06925 1.000 12.78156 61 GLY D O 1
ATOM 2648 N N . SER D 2 62 ? 16.51404 18.74480 10.51350 1.000 13.22087 62 SER D N 1
ATOM 2649 C CA . SER D 2 62 ? 16.52902 19.82016 11.49379 1.000 12.71107 62 SER D CA 1
ATOM 2650 C C . SER D 2 62 ? 15.14436 19.93071 12.12209 1.000 12.48690 62 SER D C 1
ATOM 2651 O O . SER D 2 62 ? 14.13055 19.77465 11.43769 1.000 11.95213 62 SER D O 1
ATOM 2654 N N . ALA D 2 63 ? 15.09425 20.19865 13.42734 1.000 10.69227 63 ALA D N 1
ATOM 2655 C CA . ALA D 2 63 ? 13.82165 20.10249 14.13100 1.000 11.41558 63 ALA D CA 1
ATOM 2656 C C . ALA D 2 63 ? 13.90657 20.82863 15.46306 1.000 10.41289 63 ALA D C 1
ATOM 2657 O O . ALA D 2 63 ? 14.99276 21.15281 15.94791 1.000 12.26315 63 ALA D O 1
ATOM 2659 N N . TYR D 2 64 ? 12.73821 21.07847 16.04622 1.000 10.47601 64 TYR D N 1
ATOM 2660 C CA . TYR D 2 64 ? 12.68132 21.47663 17.44412 1.000 10.68497 64 TYR D CA 1
ATOM 2661 C C . TYR D 2 64 ? 13.17884 20.33765 18.32794 1.000 8.73489 64 TYR D C 1
ATOM 2662 O O . TYR D 2 64 ? 13.17660 19.16528 17.94300 1.000 9.80474 64 TYR D O 1
ATOM 2671 N N . GLY D 2 65 ? 13.60046 20.69171 19.53879 1.000 12.61035 65 GLY D N 1
ATOM 2672 C CA . GLY D 2 65 ? 14.12176 19.70332 20.45570 1.000 14.20091 65 GLY D CA 1
ATOM 2673 C C . GLY D 2 65 ? 13.86239 20.13591 21.87944 1.000 14.68165 65 GLY D C 1
ATOM 2674 O O . GLY D 2 65 ? 13.25031 21.17562 22.13344 1.000 13.92419 65 GLY D O 1
ATOM 2675 N N . GLY D 2 66 ? 14.33568 19.32047 22.81280 1.000 16.30424 66 GLY D N 1
ATOM 2676 C CA . GLY D 2 66 ? 14.15847 19.65198 24.21396 1.000 17.47497 66 GLY D CA 1
ATOM 2677 C C . GLY D 2 66 ? 12.69089 19.70355 24.56614 1.000 17.34680 66 GLY D C 1
ATOM 2678 O O . GLY D 2 66 ? 11.91909 18.79433 24.25092 1.000 17.79378 66 GLY D O 1
ATOM 2679 N N . VAL D 2 67 ? 12.29467 20.80071 25.21445 1.000 17.04773 67 VAL D N 1
ATOM 2680 C CA . VAL D 2 67 ? 10.91443 20.97954 25.64058 1.000 19.48193 67 VAL D CA 1
ATOM 2681 C C . VAL D 2 67 ? 9.98904 21.21269 24.44938 1.000 17.46571 67 VAL D C 1
ATOM 2682 O O . VAL D 2 67 ? 8.77203 21.01576 24.55955 1.000 18.17895 67 VAL D O 1
ATOM 2686 N N . LEU D 2 68 ? 10.53685 21.60394 23.29800 1.000 16.67286 68 LEU D N 1
ATOM 2687 C CA . LEU D 2 68 ? 9.73743 21.87910 22.10956 1.000 15.44316 68 LEU D CA 1
ATOM 2688 C C . LEU D 2 68 ? 9.67385 20.69114 21.16222 1.000 17.47952 68 LEU D C 1
ATOM 2689 O O . LEU D 2 68 ? 9.25200 20.84958 20.01158 1.000 15.33071 68 LEU D O 1
ATOM 2694 N N . SER D 2 69 ? 10.04630 19.49854 21.63237 1.000 15.37354 69 SER D N 1
ATOM 2695 C CA . SER D 2 69 ? 10.27648 18.37549 20.72515 1.000 20.33150 69 SER D CA 1
ATOM 2696 C C . SER D 2 69 ? 9.00321 17.93366 20.00644 1.000 23.72038 69 SER D C 1
ATOM 2697 O O . SER D 2 69 ? 9.05360 17.53868 18.83722 1.000 24.16621 69 SER D O 1
ATOM 2700 N N . SER D 2 70 ? 7.85813 17.97176 20.67873 1.000 24.58371 70 SER D N 1
ATOM 2701 C CA . SER D 2 70 ? 6.64203 17.44458 20.07185 1.000 32.33966 70 SER D CA 1
ATOM 2702 C C . SER D 2 70 ? 5.92510 18.46337 19.17608 1.000 36.16146 70 SER D C 1
ATOM 2703 O O . SER D 2 70 ? 4.75247 18.25936 18.83484 1.000 37.34711 70 SER D O 1
ATOM 2706 N N . PHE D 2 71 ? 6.60334 19.53729 18.77757 1.000 23.48815 71 PHE D N 1
ATOM 2707 C CA . PHE D 2 71 ? 5.99206 20.62912 18.04100 1.000 20.87318 71 PHE D CA 1
ATOM 2708 C C . PHE D 2 71 ? 6.60283 20.74085 16.65366 1.000 18.92786 71 PHE D C 1
ATOM 2709 O O . PHE D 2 71 ? 7.75505 20.37323 16.42516 1.000 16.28235 71 PHE D O 1
ATOM 2717 N N . SER D 2 72 ? 5.81022 21.25316 15.72559 1.000 17.28338 72 SER D N 1
ATOM 2718 C CA . SER D 2 72 ? 6.24832 21.48362 14.36514 1.000 14.92958 72 SER D CA 1
ATOM 2719 C C . SER D 2 72 ? 5.87114 22.89921 13.97173 1.000 14.29280 72 SER D C 1
ATOM 2720 O O . SER D 2 72 ? 5.17666 23.61054 14.69982 1.000 12.56077 72 SER D O 1
ATOM 2723 N N . GLY D 2 73 ? 6.33921 23.30355 12.80279 1.000 13.22050 73 GLY D N 1
ATOM 2724 C CA . GLY D 2 73 ? 6.10189 24.65001 12.33353 1.000 13.24104 73 GLY D CA 1
ATOM 2725 C C . GLY D 2 73 ? 6.77766 24.88003 11.00191 1.000 13.37771 73 GLY D C 1
ATOM 2726 O O . GLY D 2 73 ? 6.72276 24.02615 10.11411 1.000 15.19092 73 GLY D O 1
ATOM 2727 N N . THR D 2 74 ? 7.39319 26.04332 10.83307 1.000 12.75275 74 THR D N 1
ATOM 2728 C CA . THR D 2 74 ? 8.02907 26.37793 9.56633 1.000 15.47648 74 THR D CA 1
ATOM 2729 C C . THR D 2 74 ? 9.35010 27.07817 9.84064 1.000 15.66937 74 THR D C 1
ATOM 2730 O O . THR D 2 74 ? 9.53666 27.70416 10.88574 1.000 12.71270 74 THR D O 1
ATOM 2734 N N . VAL D 2 75 ? 10.27349 26.94539 8.90137 1.000 13.25257 75 VAL D N 1
ATOM 2735 C CA . VAL D 2 75 ? 11.53927 27.66139 8.93242 1.000 14.71977 75 VAL D CA 1
ATOM 2736 C C . VAL D 2 75 ? 11.55552 28.62543 7.75620 1.000 18.16551 75 VAL D C 1
ATOM 2737 O O . VAL D 2 75 ? 11.27914 28.22968 6.61755 1.000 18.39780 75 VAL D O 1
ATOM 2741 N N . LYS D 2 76 ? 11.81483 29.90022 8.03972 1.000 17.92388 76 LYS D N 1
ATOM 2742 C CA . LYS D 2 76 ? 12.11891 30.87661 6.99802 1.000 22.98988 76 LYS D CA 1
ATOM 2743 C C . LYS D 2 76 ? 13.62752 30.87838 6.77905 1.000 22.35890 76 LYS D C 1
ATOM 2744 O O . LYS D 2 76 ? 14.38839 31.28701 7.66331 1.000 20.26966 76 LYS D O 1
ATOM 2750 N N . TYR D 2 77 ? 14.06347 30.39441 5.61584 1.000 23.84760 77 TYR D N 1
ATOM 2751 C CA . TYR D 2 77 ? 15.47929 30.33682 5.25647 1.000 25.05152 77 TYR D CA 1
ATOM 2752 C C . TYR D 2 77 ? 15.66292 31.19201 4.01181 1.000 27.95857 77 TYR D C 1
ATOM 2753 O O . TYR D 2 77 ? 15.20023 30.81888 2.93123 1.000 27.21855 77 TYR D O 1
ATOM 2762 N N . ASN D 2 78 ? 16.30913 32.34638 4.16809 1.000 29.80565 78 ASN D N 1
ATOM 2763 C CA . ASN D 2 78 ? 16.59862 33.23734 3.04408 1.000 32.28858 78 ASN D CA 1
ATOM 2764 C C . ASN D 2 78 ? 15.31237 33.64567 2.32182 1.000 34.42994 78 ASN D C 1
ATOM 2765 O O . ASN D 2 78 ? 15.19628 33.54555 1.09916 1.000 34.45439 78 ASN D O 1
ATOM 2770 N N . GLY D 2 79 ? 14.32768 34.08915 3.10028 1.000 34.51996 79 GLY D N 1
ATOM 2771 C CA . GLY D 2 79 ? 13.12223 34.68540 2.56214 1.000 42.53474 79 GLY D CA 1
ATOM 2772 C C . GLY D 2 79 ? 12.06085 33.73130 2.05180 1.000 36.32047 79 GLY D C 1
ATOM 2773 O O . GLY D 2 79 ? 11.06800 34.19598 1.47719 1.000 39.00038 79 GLY D O 1
ATOM 2774 N N . SER D 2 80 ? 12.22705 32.42296 2.22769 1.000 33.20610 80 SER D N 1
ATOM 2775 C CA . SER D 2 80 ? 11.21995 31.45300 1.82172 1.000 30.96387 80 SER D CA 1
ATOM 2776 C C . SER D 2 80 ? 10.87489 30.55020 2.99670 1.000 30.70081 80 SER D C 1
ATOM 2777 O O . SER D 2 80 ? 11.72142 30.26486 3.84860 1.000 28.40563 80 SER D O 1
ATOM 2780 N N . SER D 2 81 ? 9.62262 30.10267 3.03293 1.000 27.54013 81 SER D N 1
ATOM 2781 C CA . SER D 2 81 ? 9.12016 29.26842 4.11501 1.000 24.32170 81 SER D CA 1
ATOM 2782 C C . SER D 2 81 ? 9.16611 27.80021 3.71428 1.000 23.27714 81 SER D C 1
ATOM 2783 O O . SER D 2 81 ? 8.83692 27.44157 2.57949 1.000 20.95944 81 SER D O 1
ATOM 2786 N N . TYR D 2 82 ? 9.56260 26.95618 4.65956 1.000 17.85500 82 TYR D N 1
ATOM 2787 C CA . TYR D 2 82 ? 9.71286 25.52365 4.46854 1.000 19.16508 82 TYR D CA 1
ATOM 2788 C C . TYR D 2 82 ? 9.12154 24.81044 5.67341 1.000 17.59482 82 TYR D C 1
ATOM 2789 O O . TYR D 2 82 ? 9.18540 25.33353 6.79120 1.000 16.46781 82 TYR D O 1
ATOM 2798 N N . PRO D 2 83 ? 8.54285 23.62692 5.47677 1.000 17.36531 83 PRO D N 1
ATOM 2799 C CA . PRO D 2 83 ? 8.08026 22.84082 6.62851 1.000 15.50391 83 PRO D CA 1
ATOM 2800 C C . PRO D 2 83 ? 9.20441 22.64791 7.63728 1.000 15.29405 83 PRO D C 1
ATOM 2801 O O . PRO D 2 83 ? 10.37154 22.50074 7.27192 1.000 13.98273 83 PRO D O 1
ATOM 2805 N N . PHE D 2 84 ? 8.83913 22.67221 8.91874 1.000 11.56567 84 PHE D N 1
ATOM 2806 C CA . PHE D 2 84 ? 9.75338 22.40092 10.02553 1.000 13.93243 84 PHE D CA 1
ATOM 2807 C C . PHE D 2 84 ? 9.05718 21.36418 10.89612 1.000 12.79215 84 PHE D C 1
ATOM 2808 O O . PHE D 2 84 ? 7.90954 21.59570 11.32437 1.000 12.71538 84 PHE D O 1
ATOM 2816 N N . PRO D 2 85 ? 9.67107 20.19923 11.16799 1.000 11.28455 85 PRO D N 1
ATOM 2817 C CA . PRO D 2 85 ? 11.03587 19.76022 10.84078 1.000 12.77029 85 PRO D CA 1
ATOM 2818 C C . PRO D 2 85 ? 11.30068 19.66271 9.33984 1.000 13.66697 85 PRO D C 1
ATOM 2819 O O . PRO D 2 85 ? 10.43434 19.30837 8.55467 1.000 12.23671 85 PRO D O 1
ATOM 2823 N N . THR D 2 86 ? 12.51571 19.97469 8.90947 1.000 14.91042 86 THR D N 1
ATOM 2824 C CA . THR D 2 86 ? 12.81268 19.97625 7.48813 1.000 14.59428 86 THR D CA 1
ATOM 2825 C C . THR D 2 86 ? 12.74460 18.56056 6.92441 1.000 16.71286 86 THR D C 1
ATOM 2826 O O . THR D 2 86 ? 13.20062 17.60305 7.55362 1.000 16.65790 86 THR D O 1
ATOM 2830 N N . THR D 2 87 ? 12.15546 18.42777 5.73242 1.000 15.01243 87 THR D N 1
ATOM 2831 C CA . THR D 2 87 ? 12.10940 17.14893 5.03740 1.000 18.58140 87 THR D CA 1
ATOM 2832 C C . THR D 2 87 ? 13.02874 17.09806 3.82486 1.000 20.50814 87 THR D C 1
ATOM 2833 O O . THR D 2 87 ? 13.27471 16.00727 3.29945 1.000 23.30850 87 THR D O 1
ATOM 2837 N N . SER D 2 88 ? 13.55253 18.23627 3.37941 1.000 19.05156 88 SER D N 1
ATOM 2838 C CA . SER D 2 88 ? 14.54357 18.25690 2.31345 1.000 23.13486 88 SER D CA 1
ATOM 2839 C C . SER D 2 88 ? 15.52274 19.39073 2.57475 1.000 20.43295 88 SER D C 1
ATOM 2840 O O . SER D 2 88 ? 15.23423 20.31598 3.33574 1.000 19.38387 88 SER D O 1
ATOM 2843 N N . GLU D 2 89 ? 16.68528 19.30773 1.92283 1.000 21.03573 89 GLU D N 1
ATOM 2844 C CA . GLU D 2 89 ? 17.71198 20.33542 2.04833 1.000 20.53135 89 GLU D CA 1
ATOM 2845 C C . GLU D 2 89 ? 17.21381 21.66389 1.49037 1.000 19.28625 89 GLU D C 1
ATOM 2846 O O . GLU D 2 89 ? 16.52776 21.70864 0.46727 1.000 16.36112 89 GLU D O 1
ATOM 2852 N N . THR D 2 90 ? 17.55570 22.75309 2.17117 1.000 17.20729 90 THR D N 1
ATOM 2853 C CA . THR D 2 90 ? 17.16885 24.08632 1.72451 1.000 17.36545 90 THR D CA 1
ATOM 2854 C C . THR D 2 90 ? 18.09858 24.56777 0.61986 1.000 17.63248 90 THR D C 1
ATOM 2855 O O . THR D 2 90 ? 19.15123 23.97980 0.37762 1.000 14.80445 90 THR D O 1
ATOM 2859 N N . PRO D 2 91 ? 17.74781 25.65773 -0.06117 1.000 16.64797 91 PRO D N 1
ATOM 2860 C CA . PRO D 2 91 ? 18.70800 26.29537 -0.97310 1.000 15.74526 91 PRO D CA 1
ATOM 2861 C C . PRO D 2 91 ? 19.92242 26.81965 -0.21977 1.000 15.43274 91 PRO D C 1
ATOM 2862 O O . PRO D 2 91 ? 19.93042 26.93768 1.00482 1.000 16.26358 91 PRO D O 1
ATOM 2866 N N . ARG D 2 92 ? 20.97400 27.13776 -0.97596 1.000 14.86966 92 ARG D N 1
ATOM 2867 C CA . ARG D 2 92 ? 22.23394 27.55333 -0.37566 1.000 14.20165 92 ARG D CA 1
ATOM 2868 C C . ARG D 2 92 ? 22.23629 29.04962 -0.07074 1.000 13.38949 92 ARG D C 1
ATOM 2869 O O . ARG D 2 92 ? 21.53937 29.84029 -0.71224 1.000 10.89507 92 ARG D O 1
ATOM 2877 N N . VAL D 2 93 ? 23.01329 29.42636 0.94260 1.000 13.78298 93 VAL D N 1
ATOM 2878 C CA . VAL D 2 93 ? 23.40638 30.81217 1.18849 1.000 13.31986 93 VAL D CA 1
ATOM 2879 C C . VAL D 2 93 ? 24.91047 30.91215 0.95105 1.000 13.89032 93 VAL D C 1
ATOM 2880 O O . VAL D 2 93 ? 25.67392 30.07260 1.44381 1.000 13.34236 93 VAL D O 1
ATOM 2884 N N . VAL D 2 94 ? 25.33527 31.94202 0.21343 1.000 12.88803 94 VAL D N 1
ATOM 2885 C CA . VAL D 2 94 ? 26.73142 32.12053 -0.19470 1.000 14.81688 94 VAL D CA 1
ATOM 2886 C C . VAL D 2 94 ? 27.42920 33.06189 0.77691 1.000 16.65722 94 VAL D C 1
ATOM 2887 O O . VAL D 2 94 ? 26.92087 34.14829 1.07911 1.000 20.63578 94 VAL D O 1
ATOM 2891 N N . TYR D 2 95 ? 28.60546 32.65852 1.25433 1.000 16.07557 95 TYR D N 1
ATOM 2892 C CA . TYR D 2 95 ? 29.45317 33.51334 2.07563 1.000 18.31330 95 TYR D CA 1
ATOM 2893 C C . TYR D 2 95 ? 30.74760 33.74585 1.30735 1.000 18.87733 95 TYR D C 1
ATOM 2894 O O . TYR D 2 95 ? 31.57084 32.83485 1.17902 1.000 18.12216 95 TYR D O 1
ATOM 2903 N N . ASN D 2 96 ? 30.91448 34.96017 0.77995 1.000 19.15757 96 ASN D N 1
ATOM 2904 C CA . ASN D 2 96 ? 32.05363 35.29223 -0.07035 1.000 22.20526 96 ASN D CA 1
ATOM 2905 C C . ASN D 2 96 ? 32.70726 36.60442 0.34735 1.000 25.44048 96 ASN D C 1
ATOM 2906 O O . ASN D 2 96 ? 33.33885 37.27462 -0.47566 1.000 28.01149 96 ASN D O 1
ATOM 2911 N N . SER D 2 97 ? 32.56826 36.98790 1.61544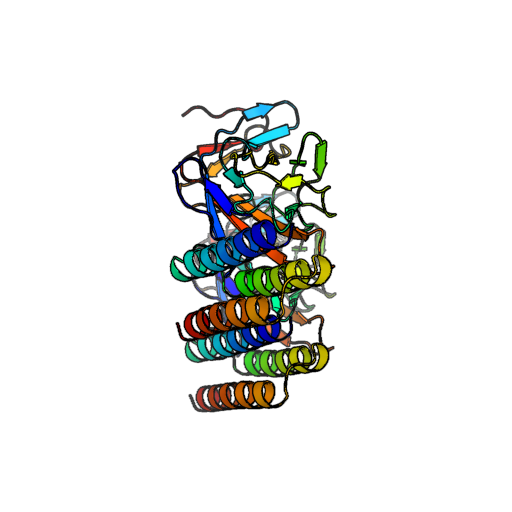 1.000 23.99539 97 SER D N 1
ATOM 2912 C CA . SER D 2 97 ? 33.07854 38.26981 2.07670 1.000 25.25971 97 SER D CA 1
ATOM 2913 C C . SER D 2 97 ? 33.44254 38.16669 3.54899 1.000 23.93256 97 SER D C 1
ATOM 2914 O O . SER D 2 97 ? 32.91500 37.31920 4.27600 1.000 22.31515 97 SER D O 1
ATOM 2917 N N . ARG D 2 98 ? 34.35485 39.04406 3.97966 1.000 24.85918 98 ARG D N 1
ATOM 2918 C CA . ARG D 2 98 ? 34.71346 39.14757 5.39211 1.000 24.97013 98 ARG D CA 1
ATOM 2919 C C . ARG D 2 98 ? 33.65774 39.86969 6.21025 1.000 25.18363 98 ARG D C 1
ATOM 2920 O O . ARG D 2 98 ? 33.63412 39.71797 7.43561 1.000 24.66487 98 ARG D O 1
ATOM 2928 N N . THR D 2 99 ? 32.81911 40.67659 5.56518 1.000 24.89331 99 THR D N 1
ATOM 2929 C CA . THR D 2 99 ? 31.80828 41.45536 6.26471 1.000 25.86776 99 THR D CA 1
ATOM 2930 C C . THR D 2 99 ? 30.76011 40.53056 6.86946 1.000 25.60311 99 THR D C 1
ATOM 2931 O O . THR D 2 99 ? 30.18455 39.69350 6.16874 1.000 24.74682 99 THR D O 1
ATOM 2935 N N . ASP D 2 100 ? 30.51444 40.68432 8.16997 1.000 24.92499 100 ASP D N 1
ATOM 2936 C CA . ASP D 2 100 ? 29.52876 39.85857 8.85034 1.000 25.72294 100 ASP D CA 1
ATOM 2937 C C . ASP D 2 100 ? 28.16531 39.99273 8.18745 1.000 27.07151 100 ASP D C 1
ATOM 2938 O O . ASP D 2 100 ? 27.71400 41.09477 7.86624 1.000 22.82966 100 ASP D O 1
ATOM 2943 N N . LYS D 2 101 ? 27.50831 38.85689 7.99747 1.000 21.98553 101 LYS D N 1
ATOM 2944 C CA . LYS D 2 101 ? 26.23513 38.73612 7.31669 1.000 24.34331 101 LYS D CA 1
ATOM 2945 C C . LYS D 2 101 ? 25.34218 37.82269 8.14604 1.000 22.85319 101 LYS D C 1
ATOM 2946 O O . LYS D 2 101 ? 25.81562 36.80102 8.66196 1.000 21.11008 101 LYS D O 1
ATOM 2952 N N . PRO D 2 102 ? 24.06795 38.17449 8.33229 1.000 22.86118 102 PRO D N 1
ATOM 2953 C CA . PRO D 2 102 ? 23.18919 37.34510 9.16848 1.000 23.96557 102 PRO D CA 1
ATOM 2954 C C . PRO D 2 102 ? 23.04208 35.93687 8.61086 1.000 28.02620 102 PRO D C 1
ATOM 2955 O O . PRO D 2 102 ? 23.04154 35.72266 7.39790 1.000 31.57449 102 PRO D O 1
ATOM 2959 N N . TRP D 2 103 ? 22.92242 34.96627 9.51299 1.000 22.88766 103 TRP D N 1
ATOM 2960 C CA . TRP D 2 103 ? 22.45132 33.66539 9.06137 1.000 23.10534 103 TRP D CA 1
ATOM 2961 C C . TRP D 2 103 ? 20.93521 33.76803 8.96890 1.000 21.01879 103 TRP D C 1
ATOM 2962 O O . TRP D 2 103 ? 20.25938 33.91825 9.99491 1.000 19.93440 103 TRP D O 1
ATOM 2973 N N . PRO D 2 104 ? 20.36434 33.70921 7.76259 1.000 21.70694 104 PRO D N 1
ATOM 2974 C CA . PRO D 2 104 ? 18.97099 34.15090 7.55834 1.000 20.54647 104 PRO D CA 1
ATOM 2975 C C . PRO D 2 104 ? 17.94621 33.06826 7.87551 1.000 20.83975 104 PRO D C 1
ATOM 2976 O O . PRO D 2 104 ? 17.30663 32.48594 6.99710 1.000 18.97899 104 PRO D O 1
ATOM 2980 N N . VAL D 2 105 ? 17.76218 32.79689 9.16737 1.000 18.09034 105 VAL D N 1
ATOM 2981 C CA . VAL D 2 105 ? 16.89606 31.71815 9.62908 1.000 18.89999 105 VAL D CA 1
ATOM 2982 C C . VAL D 2 105 ? 15.96425 32.25237 10.70767 1.000 17.76173 105 VAL D C 1
ATOM 2983 O O . VAL D 2 105 ? 16.41771 32.89401 11.66038 1.000 16.53272 105 VAL D O 1
ATOM 2987 N N . ALA D 2 106 ? 14.66661 31.98548 10.55740 1.000 15.33427 106 ALA D N 1
ATOM 2988 C CA . ALA D 2 106 ? 13.67791 32.23557 11.60042 1.000 16.38058 106 ALA D CA 1
ATOM 2989 C C . ALA D 2 106 ? 12.84268 30.97809 11.79535 1.000 14.37245 106 ALA D C 1
ATOM 2990 O O . ALA D 2 106 ? 12.55120 30.26272 10.83576 1.000 13.18296 106 ALA D O 1
ATOM 2992 N N . LEU D 2 107 ? 12.46962 30.69769 13.04710 1.000 12.56236 107 LEU D N 1
ATOM 2993 C CA . LEU D 2 107 ? 11.76576 29.46737 13.39290 1.000 10.89466 107 LEU D CA 1
ATOM 2994 C C . LEU D 2 107 ? 10.36221 29.78619 13.89871 1.000 12.54553 107 LEU D C 1
ATOM 2995 O O . LEU D 2 107 ? 10.20139 30.55582 14.85337 1.000 11.63718 107 LEU D O 1
ATOM 3000 N N . TYR D 2 108 ? 9.35876 29.17738 13.27603 1.000 11.91421 108 TYR D N 1
ATOM 3001 C CA . TYR D 2 108 ? 7.96444 29.39464 13.63747 1.000 13.39468 108 TYR D CA 1
ATOM 3002 C C . TYR D 2 108 ? 7.32580 28.09128 14.09203 1.000 12.94177 108 TYR D C 1
ATOM 3003 O O . TYR D 2 108 ? 7.71950 27.00292 13.66716 1.000 12.17857 108 TYR D O 1
ATOM 3012 N N . LEU D 2 109 ? 6.31282 28.22185 14.94377 1.000 11.98868 109 LEU D N 1
ATOM 3013 C CA . LEU D 2 109 ? 5.62641 27.09441 15.54196 1.000 10.94315 109 LEU D CA 1
ATOM 3014 C C . LEU D 2 109 ? 4.14617 27.15412 15.18873 1.000 11.82136 109 LEU D C 1
ATOM 3015 O O . LEU D 2 109 ? 3.54567 28.23246 15.16480 1.000 11.67959 109 LEU D O 1
ATOM 3020 N N . THR D 2 110 ? 3.56884 25.98792 14.91633 1.000 12.20446 110 THR D N 1
ATOM 3021 C CA . THR D 2 110 ? 2.15959 25.88457 14.56736 1.000 13.71457 110 THR D CA 1
ATOM 3022 C C . THR D 2 110 ? 1.32576 25.79461 15.83764 1.000 13.67478 110 THR D C 1
ATOM 3023 O O . THR D 2 110 ? 1.48743 24.83198 16.59723 1.000 13.33624 110 THR D O 1
ATOM 3027 N N . PRO D 2 111 ? 0.43304 26.74523 16.10382 1.000 14.07451 111 PRO D N 1
ATOM 3028 C CA . PRO D 2 111 ? -0.39335 26.66036 17.31806 1.000 15.62607 111 PRO D CA 1
ATOM 3029 C C . PRO D 2 111 ? -1.19887 25.37151 17.34380 1.000 16.63529 111 PRO D C 1
ATOM 3030 O O . PRO D 2 111 ? -1.78520 24.96119 16.33645 1.000 13.64271 111 PRO D O 1
ATOM 3034 N N . VAL D 2 112 ? -1.21975 24.72723 18.50859 1.000 16.02457 112 VAL D N 1
ATOM 3035 C CA . VAL D 2 112 ? -1.96650 23.48674 18.67481 1.000 18.09841 112 VAL D CA 1
ATOM 3036 C C . VAL D 2 112 ? -2.77040 23.51954 19.96761 1.000 17.76783 112 VAL D C 1
ATOM 3037 O O . VAL D 2 112 ? -3.26817 22.48495 20.42110 1.000 17.65571 112 VAL D O 1
ATOM 3041 N N . SER D 2 113 ? -2.89424 24.69345 20.57828 1.000 17.48974 113 SER D N 1
ATOM 3042 C CA . SER D 2 113 ? -3.73702 24.83450 21.75741 1.000 21.08160 113 SER D CA 1
ATOM 3043 C C . SER D 2 113 ? -4.38514 26.20572 21.71753 1.000 21.16181 113 SER D C 1
ATOM 3044 O O . SER D 2 113 ? -4.07610 27.03539 20.86350 1.000 21.30192 113 SER D O 1
ATOM 3047 N N . SER D 2 114 ? -5.30533 26.44021 22.64791 1.000 21.75965 114 SER D N 1
ATOM 3048 C CA . SER D 2 114 ? -5.98450 27.72698 22.64732 1.000 22.54349 114 SER D CA 1
ATOM 3049 C C . SER D 2 114 ? -5.10387 28.82818 23.21727 1.000 25.38536 114 SER D C 1
ATOM 3050 O O . SER D 2 114 ? -4.96844 29.89803 22.61332 1.000 24.75759 114 SER D O 1
ATOM 3053 N N . ALA D 2 115 ? -4.51297 28.58742 24.38999 1.000 24.34846 115 ALA D N 1
ATOM 3054 C CA . ALA D 2 115 ? -3.75002 29.60343 25.10296 1.000 26.02520 115 ALA D CA 1
ATOM 3055 C C . ALA D 2 115 ? -2.50297 29.01145 25.74525 1.000 25.15641 115 ALA D C 1
ATOM 3056 O O . ALA D 2 115 ? -1.97654 29.56490 26.71473 1.000 27.16774 115 ALA D O 1
ATOM 3058 N N . GLY D 2 116 ? -2.03030 27.88658 25.23036 1.000 23.43637 116 GLY D N 1
ATOM 3059 C CA . GLY D 2 116 ? -0.92838 27.18833 25.84922 1.000 24.24903 116 GLY D CA 1
ATOM 3060 C C . GLY D 2 116 ? 0.39349 27.89530 25.64397 1.000 23.11564 116 GLY D C 1
ATOM 3061 O O . GLY D 2 116 ? 0.53114 28.84244 24.86794 1.000 20.83395 116 GLY D O 1
ATOM 3062 N N . GLY D 2 117 ? 1.38687 27.41872 26.38339 1.000 22.82104 117 GLY D N 1
ATOM 3063 C CA . GLY D 2 117 ? 2.74367 27.89977 26.24643 1.000 21.04354 117 GLY D CA 1
ATOM 3064 C C . GLY D 2 117 ? 3.67064 27.01567 27.04875 1.000 22.41341 117 GLY D C 1
ATOM 3065 O O . GLY D 2 117 ? 3.24140 26.40365 28.02789 1.000 20.79243 117 GLY D O 1
ATOM 3066 N N . VAL D 2 118 ? 4.92726 26.90766 26.64485 1.000 20.35980 118 VAL D N 1
ATOM 3067 C CA . VAL D 2 118 ? 5.89427 26.08333 27.35430 1.000 22.07182 118 VAL D CA 1
ATOM 3068 C C . VAL D 2 118 ? 6.89541 27.00110 28.03746 1.000 21.70088 118 VAL D C 1
ATOM 3069 O O . VAL D 2 118 ? 7.33281 28.00756 27.46320 1.000 20.05627 118 VAL D O 1
ATOM 3073 N N . ALA D 2 119 ? 7.22090 26.67900 29.28448 1.000 22.92719 119 ALA D N 1
ATOM 3074 C CA . ALA D 2 119 ? 8.24413 27.43117 29.99013 1.000 21.31267 119 ALA D CA 1
ATOM 3075 C C . ALA D 2 119 ? 9.60175 27.09279 29.39950 1.000 21.82139 119 ALA D C 1
ATOM 3076 O O . ALA D 2 119 ? 9.95564 25.91672 29.25848 1.000 20.51143 119 ALA D O 1
ATOM 3078 N N . ILE D 2 120 ? 10.34566 28.12679 29.02580 1.000 20.39998 120 ILE D N 1
ATOM 3079 C CA . ILE D 2 120 ? 11.71999 27.99276 28.56314 1.000 30.45982 120 ILE D CA 1
ATOM 3080 C C . ILE D 2 120 ? 12.63313 28.58190 29.62780 1.000 23.06335 120 ILE D C 1
ATOM 3081 O O . ILE D 2 120 ? 12.46022 29.74041 30.02716 1.000 22.16606 120 ILE D O 1
ATOM 3086 N N . LYS D 2 121 ? 13.59488 27.78936 30.08432 1.000 24.07776 121 LYS D N 1
ATOM 3087 C CA . LYS D 2 121 ? 14.62788 28.24964 30.99864 1.000 26.11250 121 LYS D CA 1
ATOM 3088 C C . LYS D 2 121 ? 15.90630 28.55648 30.22900 1.000 23.09481 121 LYS D C 1
ATOM 3089 O O . LYS D 2 121 ? 16.19435 27.93982 29.20223 1.000 21.48525 121 LYS D O 1
ATOM 3095 N N . ALA D 2 122 ? 16.67219 29.52011 30.73204 1.000 22.08832 122 ALA D N 1
ATOM 3096 C CA . ALA D 2 122 ? 18.04420 29.67563 30.27690 1.000 22.00347 122 ALA D CA 1
ATOM 3097 C C . ALA D 2 122 ? 18.76215 28.33820 30.37642 1.000 22.45600 122 ALA D C 1
ATOM 3098 O O . ALA D 2 122 ? 18.71158 27.66674 31.41145 1.000 21.83366 122 ALA D O 1
ATOM 3100 N N . GLY D 2 123 ? 19.40668 27.94009 29.28467 1.000 20.51013 123 GLY D N 1
ATOM 3101 C CA . GLY D 2 123 ? 20.03094 26.64112 29.19820 1.000 21.58503 123 GLY D CA 1
ATOM 3102 C C . GLY D 2 123 ? 19.17549 25.55969 28.57582 1.000 21.13452 123 GLY D C 1
ATOM 3103 O O . GLY D 2 123 ? 19.67622 24.44965 28.35566 1.000 20.66460 123 GLY D O 1
ATOM 3104 N N . SER D 2 124 ? 17.90504 25.84112 28.28588 1.000 19.46067 124 SER D N 1
ATOM 3105 C CA . SER D 2 124 ? 17.02458 24.84366 27.69975 1.000 20.13334 124 SER D CA 1
ATOM 3106 C C . SER D 2 124 ? 17.29357 24.71244 26.21216 1.000 16.99577 124 SER D C 1
ATOM 3107 O O . SER D 2 124 ? 17.46535 25.71061 25.50828 1.000 15.36704 124 SER D O 1
ATOM 3110 N N . LEU D 2 125 ? 17.32487 23.47026 25.74236 1.000 17.62025 125 LEU D N 1
ATOM 3111 C CA . LEU D 2 125 ? 17.44516 23.19856 24.31866 1.000 15.55737 125 LEU D CA 1
ATOM 3112 C C . LEU D 2 125 ? 16.14095 23.54994 23.62123 1.000 16.62653 125 LEU D C 1
ATOM 3113 O O . LEU D 2 125 ? 15.05595 23.18965 24.08593 1.000 16.33509 125 LEU D O 1
ATOM 3118 N N . ILE D 2 126 ? 16.25146 24.25850 22.50142 1.000 14.48737 126 ILE D N 1
ATOM 3119 C CA . ILE D 2 126 ? 15.10104 24.71164 21.73419 1.000 15.44407 126 ILE D CA 1
ATOM 3120 C C . ILE D 2 126 ? 15.00163 23.98763 20.39699 1.000 14.47190 126 ILE D C 1
ATOM 3121 O O . ILE D 2 126 ? 13.90602 23.62832 19.95654 1.000 10.63996 126 ILE D O 1
ATOM 3126 N N . ALA D 2 127 ? 16.13589 23.75244 19.74520 1.000 12.33272 127 ALA D N 1
ATOM 3127 C CA . ALA D 2 127 ? 16.12490 23.23800 18.38520 1.000 12.75698 127 ALA D CA 1
ATOM 3128 C C . ALA D 2 127 ? 17.49790 22.66910 18.07015 1.000 12.67288 127 ALA D C 1
ATOM 3129 O O . ALA D 2 127 ? 18.50045 23.07436 18.65658 1.000 13.13159 127 ALA D O 1
ATOM 3131 N N . VAL D 2 128 ? 17.52687 21.71924 17.14565 1.000 12.76335 128 VAL D N 1
ATOM 3132 C CA . VAL D 2 128 ? 18.75398 21.05117 16.73504 1.000 12.11123 128 VAL D CA 1
ATOM 3133 C C . VAL D 2 128 ? 18.81729 21.17505 15.22228 1.000 12.65876 128 VAL D C 1
ATOM 3134 O O . VAL D 2 128 ? 18.05214 20.50992 14.51458 1.000 10.14099 128 VAL D O 1
ATOM 3138 N N . LEU D 2 129 ? 19.71325 22.02773 14.72501 1.000 13.22478 129 LEU D N 1
ATOM 3139 C CA . LEU D 2 129 ? 19.79958 22.34100 13.30356 1.000 11.65044 129 LEU D CA 1
ATOM 3140 C C . LEU D 2 129 ? 20.98656 21.60728 12.69897 1.000 12.79788 129 LEU D C 1
ATOM 3141 O O . LEU D 2 129 ? 22.07283 21.57039 13.29393 1.000 12.20914 129 LEU D O 1
ATOM 3146 N N . ILE D 2 130 ? 20.76783 21.00782 11.53226 1.000 11.59948 130 ILE D N 1
ATOM 3147 C CA . ILE D 2 130 ? 21.80604 20.30058 10.79617 1.000 12.42435 130 ILE D CA 1
ATOM 3148 C C . ILE D 2 130 ? 22.18631 21.17187 9.61153 1.000 13.87903 130 ILE D C 1
ATOM 3149 O O . ILE D 2 130 ? 21.32298 21.53991 8.81193 1.000 12.17960 130 ILE D O 1
ATOM 3154 N N . LEU D 2 131 ? 23.46749 21.52001 9.50720 1.000 12.60134 131 LEU D N 1
ATOM 3155 C CA . LEU D 2 131 ? 23.95729 22.40188 8.46228 1.000 13.79855 131 LEU D CA 1
ATOM 3156 C C . LEU D 2 131 ? 24.91264 21.62606 7.56819 1.000 14.31903 131 LEU D C 1
ATOM 3157 O O . LEU D 2 131 ? 25.50908 20.63242 7.98555 1.000 14.91344 131 LEU D O 1
ATOM 3162 N N . ARG D 2 132 ? 25.04416 22.07970 6.32439 1.000 13.76996 132 ARG D N 1
ATOM 3163 C CA . ARG D 2 132 ? 25.92830 21.43539 5.36071 1.000 16.60983 132 ARG D CA 1
ATOM 3164 C C . ARG D 2 132 ? 26.68414 22.51068 4.60416 1.000 13.70880 132 ARG D C 1
ATOM 3165 O O . ARG D 2 132 ? 26.08824 23.48879 4.14488 1.000 12.44569 132 ARG D O 1
ATOM 3173 N N . GLN D 2 133 ? 27.99360 22.32652 4.48572 1.000 13.67896 133 GLN D N 1
ATOM 3174 C CA . GLN D 2 133 ? 28.87907 23.26961 3.82300 1.000 15.52443 133 GLN D CA 1
ATOM 3175 C C . GLN D 2 133 ? 29.43629 22.62985 2.55646 1.000 13.58347 133 GLN D C 1
ATOM 3176 O O . GLN D 2 133 ? 29.84191 21.46376 2.57233 1.000 13.84406 133 GLN D O 1
ATOM 3182 N N . THR D 2 134 ? 29.42717 23.37909 1.45885 1.000 14.41922 134 THR D N 1
ATOM 3183 C CA . THR D 2 134 ? 30.04761 22.95842 0.21098 1.000 15.41872 134 THR D CA 1
ATOM 3184 C C . THR D 2 134 ? 30.85082 24.12734 -0.32809 1.000 15.13825 134 THR D C 1
ATOM 3185 O O . THR D 2 134 ? 30.76234 25.24493 0.18076 1.000 12.23758 134 THR D O 1
ATOM 3189 N N . ASN D 2 135 ? 31.63527 23.87394 -1.37979 1.000 15.38844 135 ASN D N 1
ATOM 3190 C CA . ASN D 2 135 ? 32.50985 24.89716 -1.92743 1.000 16.31626 135 ASN D CA 1
ATOM 3191 C C . ASN D 2 135 ? 32.58920 24.76094 -3.44655 1.000 17.59085 135 ASN D C 1
ATOM 3192 O O . ASN D 2 135 ? 32.07943 23.80564 -4.03899 1.000 18.17525 135 ASN D O 1
ATOM 3197 N N . ASN D 2 136 ? 33.26103 25.72989 -4.06865 1.000 15.81540 136 ASN D N 1
ATOM 3198 C CA . ASN D 2 136 ? 33.39522 25.81564 -5.51776 1.000 17.35195 136 ASN D CA 1
ATOM 3199 C C . ASN D 2 136 ? 34.71451 25.24660 -6.04796 1.000 17.99548 136 ASN D C 1
ATOM 3200 O O . ASN D 2 136 ? 35.01331 25.42688 -7.23289 1.000 17.73654 136 ASN D O 1
ATOM 3205 N N . TYR D 2 137 ? 35.50017 24.55043 -5.21547 1.000 17.76863 137 TYR D N 1
ATOM 3206 C CA . TYR D 2 137 ? 36.76759 23.97879 -5.66200 1.000 18.97362 137 TYR D CA 1
ATOM 3207 C C . TYR D 2 137 ? 36.80957 22.45905 -5.68372 1.000 18.76230 137 TYR D C 1
ATOM 3208 O O . TYR D 2 137 ? 37.60398 21.89982 -6.44561 1.000 21.42060 137 TYR D O 1
ATOM 3217 N N . ASN D 2 138 ? 35.98971 21.77726 -4.88628 1.000 18.45014 138 ASN D N 1
ATOM 3218 C CA . ASN D 2 138 ? 35.86301 20.33092 -4.98871 1.000 19.71345 138 ASN D CA 1
ATOM 3219 C C . ASN D 2 138 ? 34.42327 19.95091 -4.71014 1.000 20.63476 138 ASN D C 1
ATOM 3220 O O . ASN D 2 138 ? 33.57094 20.80916 -4.46475 1.000 19.97217 138 ASN D O 1
ATOM 3225 N N . SER D 2 139 ? 34.15247 18.64728 -4.73629 1.000 21.47444 139 SER D N 1
ATOM 3226 C CA . SER D 2 139 ? 32.80808 18.12511 -4.53791 1.000 24.44770 139 SER D CA 1
ATOM 3227 C C . SER D 2 139 ? 32.58899 17.58119 -3.12662 1.000 23.78177 139 SER D C 1
ATOM 3228 O O . SER D 2 139 ? 31.64406 16.82277 -2.90359 1.000 21.44721 139 SER D O 1
ATOM 3231 N N . ASP D 2 140 ? 33.44628 17.94504 -2.17693 1.000 23.38027 140 ASP D N 1
ATOM 3232 C CA . ASP D 2 140 ? 33.37467 17.44380 -0.81203 1.000 24.30300 140 ASP D CA 1
ATOM 3233 C C . ASP D 2 140 ? 32.41269 18.29480 0.01539 1.000 24.21018 140 ASP D C 1
ATOM 3234 O O . ASP D 2 140 ? 32.18597 19.47138 -0.27663 1.000 20.10578 140 ASP D O 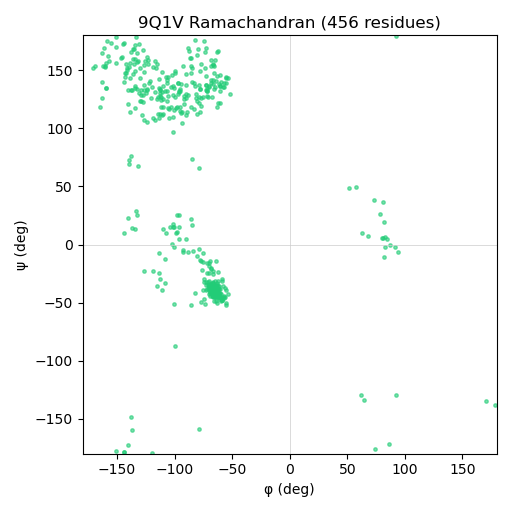1
ATOM 3239 N N . ASP D 2 141 ? 31.82983 17.68948 1.04629 1.000 24.48508 141 ASP D N 1
ATOM 3240 C CA . ASP D 2 141 ? 30.91758 18.41562 1.91995 1.000 22.66782 141 ASP D CA 1
ATOM 3241 C C . ASP D 2 141 ? 31.34552 18.25300 3.37181 1.000 21.22813 141 ASP D C 1
ATOM 3242 O O . ASP D 2 141 ? 32.18464 17.41524 3.70996 1.000 22.24211 141 ASP D O 1
ATOM 3247 N N . PHE D 2 142 ? 30.75731 19.08222 4.23280 1.000 16.67343 142 PHE D N 1
ATOM 3248 C CA . PHE D 2 142 ? 30.96111 18.98678 5.67198 1.000 16.44811 142 PHE D CA 1
ATOM 3249 C C . PHE D 2 142 ? 29.62758 19.24376 6.35687 1.000 15.58037 142 PHE D C 1
ATOM 3250 O O . PHE D 2 142 ? 29.04494 20.31739 6.19728 1.000 12.72777 142 PHE D O 1
ATOM 3258 N N . GLN D 2 143 ? 29.16170 18.27567 7.13055 1.000 13.67292 143 GLN D N 1
ATOM 3259 C CA . GLN D 2 143 ? 27.90979 18.40036 7.85814 1.000 15.64825 143 GLN D CA 1
ATOM 3260 C C . GLN D 2 143 ? 28.20493 18.62363 9.33388 1.000 16.69358 143 GLN D C 1
ATOM 3261 O O . GLN D 2 143 ? 29.17779 18.08368 9.87433 1.000 14.74684 143 GLN D O 1
ATOM 3267 N N . PHE D 2 144 ? 27.37468 19.43624 9.98377 1.000 15.60372 144 PHE D N 1
ATOM 3268 C CA . PHE D 2 144 ? 27.62699 19.76396 11.38106 1.000 15.09659 144 PHE D CA 1
ATOM 3269 C C . PHE D 2 144 ? 26.32060 20.19650 12.03200 1.000 13.86905 144 PHE D C 1
ATOM 3270 O O . PHE D 2 144 ? 25.37175 20.60253 11.36079 1.000 14.17040 144 PHE D O 1
ATOM 3278 N N . VAL D 2 145 ? 26.27604 20.07991 13.35315 1.000 13.89113 145 VAL D N 1
ATOM 3279 C CA . VAL D 2 145 ? 25.03988 20.23375 14.10769 1.000 14.62527 145 VAL D CA 1
ATOM 3280 C C . VAL D 2 145 ? 25.17409 21.43071 15.03483 1.000 15.59398 145 VAL D C 1
ATOM 3281 O O . VAL D 2 145 ? 26.17695 21.55957 15.74871 1.000 13.23156 145 VAL D O 1
ATOM 3285 N N . TRP D 2 146 ? 24.16581 22.30031 15.02115 1.000 13.71884 146 TRP D N 1
ATOM 3286 C CA . TRP D 2 146 ? 24.05650 23.41617 15.95375 1.000 12.30949 146 TRP D CA 1
ATOM 3287 C C . TRP D 2 146 ? 22.89159 23.14188 16.89295 1.000 14.39698 146 TRP D C 1
ATOM 3288 O O . TRP D 2 146 ? 21.73343 23.15831 16.46806 1.000 13.64481 146 TRP D O 1
ATOM 3299 N N . ASN D 2 147 ? 23.19630 22.88934 18.16108 1.000 14.47222 147 ASN D N 1
ATOM 3300 C CA . ASN D 2 147 ? 22.17103 22.86443 19.19788 1.000 14.25975 147 ASN D CA 1
ATOM 3301 C C . ASN D 2 147 ? 21.83302 24.30115 19.57657 1.000 13.91375 147 ASN D C 1
ATOM 3302 O O . ASN D 2 147 ? 22.71136 25.05477 20.00618 1.000 14.40422 147 ASN D O 1
ATOM 3307 N N . ILE D 2 148 ? 20.56785 24.67525 19.42448 1.000 11.74998 148 ILE D N 1
ATOM 3308 C CA . ILE D 2 148 ? 20.09074 26.02602 19.70248 1.000 12.85723 148 ILE D CA 1
ATOM 3309 C C . ILE D 2 148 ? 19.53734 26.04398 21.12506 1.000 14.81683 148 ILE D C 1
ATOM 3310 O O . ILE D 2 148 ? 18.53627 25.38182 21.41279 1.000 11.69426 148 ILE D O 1
ATOM 3315 N N . TYR D 2 149 ? 20.17701 26.79893 22.01295 1.000 12.76774 149 TYR D N 1
ATOM 3316 C CA . TYR D 2 149 ? 19.75078 26.93305 23.39642 1.000 15.29738 149 TYR D CA 1
ATOM 3317 C C . TYR D 2 149 ? 19.23562 28.34076 23.65150 1.000 15.97925 149 TYR D C 1
ATOM 3318 O O . TYR D 2 149 ? 19.69741 29.30701 23.04095 1.000 14.94350 149 TYR D O 1
ATOM 3327 N N . ALA D 2 150 ? 18.27222 28.44917 24.56427 1.000 14.28483 150 ALA D N 1
ATOM 3328 C CA . ALA D 2 150 ? 17.82104 29.75247 25.02964 1.000 17.66732 150 ALA D CA 1
ATOM 3329 C C . ALA D 2 150 ? 18.74572 30.26559 26.12508 1.000 19.45640 150 ALA D C 1
ATOM 3330 O O . ALA D 2 150 ? 19.18356 29.50796 26.99335 1.000 17.46715 150 ALA D O 1
ATOM 3332 N N . ASN D 2 151 ? 19.05919 31.55629 26.07264 1.000 19.50026 151 ASN D N 1
ATOM 3333 C CA A ASN D 2 151 ? 19.88422 32.22799 27.06358 0.500 25.25185 151 ASN D CA 1
ATOM 3334 C CA B ASN D 2 151 ? 19.87509 32.16125 27.11907 0.500 21.37326 151 ASN D CA 1
ATOM 3335 C C . ASN D 2 151 ? 19.05037 33.03755 28.05257 1.000 23.16958 151 ASN D C 1
ATOM 3336 O O . ASN D 2 151 ? 19.61637 33.76051 28.87603 1.000 23.09953 151 ASN D O 1
ATOM 3345 N N . ASN D 2 152 ? 17.72170 32.95925 27.96079 1.000 20.73439 152 ASN D N 1
ATOM 3346 C CA . ASN D 2 152 ? 16.81599 33.72820 28.80391 1.000 21.40856 152 ASN D CA 1
ATOM 3347 C C . ASN D 2 152 ? 15.61171 32.87571 29.17343 1.000 22.19363 152 ASN D C 1
ATOM 3348 O O . ASN D 2 152 ? 15.25506 31.92909 28.46797 1.000 20.66940 152 ASN D O 1
ATOM 3353 N N . ASP D 2 153 ? 14.98737 33.23333 30.29596 1.000 21.38436 153 ASP D N 1
ATOM 3354 C CA . ASP D 2 153 ? 13.70640 32.66609 30.69754 1.000 22.23695 153 ASP D CA 1
ATOM 3355 C C . ASP D 2 153 ? 12.59356 33.33189 29.89960 1.000 21.84697 153 ASP D C 1
ATOM 3356 O O . ASP D 2 153 ? 12.50052 34.56154 29.86443 1.000 21.15887 153 ASP D O 1
ATOM 3361 N N . VAL D 2 154 ? 11.75445 32.52367 29.25323 1.000 21.82990 154 VAL D N 1
ATOM 3362 C CA . VAL D 2 154 ? 10.67489 33.04497 28.41780 1.000 20.32234 154 VAL D CA 1
ATOM 3363 C C . VAL D 2 154 ? 9.61783 31.96044 28.28311 1.000 20.18935 154 VAL D C 1
ATOM 3364 O O . VAL D 2 154 ? 9.87215 30.78665 28.55831 1.000 20.32325 154 VAL D O 1
ATOM 3368 N N . VAL D 2 155 ? 8.41505 32.35713 27.87208 1.000 19.64751 155 VAL D N 1
ATOM 3369 C CA . VAL D 2 155 ? 7.34047 31.43163 27.53573 1.000 19.32055 155 VAL D CA 1
ATOM 3370 C C . VAL D 2 155 ? 7.20598 31.40683 26.02143 1.000 18.15612 155 VAL D C 1
ATOM 3371 O O . VAL D 2 155 ? 7.08624 32.46063 25.38329 1.000 17.30574 155 VAL D O 1
ATOM 3375 N N . VAL D 2 156 ? 7.23618 30.21282 25.44771 1.000 18.46164 156 VAL D N 1
ATOM 3376 C CA . VAL D 2 156 ? 7.00471 30.02923 24.01620 1.000 16.80049 156 VAL D CA 1
ATOM 3377 C C . VAL D 2 156 ? 5.52627 29.72729 23.82531 1.000 18.35533 156 VAL D C 1
ATOM 3378 O O . VAL D 2 156 ? 5.05656 28.67591 24.28636 1.000 17.16713 156 VAL D O 1
ATOM 3382 N N . PRO D 2 157 ? 4.76300 30.60145 23.17157 1.000 18.57885 157 PRO D N 1
ATOM 3383 C CA . PRO D 2 157 ? 3.32088 30.36668 23.04733 1.000 19.39981 157 PRO D CA 1
ATOM 3384 C C . PRO D 2 157 ? 3.04946 29.23590 22.06790 1.000 18.24154 157 PRO D C 1
ATOM 3385 O O . PRO D 2 157 ? 3.63046 29.18191 20.97983 1.000 17.50891 157 PRO D O 1
ATOM 3389 N N . THR D 2 158 ? 2.17938 28.31394 22.47516 1.000 19.05875 158 THR D N 1
ATOM 3390 C CA . THR D 2 158 ? 1.72231 27.23925 21.60640 1.000 19.90606 158 THR D CA 1
ATOM 3391 C C . THR D 2 158 ? 0.26194 27.40572 21.21507 1.000 19.41701 158 THR D C 1
ATOM 3392 O O . THR D 2 158 ? -0.34286 26.46863 20.68465 1.000 18.58688 158 THR D O 1
ATOM 3396 N N . GLY D 2 159 ? -0.31254 28.57626 21.45206 1.000 19.17076 159 GLY D N 1
ATOM 3397 C CA . GLY D 2 159 ? -1.68311 28.83415 21.05951 1.000 20.78780 159 GLY D CA 1
ATOM 3398 C C . GLY D 2 159 ? -1.87360 30.21198 20.46495 1.000 20.74386 159 GLY D C 1
ATOM 3399 O O . GLY D 2 159 ? -0.96211 30.75950 19.83537 1.000 18.59948 159 GLY D O 1
ATOM 3400 N N . GLY D 2 160 ? -3.05032 30.79044 20.66488 1.000 21.06245 160 GLY D N 1
ATOM 3401 C CA . GLY D 2 160 ? -3.34109 32.08184 20.08038 1.000 23.13547 160 GLY D CA 1
ATOM 3402 C C . GLY D 2 160 ? -3.21201 33.24077 21.04476 1.000 25.27992 160 GLY D C 1
ATOM 3403 O O . GLY D 2 160 ? -3.68427 34.34390 20.75636 1.000 23.62802 160 GLY D O 1
ATOM 3404 N N . HIS D 2 161 ? -2.57066 33.01885 22.19068 1.000 26.10143 161 HIS D N 1
ATOM 3405 C CA . HIS D 2 161 ? -2.51172 34.02828 23.23897 1.000 30.20569 161 HIS D CA 1
ATOM 3406 C C . HIS D 2 161 ? -1.06997 34.32898 23.61180 1.000 30.72669 161 HIS D C 1
ATOM 3407 O O . HIS D 2 161 ? -0.26679 33.41116 23.80531 1.000 30.94594 161 HIS D O 1
ATOM 3414 N N . HIS D 2 162 ? -0.75023 35.61627 23.69622 1.000 32.33178 162 HIS D N 1
ATOM 3415 C CA . HIS D 2 162 ? 0.50309 36.06683 24.27595 1.000 37.68491 162 HIS D CA 1
ATOM 3416 C C . HIS D 2 162 ? 0.39591 36.00331 25.79368 1.000 34.54199 162 HIS D C 1
ATOM 3417 O O . HIS D 2 162 ? -0.68563 36.16156 26.35996 1.000 35.56152 162 HIS D O 1
ATOM 3424 N N . HIS D 2 163 ? 1.52170 35.75576 26.45472 1.000 33.15486 163 HIS D N 1
ATOM 3425 C CA . HIS D 2 163 ? 1.54217 35.57849 27.90099 1.000 33.57894 163 HIS D CA 1
ATOM 3426 C C . HIS D 2 163 ? 2.24610 36.75133 28.56801 1.000 36.46375 163 HIS D C 1
ATOM 3427 O O . HIS D 2 163 ? 3.34718 37.13955 28.16117 1.000 35.64750 163 HIS D O 1
ATOM 3434 N N . HIS D 2 164 ? 1.60433 37.30910 29.59016 1.000 40.29601 164 HIS D N 1
ATOM 3435 C CA . HIS D 2 164 ? 2.14485 38.43149 30.34480 1.000 47.43294 164 HIS D CA 1
ATOM 3436 C C . HIS D 2 164 ? 2.10923 38.07434 31.82162 1.000 53.51325 164 HIS D C 1
ATOM 3437 O O . HIS D 2 164 ? 1.03951 37.77205 32.35935 1.000 47.24401 164 HIS D O 1
ATOM 3444 N N . HIS D 2 165 ? 3.26810 38.10951 32.47412 1.000 60.22192 165 HIS D N 1
ATOM 3445 C CA . HIS D 2 165 ? 3.36210 37.69693 33.87420 1.000 60.27027 165 HIS D CA 1
ATOM 3446 C C . HIS D 2 165 ? 2.64461 38.69193 34.78353 1.000 61.46856 165 HIS D C 1
ATOM 3447 O O . HIS D 2 165 ? 3.15939 39.77531 35.07219 1.000 65.70041 165 HIS D O 1
#

Solvent-accessible surface area: 20463 Å² total; per-residue (Å²): 71,86,36,56,55,42,61,15,1,46,46,1,0,68,12,1,43,61,24,14,91,71,47,58,12,12,44,55,1,0,112,10,19,70,105,0,0,31,18,3,0,139,141,50,49,11,58,105,72,40,9,73,50,2,25,62,94,2,59,66,19,6,56,64,34,100,94,128,2,25,3,102,12,67,121,42,76,38,7,45,2,8,43,62,69,4,66,1,104,2,70,5,66,36,34,29,77,158,53,55,0,46,0,1,53,0,30,79,24,0,58,0,26,3,51,52,26,94,1,8,23,3,29,0,14,0,16,147,47,0,23,10,7,38,86,0,73,116,44,58,10,25,0,84,1,74,82,51,67,49,89,2,58,6,96,57,68,6,74,132,13,54,3,93,34,94,23,68,65,36,0,34,2,9,0,22,0,57,34,102,52,87,52,31,36,28,81,4,154,56,44,24,47,0,0,46,0,34,0,69,0,41,11,75,31,36,118,45,64,16,94,8,42,0,25,0,41,0,77,41,113,37,66,0,8,7,0,53,97,130,81,218,76,90,69,116,51,47,59,17,1,45,49,0,0,70,15,6,44,58,25,19,92,73,47,61,18,9,46,40,3,0,61,10,22,67,120,0,1,52,18,3,0,165,139,49,47,12,56,115,75,33,15,78,59,5,27,59,106,1,56,64,21,5,58,66,35,97,94,131,15,31,3,98,6,56,81,51,73,36,6,45,1,7,56,48,39,4,81,1,84,0,72,7,81,23,36,40,93,153,53,58,0,61,0,3,45,0,29,83,21,0,57,0,24,5,55,53,31,96,6,4,24,6,30,0,12,0,20,150,45,0,28,8,0,33,70,0,32,101,37,54,8,24,0,83,2,89,79,52,71,60,92,4,60,7,107,75,66,8,75,128,7,51,3,91,50,133,104,81,83,61,0,31,1,10,0,20,0,56,32,104,53,87,51,26,36,23,64,3,132,60,40,20,33,0,0,13,0,34,0,62,0,28,11,76,26,35,120,38,62,17,99,9,34,0,24,0,42,0,76,40,113,36,63,0,5,7,0,52,96,130,70,174,229

Radius of gyration: 25.66 Å; Cα contacts (8 Å, |Δi|>4): 1110; chains: 4; bounding box: 75×54×56 Å

GO terms:
  GO:0009289 pilus (C, EXP)
  GO:0005515 protein binding (F, IPI)
  GO:0005537 D-mannose binding (F, IDA)
  GO:0009289 pilus (C, IMP)
  GO:0007155 cell adhesion (P, IMP)
  GO:0007638 mechanosensory behavior (P, IDA)
  GO:0031589 cell-substrate adhesion (P, IMP)
  GO:0009419 pilus tip (C, IPI)
  GO:0033644 host cell membrane (C, IDA)

Nearest PDB structures (foldseek):
  5jqi-assembly3_D  TM=9.782E-01  e=2.728E-28  Escherichia coli UTI89
  5mca-assembly1_A  TM=9.777E-01  e=4.115E-28  Escherichia coli K-12
  5jqi-assembly4_F  TM=9.816E-01  e=6.535E-28  Escherichia coli UTI89
  7szo-assembly2_N  TM=9.794E-01  e=2.362E-27  Escherichia coli
  6e15-assembly1_H  TM=9.442E-01  e=5.376E-22  Escherichia coli